Protein AF-A0A8I0VIB4-F1 (afdb_monomer_lite)

Secondary structure (DSSP, 8-state):
----PPPPSS---S-EEEPPPS-----TTGGG--SSSPPTT-EEEEEEEEEEESS-B---------PPPP---SS---HHHHHHEE---TT-TTS-EE-SEEE---EEPTTS----EEPPPB--PPP-TT-HHHHB---EETTEE-STT-----TTSTT--B--EEEPPP--GGG--PPPPPTTGGG-GGG-B--EEBPTT-EEEEEEEEEEE-HHHHHHHHHHHHGGG-TT--EE-STTGGGT--EEEEEEES-TGGGEEESSTTPPP--HHHHHHHHHHHHHHHHHHHTTT--GGGSHHHHHHHHHH-SGGGTT---SPPPB-SSS-BHHHHHHHTTB-PPPSS-PPS-PPPPP----------PPP--S-HHHHHHHHHHHHHHT--HHHHHTSHHHHHHHHT---HHHHHHHHHHHHHHHHHTTTTT---HHHHHHHHHHHHTT--

Structure (mmCIF, N/CA/C/O backbone):
data_AF-A0A8I0VIB4-F1
#
_entry.id   AF-A0A8I0VIB4-F1
#
loop_
_atom_site.group_PDB
_atom_site.id
_atom_site.type_symbol
_atom_site.label_atom_id
_atom_site.label_alt_id
_atom_site.label_comp_id
_atom_site.label_asym_id
_atom_site.label_entity_id
_atom_site.label_seq_id
_atom_site.pdbx_PDB_ins_code
_atom_site.Cartn_x
_atom_site.Cartn_y
_atom_site.Cartn_z
_atom_site.occupancy
_atom_site.B_iso_or_equiv
_atom_site.auth_seq_id
_atom_site.auth_comp_id
_atom_site.auth_asym_id
_atom_site.auth_atom_id
_atom_site.pdbx_PDB_model_num
ATOM 1 N N . MET A 1 1 ? -30.398 -7.391 37.364 1.00 33.38 1 MET A N 1
ATOM 2 C CA . MET A 1 1 ? -28.971 -7.755 37.509 1.00 33.38 1 MET A CA 1
ATOM 3 C C . MET A 1 1 ? -28.220 -7.235 36.292 1.00 33.38 1 MET A C 1
ATOM 5 O O . MET A 1 1 ? -28.491 -7.693 35.190 1.00 33.38 1 MET A O 1
ATOM 9 N N . SER A 1 2 ? -27.365 -6.222 36.459 1.00 37.34 2 SER A N 1
ATOM 10 C CA . SER A 1 2 ? -26.494 -5.730 35.382 1.00 37.34 2 SER A CA 1
ATOM 11 C C . SER A 1 2 ? -25.593 -6.884 34.934 1.00 37.34 2 SER A C 1
ATOM 13 O O . SER A 1 2 ? -24.843 -7.414 35.754 1.00 37.34 2 SER A O 1
ATOM 15 N N . LYS A 1 3 ? -25.709 -7.330 33.674 1.00 40.62 3 LYS A N 1
ATOM 16 C CA . LYS A 1 3 ? -24.750 -8.272 33.083 1.00 40.62 3 LYS A CA 1
ATOM 17 C C . LYS A 1 3 ? -23.389 -7.571 33.098 1.00 40.62 3 LYS A C 1
ATOM 19 O O . LYS A 1 3 ? -23.114 -6.751 32.225 1.00 40.62 3 LYS A O 1
ATOM 24 N N . LYS A 1 4 ? -22.560 -7.853 34.107 1.00 49.59 4 LYS A N 1
ATOM 25 C CA . LYS A 1 4 ? -21.144 -7.481 34.087 1.00 49.59 4 LYS A CA 1
ATOM 26 C C . LYS A 1 4 ? -20.537 -8.191 32.882 1.00 49.59 4 LYS A C 1
ATOM 28 O O . LYS A 1 4 ? -20.433 -9.415 32.875 1.00 49.59 4 LYS A O 1
ATOM 33 N N . TYR A 1 5 ? -20.224 -7.433 31.837 1.00 52.75 5 TYR A N 1
ATOM 34 C CA . TYR A 1 5 ? -19.443 -7.951 30.723 1.00 52.75 5 TYR A CA 1
ATOM 35 C C . TYR A 1 5 ? -18.086 -8.409 31.273 1.00 52.75 5 TYR A C 1
ATOM 37 O O . TYR A 1 5 ? -17.533 -7.709 32.128 1.00 52.75 5 TYR A O 1
ATOM 45 N N . PRO A 1 6 ? -17.558 -9.566 30.838 1.00 58.06 6 PRO A N 1
ATOM 46 C CA . PRO A 1 6 ? -16.219 -9.966 31.236 1.00 58.06 6 PRO A CA 1
ATOM 47 C C . PRO A 1 6 ? -15.231 -8.870 30.805 1.00 58.06 6 PRO A C 1
ATOM 49 O O . PRO A 1 6 ? -15.381 -8.321 29.707 1.00 58.06 6 PRO A O 1
ATOM 52 N N . PRO A 1 7 ? -14.266 -8.505 31.666 1.00 62.28 7 PRO A N 1
ATOM 53 C CA . PRO A 1 7 ? -13.259 -7.517 31.312 1.00 62.28 7 PRO A CA 1
ATOM 54 C C . PRO A 1 7 ? -12.485 -7.989 30.072 1.00 62.28 7 PRO A C 1
ATOM 56 O O . PRO A 1 7 ? -12.289 -9.197 29.903 1.00 62.28 7 PRO A O 1
ATOM 59 N N . PRO A 1 8 ? -12.043 -7.070 29.197 1.00 68.38 8 PRO A N 1
ATOM 60 C CA . PRO A 1 8 ? -11.201 -7.440 28.069 1.00 68.38 8 PRO A CA 1
ATOM 61 C C . PRO A 1 8 ? -9.933 -8.135 28.578 1.00 68.38 8 PRO A C 1
ATOM 63 O O . PRO A 1 8 ? -9.273 -7.640 29.487 1.00 68.38 8 PRO A O 1
ATOM 66 N N . THR A 1 9 ? -9.601 -9.283 27.991 1.00 71.81 9 THR A N 1
ATOM 67 C CA . THR A 1 9 ? -8.377 -10.044 28.296 1.00 71.81 9 THR A CA 1
ATOM 68 C C . THR A 1 9 ? -7.190 -9.616 27.434 1.00 71.81 9 THR A C 1
ATOM 70 O O . THR A 1 9 ? -6.055 -9.972 27.731 1.00 71.81 9 THR A O 1
ATOM 73 N N . VAL A 1 10 ? -7.444 -8.843 26.372 1.00 79.75 10 VAL A N 1
ATOM 74 C CA . VAL A 1 10 ? -6.427 -8.265 25.493 1.00 79.75 10 VAL A CA 1
ATOM 75 C C . VAL A 1 10 ? -6.884 -6.896 24.997 1.00 79.75 10 VAL A C 1
ATOM 77 O O . VAL A 1 10 ? -8.081 -6.654 24.815 1.00 79.75 10 VAL A O 1
ATOM 80 N N . VAL A 1 11 ? -5.933 -5.999 24.742 1.00 84.44 11 VAL A N 1
ATOM 81 C CA . VAL A 1 11 ? -6.221 -4.723 24.079 1.00 84.44 11 VAL A CA 1
ATOM 82 C C . VAL A 1 11 ? -6.463 -4.975 22.601 1.00 84.44 11 VAL A C 1
ATOM 84 O O . VAL A 1 11 ? -5.653 -5.611 21.927 1.00 84.44 11 VAL A O 1
ATOM 87 N N . HIS A 1 12 ? -7.553 -4.425 22.079 1.00 87.19 12 HIS A N 1
ATOM 88 C CA . HIS A 1 12 ? -7.884 -4.523 20.669 1.00 87.19 12 HIS A CA 1
ATOM 89 C C . HIS A 1 12 ? -8.217 -3.160 20.060 1.00 87.19 12 HIS A C 1
ATOM 91 O O . HIS A 1 12 ? -8.719 -2.249 20.722 1.00 87.19 12 HIS A O 1
ATOM 97 N N . ALA A 1 13 ? -7.930 -3.015 18.772 1.00 89.88 13 ALA A N 1
ATOM 98 C CA . ALA A 1 13 ? -8.198 -1.813 17.996 1.00 89.88 13 ALA A CA 1
ATOM 99 C C . ALA A 1 13 ? -8.506 -2.209 16.545 1.00 89.88 13 ALA A C 1
ATOM 101 O O . ALA A 1 13 ? -8.029 -3.243 16.079 1.00 89.88 13 ALA A O 1
ATOM 102 N N . PRO A 1 14 ? -9.251 -1.390 15.780 1.00 91.62 14 PRO A N 1
ATOM 103 C CA . PRO A 1 14 ? -9.485 -1.676 14.365 1.00 91.62 14 PRO A CA 1
ATOM 104 C C . PRO A 1 14 ? -8.246 -1.429 13.492 1.00 91.62 14 PRO A C 1
ATOM 106 O O . PRO A 1 14 ? -8.306 -1.666 12.289 1.00 91.62 14 PRO A O 1
ATOM 109 N N . TYR A 1 15 ? -7.158 -0.928 14.082 1.00 93.25 15 TYR A N 1
ATOM 110 C CA . TYR A 1 15 ? -5.905 -0.568 13.435 1.00 93.25 15 TYR A CA 1
ATOM 111 C C . TYR A 1 15 ? -4.708 -1.163 14.182 1.00 93.25 15 TYR A C 1
ATOM 113 O O . TYR A 1 15 ? -4.798 -1.467 15.371 1.00 93.25 15 TYR A O 1
ATOM 121 N N . ASN A 1 16 ? -3.576 -1.249 13.492 1.00 94.19 16 ASN A N 1
ATOM 122 C CA . ASN A 1 16 ? -2.260 -1.467 14.082 1.00 94.19 16 ASN A CA 1
ATOM 123 C C . ASN A 1 16 ? -1.239 -0.543 13.387 1.00 94.19 16 ASN A C 1
ATOM 125 O O . ASN A 1 16 ? -1.635 0.422 12.727 1.00 94.19 16 ASN A O 1
ATOM 129 N N . PHE A 1 17 ? 0.057 -0.780 13.571 1.00 94.00 17 PHE A N 1
ATOM 130 C CA . PHE A 1 17 ? 1.110 0.135 13.144 1.00 94.00 17 PHE A CA 1
ATOM 131 C C . PHE A 1 17 ? 2.182 -0.590 12.336 1.00 94.00 17 PHE A C 1
ATOM 133 O O . PHE A 1 17 ? 2.683 -1.627 12.761 1.00 94.00 17 PHE A O 1
ATOM 140 N N . VAL A 1 18 ? 2.545 -0.026 11.182 1.00 94.50 18 VAL A N 1
ATOM 141 C CA . VAL A 1 18 ? 3.801 -0.379 10.507 1.00 94.50 18 VAL A CA 1
ATOM 142 C C . VAL A 1 18 ? 4.901 0.412 11.210 1.00 94.50 18 VAL A C 1
ATOM 144 O O . VAL A 1 18 ? 4.776 1.639 11.231 1.00 94.50 18 VAL A O 1
ATOM 147 N N . PRO A 1 19 ? 5.943 -0.224 11.774 1.00 91.69 19 PRO A N 1
ATOM 148 C CA . PRO A 1 19 ? 7.031 0.492 12.438 1.00 91.69 19 PRO A CA 1
ATOM 149 C C . PRO A 1 19 ? 7.601 1.611 11.561 1.00 91.69 19 PRO A C 1
ATOM 151 O O . PRO A 1 19 ? 7.641 1.480 10.335 1.00 91.69 19 PRO A O 1
ATOM 154 N N . LEU A 1 20 ? 8.040 2.716 12.167 1.00 88.88 20 LEU A N 1
ATOM 155 C CA . LEU A 1 20 ? 8.757 3.738 11.404 1.00 88.88 20 LEU A CA 1
ATOM 156 C C . LEU A 1 20 ? 10.084 3.158 10.898 1.00 88.88 20 LEU A C 1
ATOM 158 O O . LEU A 1 20 ? 10.697 2.305 11.544 1.00 88.88 20 LEU A O 1
ATOM 162 N N . SER A 1 21 ? 10.508 3.595 9.717 1.00 85.19 21 SER A N 1
ATOM 163 C CA . SER A 1 21 ? 11.868 3.342 9.249 1.00 85.19 21 SER A CA 1
ATOM 164 C C . SER A 1 21 ? 12.744 4.499 9.701 1.00 85.19 21 SER A C 1
ATOM 166 O O . SER A 1 21 ? 12.405 5.651 9.448 1.00 85.19 21 SER A O 1
ATOM 168 N N . GLU A 1 22 ? 13.864 4.199 10.351 1.00 82.31 22 GLU A N 1
ATOM 169 C CA . GLU A 1 22 ? 14.889 5.207 10.665 1.00 82.31 22 GLU A CA 1
ATOM 170 C C . GLU A 1 22 ? 15.719 5.568 9.425 1.00 82.31 22 GLU A C 1
ATOM 172 O O . GLU A 1 22 ? 16.381 6.600 9.384 1.00 82.31 22 GLU A O 1
ATOM 177 N N . TRP A 1 23 ? 15.648 4.727 8.391 1.00 87.38 23 TRP A N 1
ATOM 178 C CA . TRP A 1 23 ? 16.268 4.953 7.097 1.00 87.38 23 TRP A CA 1
ATOM 179 C C . TRP A 1 23 ? 15.210 5.274 6.043 1.00 87.38 23 TRP A C 1
ATOM 181 O O . TRP A 1 23 ? 14.293 4.482 5.802 1.00 87.38 23 TRP A O 1
ATOM 191 N N . ILE A 1 24 ? 15.359 6.423 5.392 1.00 85.75 24 ILE A N 1
ATOM 192 C CA . ILE A 1 24 ? 14.575 6.806 4.221 1.00 85.75 24 ILE A CA 1
ATOM 193 C C . ILE A 1 24 ? 15.465 6.615 3.001 1.00 85.75 24 ILE A C 1
ATOM 195 O O . ILE A 1 24 ? 16.625 7.028 2.987 1.00 85.75 24 ILE A O 1
ATOM 199 N N . PHE A 1 25 ? 14.927 5.948 1.985 1.00 85.31 25 PHE A N 1
ATOM 200 C CA . PHE A 1 25 ? 15.676 5.714 0.768 1.00 85.31 25 PHE A CA 1
ATOM 201 C C . PHE A 1 25 ? 15.739 6.982 -0.089 1.00 85.31 25 PHE A C 1
ATOM 203 O O . PHE A 1 25 ? 14.728 7.465 -0.603 1.00 85.31 25 PHE A O 1
ATOM 210 N N . GLU A 1 26 ? 16.957 7.483 -0.259 1.00 84.19 26 GLU A N 1
ATOM 211 C CA . GLU A 1 26 ? 17.291 8.649 -1.068 1.00 84.19 26 GLU A CA 1
ATOM 212 C C . GLU A 1 26 ? 18.069 8.169 -2.302 1.00 84.19 26 GLU A C 1
ATOM 214 O O . GLU A 1 26 ? 19.207 7.703 -2.166 1.00 84.19 26 GLU A O 1
ATOM 219 N N . PRO A 1 27 ? 17.494 8.239 -3.517 1.00 82.75 27 PRO A N 1
ATOM 220 C CA . PRO A 1 27 ? 18.221 7.843 -4.715 1.00 82.75 27 PRO A CA 1
ATOM 221 C C . PRO A 1 27 ? 19.482 8.705 -4.893 1.00 82.75 27 PRO A C 1
ATOM 223 O O . PRO A 1 27 ? 19.385 9.928 -4.817 1.00 82.75 27 PRO A O 1
ATOM 226 N N . PRO A 1 28 ? 20.662 8.131 -5.199 1.00 79.00 28 PRO A N 1
ATOM 227 C CA . PRO A 1 28 ? 21.919 8.894 -5.284 1.00 79.00 28 PRO A CA 1
ATOM 228 C C . PRO A 1 28 ? 21.917 9.948 -6.403 1.00 79.00 28 PRO A C 1
ATOM 230 O O . PRO A 1 28 ? 22.722 10.876 -6.412 1.00 79.00 28 PRO A O 1
ATOM 233 N N . TYR A 1 29 ? 21.000 9.803 -7.356 1.00 77.31 29 TYR A N 1
ATOM 234 C CA . TYR A 1 29 ? 20.781 10.713 -8.471 1.00 77.31 29 TYR A CA 1
ATOM 235 C C . TYR A 1 29 ? 19.651 11.723 -8.208 1.00 77.31 29 TYR A C 1
ATOM 237 O O . TYR A 1 29 ? 19.304 12.468 -9.118 1.00 77.31 29 TYR A O 1
ATOM 245 N N . SER A 1 30 ? 19.053 11.765 -7.010 1.00 73.19 30 SER A N 1
ATOM 246 C CA . SER A 1 30 ? 17.894 12.618 -6.693 1.00 73.19 30 SER A CA 1
ATOM 247 C C . SER A 1 30 ? 18.133 14.098 -7.014 1.00 73.19 30 SER A C 1
ATOM 249 O O . SER A 1 30 ? 17.276 14.734 -7.622 1.00 73.19 30 SER A O 1
ATOM 251 N N . GLY A 1 31 ? 19.330 14.618 -6.716 1.00 66.81 31 GLY A N 1
ATOM 252 C CA . GLY A 1 31 ? 19.753 15.982 -7.065 1.00 66.81 31 GLY A CA 1
ATOM 253 C C . GLY A 1 31 ? 20.152 16.189 -8.534 1.00 66.81 31 GLY A C 1
ATOM 254 O O . GLY A 1 31 ? 20.415 17.313 -8.945 1.00 66.81 31 GLY A O 1
ATOM 255 N N . GLN A 1 32 ? 20.213 15.118 -9.329 1.00 62.09 32 GLN A N 1
ATOM 256 C CA . GLN A 1 32 ? 20.617 15.128 -10.741 1.00 62.09 32 GLN A CA 1
ATOM 257 C C . GLN A 1 32 ? 19.437 14.916 -11.696 1.00 62.09 32 GLN A C 1
ATOM 259 O O . GLN A 1 32 ? 19.607 15.046 -12.910 1.00 62.09 32 GLN A O 1
ATOM 264 N N . VAL A 1 33 ? 18.243 14.585 -11.184 1.00 62.91 33 VAL A N 1
ATOM 265 C CA . VAL A 1 33 ? 17.044 14.454 -12.019 1.00 62.91 33 VAL A CA 1
ATOM 266 C C . VAL A 1 33 ? 16.642 15.838 -12.505 1.00 62.91 33 VAL A C 1
ATOM 268 O O . VAL A 1 33 ? 15.868 16.550 -11.862 1.00 62.91 33 VAL A O 1
ATOM 271 N N . SER A 1 34 ? 17.145 16.219 -13.677 1.00 61.88 34 SER A N 1
ATOM 272 C CA . SER A 1 34 ? 16.534 17.313 -14.407 1.00 61.88 34 SER A CA 1
ATOM 273 C C . SER A 1 34 ? 15.120 16.899 -14.790 1.00 61.88 34 SER A C 1
ATOM 275 O O . SER A 1 34 ? 14.888 15.869 -15.424 1.00 61.88 34 SER A O 1
ATOM 277 N N . ARG A 1 35 ? 14.163 17.727 -14.384 1.00 64.88 35 ARG A N 1
ATOM 278 C CA . ARG A 1 35 ? 12.757 17.577 -14.761 1.00 64.88 35 ARG A CA 1
ATOM 279 C C . ARG A 1 35 ? 12.493 18.061 -16.191 1.00 64.88 35 ARG A C 1
ATOM 281 O O . ARG A 1 35 ? 11.428 17.766 -16.725 1.00 64.88 35 ARG A O 1
ATOM 288 N N . ASP A 1 36 ? 13.487 18.710 -16.801 1.00 65.75 36 ASP A N 1
ATOM 289 C CA . ASP A 1 36 ? 13.435 19.297 -18.141 1.00 65.75 36 ASP A CA 1
ATOM 290 C C . ASP A 1 36 ? 14.223 18.479 -19.180 1.00 65.75 36 ASP A C 1
ATOM 292 O O . ASP A 1 36 ? 13.887 18.505 -20.364 1.00 65.75 36 ASP A O 1
ATOM 296 N N . TYR A 1 37 ? 15.236 17.705 -18.759 1.00 75.62 37 TYR A N 1
ATOM 297 C CA . TYR A 1 37 ? 16.030 16.859 -19.656 1.00 75.62 37 TYR A CA 1
ATOM 298 C C . TYR A 1 37 ? 15.585 15.385 -19.619 1.00 75.62 37 TYR A C 1
ATOM 300 O O . TYR A 1 37 ? 15.509 14.777 -18.546 1.00 75.62 37 TYR A O 1
ATOM 308 N N . PRO A 1 38 ? 15.333 14.758 -20.786 1.00 80.00 38 PRO A N 1
ATOM 309 C CA . PRO A 1 38 ? 15.089 13.323 -20.863 1.00 80.00 38 PRO A CA 1
ATOM 310 C C . PRO A 1 38 ? 16.303 12.527 -20.367 1.00 80.00 38 PRO A C 1
ATOM 312 O O . PRO A 1 38 ? 17.417 12.719 -20.850 1.00 80.00 38 PRO A O 1
ATOM 315 N N . LEU A 1 39 ? 16.080 11.597 -19.439 1.00 84.81 39 LEU A N 1
ATOM 316 C CA . LEU A 1 39 ? 17.085 10.624 -19.015 1.00 84.81 39 LEU A CA 1
ATOM 317 C C . LEU A 1 39 ? 17.321 9.623 -20.150 1.00 84.81 39 LEU A C 1
ATOM 319 O O . LEU A 1 39 ? 16.362 9.208 -20.807 1.00 84.81 39 LEU A O 1
ATOM 323 N N . GLY A 1 40 ? 18.569 9.202 -20.370 1.00 85.25 40 GLY A N 1
ATOM 324 C CA . GLY A 1 40 ? 18.895 8.245 -21.435 1.00 85.25 40 GLY A CA 1
ATOM 325 C C . GLY A 1 40 ? 18.171 6.909 -21.249 1.00 85.25 40 GLY A C 1
ATOM 326 O O . GLY A 1 40 ? 17.614 6.354 -22.189 1.00 85.25 40 GLY A O 1
ATOM 327 N N . GLU A 1 41 ? 18.111 6.435 -20.013 1.00 87.31 41 GLU A N 1
ATOM 328 C CA . GLU A 1 41 ? 17.389 5.243 -19.568 1.00 87.31 41 GLU A CA 1
ATOM 329 C C . GLU A 1 41 ? 15.911 5.505 -19.227 1.00 87.31 41 GLU A C 1
ATOM 331 O O . GLU A 1 41 ? 15.203 4.597 -18.798 1.00 87.31 41 GLU A O 1
ATOM 336 N N . GLY A 1 42 ? 15.437 6.744 -19.378 1.00 90.94 42 GLY A N 1
ATOM 337 C CA . GLY A 1 42 ? 14.090 7.139 -18.982 1.00 90.94 42 GLY A CA 1
ATOM 338 C C . GLY A 1 42 ? 13.002 6.514 -19.856 1.00 90.94 42 GLY A C 1
ATOM 339 O O . GLY A 1 42 ? 13.173 6.311 -21.056 1.00 90.94 42 GLY A O 1
ATOM 340 N N . ILE A 1 43 ? 11.846 6.260 -19.254 1.00 94.62 43 ILE A N 1
ATOM 341 C CA . ILE A 1 43 ? 10.666 5.663 -19.877 1.00 94.62 43 ILE A CA 1
ATOM 342 C C . ILE A 1 43 ? 9.469 6.570 -19.597 1.00 94.62 43 ILE A C 1
ATOM 344 O O . ILE A 1 43 ? 9.277 7.077 -18.489 1.00 94.62 43 ILE A O 1
ATOM 348 N N . ARG A 1 44 ? 8.638 6.788 -20.613 1.00 95.50 44 ARG A N 1
ATOM 349 C CA . ARG A 1 44 ? 7.323 7.424 -20.476 1.00 95.50 44 ARG A CA 1
ATOM 350 C C . ARG A 1 44 ? 6.238 6.449 -20.906 1.00 95.50 44 ARG A C 1
ATOM 352 O O . ARG A 1 44 ? 6.486 5.587 -21.744 1.00 95.50 44 ARG A O 1
ATOM 359 N N . GLY A 1 45 ? 5.035 6.602 -20.378 1.00 96.12 45 GLY A N 1
ATOM 360 C CA . GLY A 1 45 ? 3.962 5.679 -20.710 1.00 96.12 45 GLY A CA 1
ATOM 361 C C . GLY A 1 45 ? 2.644 5.992 -20.031 1.00 96.12 45 GLY A C 1
ATOM 362 O O . GLY A 1 45 ? 2.502 6.959 -19.274 1.00 96.12 45 GLY A O 1
ATOM 363 N N . VAL A 1 46 ? 1.663 5.153 -20.345 1.00 97.56 46 VAL A N 1
ATOM 364 C CA . VAL A 1 46 ? 0.324 5.198 -19.762 1.00 97.56 46 VAL A CA 1
ATOM 365 C C . VAL A 1 46 ? -0.088 3.776 -19.416 1.00 97.56 46 VAL A C 1
ATOM 367 O O . VAL A 1 46 ? -0.377 2.998 -20.312 1.00 97.56 46 VAL A O 1
ATOM 370 N N . LEU A 1 47 ? -0.130 3.427 -18.132 1.00 97.44 47 LEU A N 1
ATOM 371 C CA . LEU A 1 47 ? -0.637 2.118 -17.718 1.00 97.44 47 LEU A CA 1
ATOM 372 C C . LEU A 1 47 ? -2.155 2.183 -17.602 1.00 97.44 47 LEU A C 1
ATOM 374 O O . LEU A 1 47 ? -2.672 3.061 -16.906 1.00 97.44 47 LEU A O 1
ATOM 378 N N . GLU A 1 48 ? -2.857 1.254 -18.247 1.00 97.31 48 GLU A N 1
ATOM 379 C CA . GLU A 1 48 ? -4.267 0.996 -17.959 1.00 97.31 48 GLU A CA 1
ATOM 380 C C . GLU A 1 48 ? -4.358 0.171 -16.672 1.00 97.31 48 GLU A C 1
ATOM 382 O O . GLU A 1 48 ? -3.663 -0.833 -16.496 1.00 97.31 48 GLU A O 1
ATOM 387 N N . LEU A 1 49 ? -5.195 0.626 -15.745 1.00 97.75 49 LEU A N 1
ATOM 388 C CA . LEU A 1 49 ? -5.355 0.027 -14.429 1.00 97.75 49 LEU A CA 1
ATOM 389 C C . LEU A 1 49 ? -6.800 -0.404 -14.229 1.00 97.75 49 LEU A C 1
ATOM 391 O O . LEU A 1 49 ? -7.717 0.392 -14.429 1.00 97.75 49 LEU A O 1
ATOM 395 N N . GLU A 1 50 ? -6.993 -1.626 -13.748 1.00 97.25 50 GLU A N 1
ATOM 396 C CA . GLU A 1 50 ? -8.278 -2.109 -13.257 1.00 97.25 50 GLU A CA 1
ATOM 397 C C . GLU A 1 50 ? -8.247 -2.201 -11.729 1.00 97.25 50 GLU A C 1
ATOM 399 O O . GLU A 1 50 ? -7.448 -2.934 -11.145 1.00 97.25 50 GLU A O 1
ATOM 404 N N . LEU A 1 51 ? -9.126 -1.446 -11.075 1.00 96.56 51 LEU A N 1
ATOM 405 C CA . LEU A 1 51 ? -9.362 -1.496 -9.638 1.00 96.56 51 LEU A CA 1
ATOM 406 C C . LEU A 1 51 ? -10.597 -2.356 -9.370 1.00 96.56 51 LEU A C 1
ATOM 408 O O . LEU A 1 51 ? -11.661 -2.102 -9.927 1.00 96.56 51 LEU A O 1
ATOM 412 N N . THR A 1 52 ? -10.471 -3.350 -8.493 1.00 96.25 52 THR A N 1
ATOM 413 C CA . THR A 1 52 ? -11.577 -4.229 -8.076 1.00 96.25 52 THR A CA 1
ATOM 414 C C . THR A 1 52 ? -11.818 -4.101 -6.579 1.00 96.25 52 THR A C 1
ATOM 416 O O . THR A 1 52 ? -10.877 -4.232 -5.794 1.00 96.25 52 THR A O 1
ATOM 419 N N . ALA A 1 53 ? -13.068 -3.866 -6.181 1.00 95.62 53 ALA A N 1
ATOM 420 C CA . ALA A 1 53 ? -13.493 -3.864 -4.787 1.00 95.62 53 ALA A CA 1
ATOM 421 C C . ALA A 1 53 ? -13.714 -5.296 -4.271 1.00 95.62 53 ALA A C 1
ATOM 423 O O . ALA A 1 53 ? -14.471 -6.061 -4.858 1.00 95.62 53 ALA A O 1
ATOM 424 N N . HIS A 1 54 ? -13.081 -5.635 -3.148 1.00 96.38 54 HIS A N 1
ATOM 425 C CA . HIS A 1 54 ? -13.212 -6.911 -2.420 1.00 96.38 54 HIS A CA 1
ATOM 426 C C . HIS A 1 54 ? -14.030 -6.773 -1.132 1.00 96.38 54 HIS A C 1
ATOM 428 O O . HIS A 1 54 ? -14.218 -7.729 -0.391 1.00 96.38 54 HIS A O 1
ATOM 434 N N . SER A 1 55 ? -14.497 -5.564 -0.840 1.00 95.88 55 SER A N 1
ATOM 435 C CA . SER A 1 55 ? -15.453 -5.271 0.221 1.00 95.88 55 SER A CA 1
ATOM 436 C C . SER A 1 55 ? -16.252 -4.020 -0.159 1.00 95.88 55 SER A C 1
ATOM 438 O O . SER A 1 55 ? -15.879 -3.350 -1.130 1.00 95.88 55 SER A O 1
ATOM 440 N N . PRO A 1 56 ? -17.341 -3.683 0.562 1.00 94.94 56 PRO A N 1
ATOM 441 C CA . PRO A 1 56 ? -18.136 -2.502 0.256 1.00 94.94 56 PRO A CA 1
ATOM 442 C C . PRO A 1 56 ? -17.262 -1.250 0.160 1.00 94.94 56 PRO A C 1
ATOM 444 O O . PRO A 1 56 ? -16.466 -0.965 1.058 1.00 94.94 56 PRO A O 1
ATOM 447 N N . LEU A 1 57 ? -17.375 -0.521 -0.945 1.00 93.19 57 LEU A N 1
ATOM 448 C CA . LEU A 1 57 ? -16.517 0.610 -1.275 1.00 93.19 57 LEU A CA 1
ATOM 449 C C . LEU A 1 57 ? -17.304 1.911 -1.165 1.00 93.19 57 LEU A C 1
ATOM 451 O O . LEU A 1 57 ? -18.320 2.089 -1.830 1.00 93.19 57 LEU A O 1
ATOM 455 N N . LEU A 1 58 ? -16.798 2.851 -0.370 1.00 89.12 58 LEU A N 1
ATOM 456 C CA . LEU A 1 58 ? -17.327 4.209 -0.363 1.00 89.12 58 LEU A CA 1
ATOM 457 C C . LEU A 1 58 ? -16.705 4.991 -1.516 1.00 89.12 58 LEU A C 1
ATOM 459 O O . LEU A 1 58 ? -15.492 5.207 -1.535 1.00 89.12 58 LEU A O 1
ATOM 463 N N . VAL A 1 59 ? -17.539 5.446 -2.441 1.00 74.00 59 VAL A N 1
ATOM 464 C CA . VAL A 1 59 ? -17.182 6.483 -3.410 1.00 74.00 59 VAL A CA 1
ATOM 465 C C . VAL A 1 59 ? -17.648 7.809 -2.817 1.00 74.00 59 VAL A C 1
ATOM 467 O O . VAL A 1 59 ? -18.817 7.968 -2.490 1.00 74.00 59 VAL A O 1
ATOM 470 N N . GLY A 1 60 ? -16.699 8.690 -2.495 1.00 65.94 60 GLY A N 1
ATOM 471 C CA . GLY A 1 60 ? -16.958 9.865 -1.657 1.00 65.94 60 GLY A CA 1
ATOM 472 C C . GLY A 1 60 ? -17.908 10.899 -2.276 1.00 65.94 60 GLY A C 1
ATOM 473 O O . GLY A 1 60 ? -18.118 10.915 -3.485 1.00 65.94 60 GLY A O 1
ATOM 474 N N . GLY A 1 61 ? -18.419 11.790 -1.419 1.00 57.31 61 GLY A N 1
ATOM 475 C CA . GLY A 1 61 ? -18.943 13.115 -1.782 1.00 57.31 61 GLY A CA 1
ATOM 476 C C . GLY A 1 61 ? -17.871 14.207 -1.631 1.00 57.31 61 GLY A C 1
ATOM 477 O O . GLY A 1 61 ? -16.705 13.891 -1.384 1.00 57.31 61 GLY A O 1
ATOM 478 N N . GLU A 1 62 ? -18.248 15.482 -1.776 1.00 47.25 62 GLU A N 1
ATOM 479 C CA . GLU A 1 62 ? -17.326 16.623 -1.647 1.00 47.25 62 GLU A CA 1
ATOM 480 C C . GLU A 1 62 ? -16.568 16.607 -0.308 1.00 47.25 62 GLU A C 1
ATOM 482 O O . GLU A 1 62 ? -17.152 16.411 0.759 1.00 47.25 62 GLU A O 1
ATOM 487 N N . GLN A 1 63 ? -15.251 16.814 -0.363 1.00 50.44 63 GLN A N 1
ATOM 488 C CA . GLN A 1 63 ? -14.390 16.898 0.817 1.00 50.44 63 GLN A CA 1
ATOM 489 C C . GLN A 1 63 ? -13.699 18.260 0.865 1.00 50.44 63 GLN A C 1
ATOM 491 O O . GLN A 1 63 ? -13.178 18.739 -0.143 1.00 50.44 63 GLN A O 1
ATOM 496 N N . GLY A 1 64 ? -13.658 18.861 2.056 1.00 38.69 64 GLY A N 1
ATOM 497 C CA . GLY A 1 64 ? -12.782 19.995 2.339 1.00 38.69 64 GLY A CA 1
ATOM 498 C C . GLY A 1 64 ? -11.315 19.560 2.316 1.00 38.69 64 GLY A C 1
ATOM 499 O O . GLY A 1 64 ? -10.980 18.446 2.718 1.00 38.69 64 GLY A O 1
ATOM 500 N N . ARG A 1 65 ? -10.429 20.429 1.820 1.00 37.78 65 ARG A N 1
ATOM 501 C CA . ARG A 1 65 ? -8.982 20.187 1.844 1.00 37.78 65 ARG A CA 1
ATOM 502 C C . ARG A 1 65 ? -8.460 20.352 3.271 1.00 37.78 65 ARG A C 1
ATOM 504 O O . ARG A 1 65 ? -8.409 21.470 3.766 1.00 37.78 65 ARG A O 1
ATOM 511 N N . GLU A 1 66 ? -8.004 19.267 3.885 1.00 38.12 66 GLU A N 1
ATOM 512 C CA . GLU A 1 66 ? -7.081 19.331 5.022 1.00 38.12 66 GLU A CA 1
ATOM 513 C C . GLU A 1 66 ? -5.689 18.930 4.524 1.00 38.12 66 GLU A C 1
ATOM 515 O O . GLU A 1 66 ? -5.433 17.767 4.209 1.00 38.12 66 GLU A O 1
ATOM 520 N N . ALA A 1 67 ? -4.800 19.915 4.392 1.00 37.59 67 ALA A N 1
ATOM 521 C CA . ALA A 1 67 ? -3.383 19.681 4.152 1.00 37.59 67 ALA A CA 1
ATOM 522 C C . ALA A 1 67 ? -2.683 19.568 5.512 1.00 37.59 67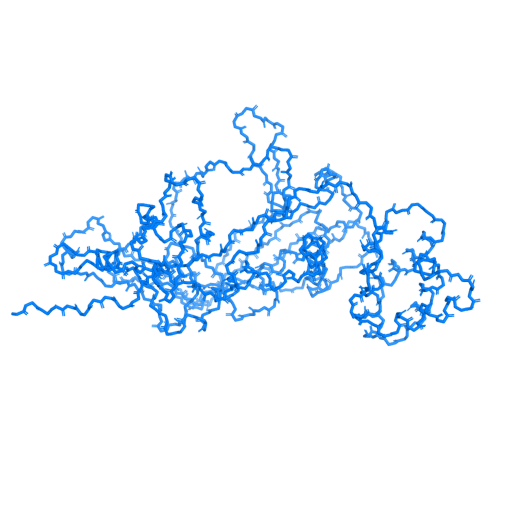 ALA A C 1
ATOM 524 O O . ALA A 1 67 ? -2.722 20.503 6.311 1.00 37.59 67 ALA A O 1
ATOM 525 N N . GLY A 1 68 ? -2.080 18.412 5.792 1.00 37.16 68 GLY A N 1
ATOM 526 C CA . GLY A 1 68 ? -1.180 18.264 6.934 1.00 37.16 68 GLY A CA 1
ATOM 527 C C . GLY A 1 68 ? 0.093 19.084 6.725 1.00 37.16 68 GLY A C 1
ATOM 528 O O . GLY A 1 68 ? 0.561 19.222 5.594 1.00 37.16 68 GLY A O 1
ATOM 529 N N . THR A 1 69 ? 0.637 19.630 7.809 1.00 37.50 69 THR A N 1
ATOM 530 C CA . THR A 1 69 ? 1.918 20.340 7.815 1.00 37.50 69 THR A CA 1
ATOM 531 C C . THR A 1 69 ? 3.108 19.388 7.954 1.00 37.50 69 THR A C 1
ATOM 533 O O . THR A 1 69 ? 2.971 18.201 8.243 1.00 37.50 69 THR A O 1
ATOM 536 N N . ASP A 1 70 ? 4.272 19.951 7.656 1.00 44.62 70 ASP A N 1
ATOM 537 C CA . ASP A 1 70 ? 5.469 19.324 7.116 1.00 44.62 70 ASP A CA 1
ATOM 538 C C . ASP A 1 70 ? 6.296 18.462 8.103 1.00 44.62 70 ASP A C 1
ATOM 540 O O . ASP A 1 70 ? 6.512 18.835 9.254 1.00 44.62 70 ASP A O 1
ATOM 544 N N . HIS A 1 71 ? 6.821 17.327 7.624 1.00 45.81 71 HIS A N 1
ATOM 545 C CA . HIS A 1 71 ? 7.884 16.534 8.273 1.00 45.81 71 HIS A CA 1
ATOM 546 C C . HIS A 1 71 ? 9.120 16.368 7.360 1.00 45.81 71 HIS A C 1
ATOM 548 O O . HIS A 1 71 ? 9.954 15.493 7.592 1.00 45.81 71 HIS A O 1
ATOM 554 N N . ARG A 1 72 ? 9.229 17.158 6.286 1.00 53.34 72 ARG A N 1
ATOM 555 C CA . ARG A 1 72 ? 10.220 16.996 5.216 1.00 53.34 72 ARG A CA 1
ATOM 556 C C . ARG A 1 72 ? 11.467 17.833 5.488 1.00 53.34 72 ARG A C 1
ATOM 558 O O . ARG A 1 72 ? 11.395 18.948 5.994 1.00 53.34 72 ARG A O 1
ATOM 565 N N . SER A 1 73 ? 12.628 17.317 5.090 1.00 53.28 73 SER A N 1
ATOM 566 C CA . SER A 1 73 ? 13.847 18.126 5.008 1.00 53.28 73 SER A CA 1
ATOM 567 C C . SER A 1 73 ? 13.836 18.965 3.725 1.00 53.28 73 SER A C 1
ATOM 569 O O . SER A 1 73 ? 13.492 18.455 2.657 1.00 53.28 73 SER A O 1
ATOM 571 N N . ALA A 1 74 ? 14.241 20.234 3.797 1.00 56.72 74 ALA A N 1
ATOM 572 C CA . ALA A 1 74 ? 14.401 21.097 2.619 1.00 56.72 74 ALA A CA 1
ATOM 573 C C . ALA A 1 74 ? 15.499 20.605 1.656 1.00 56.72 74 ALA A C 1
ATOM 575 O O . ALA A 1 74 ? 15.383 20.752 0.447 1.00 56.72 74 ALA A O 1
ATOM 576 N N . GLU A 1 75 ? 16.539 19.956 2.182 1.00 60.66 75 GLU A N 1
ATOM 577 C CA . GLU A 1 75 ? 17.773 19.696 1.430 1.00 60.66 75 GLU A CA 1
ATOM 578 C C . GLU A 1 75 ? 17.768 18.401 0.605 1.00 60.66 75 GLU A C 1
ATOM 580 O O . GLU A 1 75 ? 18.634 18.212 -0.250 1.00 60.66 75 GLU A O 1
ATOM 585 N N . LYS A 1 76 ? 16.829 17.483 0.860 1.00 67.06 76 LYS A N 1
ATOM 586 C CA . LYS A 1 76 ? 16.859 16.131 0.290 1.00 67.06 76 LYS A CA 1
ATOM 587 C C . LYS A 1 76 ? 15.504 15.711 -0.252 1.00 67.06 76 LYS A C 1
ATOM 589 O O . LYS A 1 76 ? 14.485 15.948 0.388 1.00 67.06 76 LYS A O 1
ATOM 594 N N . VAL A 1 77 ? 15.532 15.064 -1.419 1.00 77.50 77 VAL A N 1
ATOM 595 C CA . VAL A 1 77 ? 14.343 14.588 -2.134 1.00 77.50 77 VAL A CA 1
ATOM 596 C C . VAL A 1 77 ? 14.301 13.066 -2.095 1.00 77.50 77 VAL A C 1
ATOM 598 O O . VAL A 1 77 ? 15.200 12.402 -2.624 1.00 77.50 77 VAL A O 1
ATOM 601 N N . ASP A 1 78 ? 13.256 12.516 -1.482 1.00 84.50 78 ASP A N 1
ATOM 602 C CA . ASP A 1 78 ? 13.034 11.070 -1.443 1.00 84.50 78 ASP A CA 1
ATOM 603 C C . ASP A 1 78 ? 12.416 10.534 -2.753 1.00 84.50 78 ASP A C 1
ATOM 605 O O . ASP A 1 78 ? 12.016 11.282 -3.651 1.00 84.50 78 ASP A O 1
ATOM 609 N N . LEU A 1 79 ? 12.344 9.205 -2.892 1.00 87.62 79 LEU A N 1
ATOM 610 C CA . LEU A 1 79 ? 11.790 8.559 -4.090 1.00 87.62 79 LEU A CA 1
ATOM 611 C C . LEU A 1 79 ? 10.320 8.939 -4.366 1.00 87.62 79 LEU A C 1
ATOM 613 O O . LEU A 1 79 ? 9.923 9.057 -5.525 1.00 87.62 79 LEU A O 1
ATOM 617 N N . VAL A 1 80 ? 9.504 9.136 -3.329 1.00 88.56 80 VAL A N 1
ATOM 618 C CA . VAL A 1 80 ? 8.082 9.483 -3.468 1.00 88.56 80 VAL A CA 1
ATOM 619 C C . VAL A 1 80 ? 7.943 10.918 -3.973 1.00 88.56 80 VAL A C 1
ATOM 621 O O . VAL A 1 80 ? 7.200 11.158 -4.927 1.00 88.56 80 VAL A O 1
ATOM 624 N N . GLU A 1 81 ? 8.705 11.856 -3.415 1.00 85.62 81 GLU A N 1
ATOM 625 C CA . GLU A 1 81 ? 8.758 13.250 -3.869 1.00 85.62 81 GLU A CA 1
ATOM 626 C C . GLU A 1 81 ? 9.319 13.384 -5.295 1.00 85.62 81 GLU A C 1
ATOM 628 O O . GLU A 1 81 ? 8.872 14.232 -6.078 1.00 85.62 81 GLU A O 1
ATOM 633 N N . LEU A 1 82 ? 10.272 12.527 -5.678 1.00 86.62 82 LEU A N 1
ATOM 634 C CA . LEU A 1 82 ? 10.789 12.451 -7.050 1.00 86.62 82 LEU A CA 1
ATOM 635 C C . LEU A 1 82 ? 9.732 11.987 -8.061 1.00 86.62 82 LEU A C 1
ATOM 637 O O . LEU A 1 82 ? 9.792 12.382 -9.233 1.00 86.62 82 LEU A O 1
ATOM 641 N N . LEU A 1 83 ? 8.798 11.133 -7.637 1.00 91.06 83 LEU A N 1
ATOM 642 C CA . LEU A 1 83 ? 7.748 10.565 -8.482 1.00 91.06 83 LEU A CA 1
ATOM 643 C C . LEU A 1 83 ? 6.516 11.466 -8.563 1.00 91.06 83 LEU A C 1
ATOM 645 O O . LEU A 1 83 ? 6.047 11.763 -9.661 1.00 91.06 83 LEU A O 1
ATOM 649 N N . PHE A 1 84 ? 5.997 11.916 -7.423 1.00 90.75 84 PHE A N 1
ATOM 650 C CA . PHE A 1 84 ? 4.711 12.619 -7.337 1.00 90.75 84 PHE A CA 1
ATOM 651 C C . PHE A 1 84 ? 4.842 14.135 -7.189 1.00 90.75 84 PHE A C 1
ATOM 653 O O . PHE A 1 84 ? 3.860 14.859 -7.351 1.00 90.75 84 PHE A O 1
ATOM 660 N N . GLY A 1 85 ? 6.066 14.627 -7.011 1.00 87.75 85 GLY A N 1
ATOM 661 C CA . GLY A 1 85 ? 6.353 16.044 -6.873 1.00 87.75 85 GLY A CA 1
ATOM 662 C C . GLY A 1 85 ? 6.294 16.512 -5.426 1.00 87.75 85 GLY A C 1
ATOM 663 O O . GLY A 1 85 ? 6.032 15.738 -4.507 1.00 87.75 85 GLY A O 1
ATOM 664 N N . ARG A 1 86 ? 6.564 17.802 -5.237 1.00 81.62 86 ARG A N 1
ATOM 665 C CA . ARG A 1 86 ? 6.644 18.450 -3.928 1.00 81.62 86 ARG A CA 1
ATOM 666 C C . ARG A 1 86 ? 5.974 19.812 -4.004 1.00 81.62 86 ARG A C 1
ATOM 668 O O . ARG A 1 86 ? 6.123 20.529 -4.991 1.00 81.62 86 ARG A O 1
ATOM 675 N N . ILE A 1 87 ? 5.258 20.158 -2.942 1.00 77.31 87 ILE A N 1
ATOM 676 C CA . ILE A 1 87 ? 4.828 21.529 -2.665 1.00 77.31 87 ILE A CA 1
ATOM 677 C C . ILE A 1 87 ? 5.746 22.046 -1.556 1.00 77.31 87 ILE A C 1
ATOM 679 O O . ILE A 1 87 ? 5.774 21.451 -0.474 1.00 77.31 87 ILE A O 1
ATOM 683 N N . GLY A 1 88 ? 6.542 23.065 -1.867 1.00 67.88 88 GLY A N 1
ATOM 684 C CA . GLY A 1 88 ? 7.387 23.792 -0.920 1.00 67.88 88 GLY A CA 1
ATOM 685 C C . GLY A 1 88 ? 6.566 24.715 -0.018 1.00 67.88 88 GLY A C 1
ATOM 686 O O . GLY A 1 88 ? 5.353 24.844 -0.189 1.00 67.88 88 GLY A O 1
ATOM 687 N N . GLU A 1 89 ? 7.219 25.337 0.958 1.00 67.19 89 GLU A N 1
ATOM 688 C CA . GLU A 1 89 ? 6.555 26.259 1.884 1.00 67.19 89 GLU A CA 1
ATOM 689 C C . GLU A 1 89 ? 6.030 27.515 1.167 1.00 67.19 89 GLU A C 1
ATOM 691 O O . GLU A 1 89 ? 6.581 27.951 0.147 1.00 67.19 89 GLU A O 1
ATOM 696 N N . GLU A 1 90 ? 4.968 28.121 1.712 1.00 54.31 90 GLU A N 1
ATOM 697 C CA . GLU A 1 90 ? 4.529 29.460 1.306 1.00 54.31 90 GLU A CA 1
ATOM 698 C C . GLU A 1 90 ? 5.728 30.411 1.459 1.00 54.31 90 GLU A C 1
ATOM 700 O O . GLU A 1 90 ? 6.191 30.641 2.571 1.00 54.31 90 GLU A O 1
ATOM 705 N N . ASN A 1 91 ? 6.234 30.937 0.334 1.00 53.97 91 ASN A N 1
ATOM 706 C CA . ASN A 1 91 ? 7.414 31.812 0.159 1.00 53.97 91 ASN A CA 1
ATOM 707 C C . ASN A 1 91 ? 8.734 31.150 -0.295 1.00 53.97 91 ASN A C 1
ATOM 709 O O . ASN A 1 91 ? 9.663 31.876 -0.650 1.00 53.97 91 ASN A O 1
ATOM 713 N N . ALA A 1 92 ? 8.812 29.822 -0.427 1.00 57.47 92 ALA A N 1
ATOM 714 C CA . ALA A 1 92 ? 9.947 29.131 -1.054 1.00 57.47 92 ALA A CA 1
ATOM 715 C C . ALA A 1 92 ? 9.596 28.688 -2.488 1.00 57.47 92 ALA A C 1
ATOM 717 O O . ALA A 1 92 ? 9.452 27.502 -2.787 1.00 57.47 92 ALA A O 1
ATOM 718 N N . ALA A 1 93 ? 9.437 29.651 -3.408 1.00 50.41 93 ALA A N 1
ATOM 719 C CA . ALA A 1 93 ? 9.017 29.388 -4.795 1.00 50.41 93 ALA A CA 1
ATOM 720 C C . ALA A 1 93 ? 9.926 28.395 -5.556 1.00 50.41 93 ALA A C 1
ATOM 722 O O . ALA A 1 93 ? 9.482 27.773 -6.519 1.00 50.41 93 ALA A O 1
ATOM 723 N N . HIS A 1 94 ? 11.174 28.214 -5.112 1.00 56.47 94 HIS A N 1
ATOM 724 C CA . HIS A 1 94 ? 12.143 27.289 -5.706 1.00 56.47 94 HIS A CA 1
ATOM 725 C C . HIS A 1 94 ? 12.066 25.842 -5.171 1.00 56.47 94 HIS A C 1
ATOM 727 O O . HIS A 1 94 ? 12.701 24.966 -5.752 1.00 56.47 94 HIS A O 1
ATOM 733 N N . ASP A 1 95 ? 11.242 25.568 -4.150 1.00 69.88 95 ASP A N 1
ATOM 734 C CA . ASP A 1 95 ? 11.105 24.242 -3.512 1.00 69.88 95 ASP A CA 1
ATOM 735 C C . ASP A 1 95 ? 9.856 23.457 -3.955 1.00 69.88 95 ASP A C 1
ATOM 737 O O . ASP A 1 95 ? 9.582 22.357 -3.464 1.00 69.88 95 ASP A O 1
ATOM 741 N N . SER A 1 96 ? 9.070 24.013 -4.882 1.00 77.81 96 SER A N 1
ATOM 742 C CA . SER A 1 96 ? 7.894 23.346 -5.452 1.00 77.81 96 SER A CA 1
ATOM 743 C C . SER A 1 96 ? 8.178 22.825 -6.854 1.00 77.81 96 SER A C 1
ATOM 745 O O . SER A 1 96 ? 8.665 23.555 -7.714 1.00 77.81 96 SER A O 1
ATOM 747 N N . TRP A 1 97 ? 7.799 21.579 -7.136 1.00 78.44 97 TRP A N 1
ATOM 748 C CA . TRP A 1 97 ? 7.935 20.999 -8.471 1.00 78.44 97 TRP A CA 1
ATOM 749 C C . TRP A 1 97 ? 6.863 19.957 -8.777 1.00 78.44 97 TRP A C 1
ATOM 751 O O . TRP A 1 97 ? 6.370 19.232 -7.909 1.00 78.44 97 TRP A O 1
ATOM 761 N N . LYS A 1 98 ? 6.538 19.844 -10.067 1.00 84.19 98 LYS A N 1
ATOM 762 C CA . LYS A 1 98 ? 5.556 18.888 -10.582 1.00 84.19 98 LYS A CA 1
ATOM 763 C C . LYS A 1 98 ? 6.071 17.448 -10.478 1.00 84.19 98 LYS A C 1
ATOM 765 O O . LYS A 1 98 ? 7.251 17.174 -10.702 1.00 84.19 98 LYS A O 1
ATOM 770 N N . GLY A 1 99 ? 5.159 16.524 -10.185 1.00 89.25 99 GLY A N 1
ATOM 771 C CA . GLY A 1 99 ? 5.411 15.090 -10.273 1.00 89.25 99 GLY A CA 1
ATOM 772 C C . GLY A 1 99 ? 5.615 14.594 -11.704 1.00 89.25 99 GLY A C 1
ATOM 773 O O . GLY A 1 99 ? 5.136 15.185 -12.675 1.00 89.25 99 GLY A O 1
ATOM 774 N N . ARG A 1 100 ? 6.308 13.464 -11.817 1.00 92.12 100 ARG A N 1
ATOM 775 C CA . ARG A 1 100 ? 6.529 12.708 -13.054 1.00 92.12 100 ARG A CA 1
ATOM 776 C C . ARG A 1 100 ? 5.509 11.590 -13.263 1.00 92.12 100 ARG A C 1
ATOM 778 O O . ARG A 1 100 ? 5.437 11.068 -14.369 1.00 92.12 100 ARG A O 1
ATOM 785 N N . ALA A 1 101 ? 4.718 11.244 -12.248 1.00 94.94 101 ALA A N 1
ATOM 786 C CA . ALA A 1 101 ? 3.648 10.253 -12.311 1.00 94.94 101 ALA A CA 1
ATOM 787 C C . ALA A 1 101 ? 2.336 10.809 -11.732 1.00 94.94 101 ALA A C 1
ATOM 789 O O . ALA A 1 101 ? 2.346 11.572 -10.766 1.00 94.94 101 ALA A O 1
ATOM 790 N N . GLY A 1 102 ? 1.197 10.423 -12.312 1.00 95.56 102 GLY A N 1
ATOM 791 C CA . GLY A 1 102 ? -0.120 10.853 -11.845 1.00 95.56 102 GLY A CA 1
ATOM 792 C C . GLY A 1 102 ? -1.262 9.958 -12.322 1.00 95.56 102 GLY A C 1
ATOM 793 O O . GLY A 1 102 ? -1.272 9.482 -13.461 1.00 95.56 102 GLY A O 1
ATOM 794 N N . PHE A 1 103 ? -2.239 9.745 -11.441 1.00 95.44 103 PHE A N 1
ATOM 795 C CA . PHE A 1 103 ? -3.451 8.988 -11.743 1.00 95.44 103 PHE A CA 1
ATOM 796 C C . PHE A 1 103 ? -4.499 9.877 -12.417 1.00 95.44 103 PHE A C 1
ATOM 798 O O . PHE A 1 103 ? -4.741 11.007 -11.995 1.00 95.44 103 PHE A O 1
ATOM 805 N N . GLY A 1 104 ? -5.129 9.350 -13.463 1.00 93.88 104 GLY A N 1
ATOM 806 C CA . GLY A 1 104 ? -6.349 9.906 -14.036 1.00 93.88 104 GLY A CA 1
ATOM 807 C C . GLY A 1 104 ? -7.598 9.425 -13.299 1.00 93.88 104 GLY A C 1
ATOM 808 O O . GLY A 1 104 ? -7.531 8.654 -12.341 1.00 93.88 104 GLY A O 1
ATOM 809 N N . HIS A 1 105 ? -8.760 9.855 -13.788 1.00 93.00 105 HIS A N 1
ATOM 810 C CA . HIS A 1 105 ? -10.038 9.385 -13.266 1.00 93.00 105 HIS A CA 1
ATOM 811 C C . HIS A 1 105 ? -10.227 7.887 -13.510 1.00 93.00 105 HIS A C 1
ATOM 813 O O . HIS A 1 105 ? -9.896 7.364 -14.577 1.00 93.00 105 HIS A O 1
ATOM 819 N N . PHE A 1 106 ? -10.797 7.222 -12.510 1.00 93.44 106 PHE A N 1
ATOM 820 C CA . PHE A 1 106 ? -11.271 5.853 -12.610 1.00 93.44 106 PHE A CA 1
ATOM 821 C C . PHE A 1 106 ? -12.772 5.879 -12.875 1.00 93.44 106 PHE A C 1
ATOM 823 O O . PHE A 1 106 ? -13.531 6.525 -12.155 1.00 93.44 106 PHE A O 1
ATOM 830 N N . THR A 1 107 ? -13.191 5.177 -13.917 1.00 92.94 107 THR A N 1
ATOM 831 C CA . THR A 1 107 ? -14.588 5.070 -14.342 1.00 92.94 107 THR A CA 1
ATOM 832 C C . THR A 1 107 ? -15.071 3.649 -14.116 1.00 92.94 107 THR A C 1
ATOM 834 O O . THR A 1 107 ? -14.305 2.699 -14.273 1.00 92.94 107 THR A O 1
ATOM 837 N N . ARG A 1 108 ? -16.323 3.487 -13.687 1.00 90.38 108 ARG A N 1
ATOM 838 C CA . ARG A 1 108 ? -16.894 2.162 -13.424 1.00 90.38 108 ARG A CA 1
ATOM 839 C C . ARG A 1 108 ? -16.948 1.349 -14.721 1.00 90.38 108 ARG A C 1
ATOM 841 O O . ARG A 1 108 ? -17.334 1.873 -15.761 1.00 90.38 108 ARG A O 1
ATOM 848 N N . VAL A 1 109 ? -16.586 0.072 -14.651 1.00 89.88 109 VAL A N 1
ATOM 849 C CA . VAL A 1 109 ? -16.673 -0.851 -15.790 1.00 89.88 109 VAL A CA 1
ATOM 850 C C . VAL A 1 109 ? -18.128 -1.287 -15.984 1.00 89.88 109 VAL A C 1
ATOM 852 O O . VAL A 1 109 ? -18.776 -1.729 -15.035 1.00 89.88 109 VAL A O 1
ATOM 855 N N . THR A 1 110 ? -18.643 -1.189 -17.211 1.00 77.31 110 THR A N 1
ATOM 856 C CA . THR A 1 110 ? -20.007 -1.616 -17.567 1.00 77.31 110 THR A CA 1
ATOM 857 C C . THR A 1 110 ? -20.264 -3.072 -17.162 1.00 77.31 110 THR A C 1
ATOM 859 O O . THR A 1 110 ? -19.414 -3.940 -17.362 1.00 77.31 110 THR A O 1
ATOM 862 N N . GLY A 1 111 ? -21.437 -3.347 -16.580 1.00 70.44 111 GLY A N 1
ATOM 863 C CA . GLY A 1 111 ? -21.825 -4.687 -16.123 1.00 70.44 111 GLY A CA 1
ATOM 864 C C . GLY A 1 111 ? -21.295 -5.086 -14.739 1.00 70.44 111 GLY A C 1
ATOM 865 O O . GLY A 1 111 ? -21.537 -6.206 -14.298 1.00 70.44 111 GLY A O 1
ATOM 866 N N . SER A 1 112 ? -20.583 -4.204 -14.028 1.00 71.06 112 SER A N 1
ATOM 867 C CA . SER A 1 112 ? -20.341 -4.385 -12.589 1.00 71.06 112 SER A CA 1
ATOM 868 C C . SER A 1 112 ? -21.598 -4.056 -11.774 1.00 71.06 112 SER A C 1
ATOM 870 O O . SER A 1 112 ? -22.400 -3.241 -12.217 1.00 71.06 112 SER A O 1
ATOM 872 N N . ASN A 1 113 ? -21.744 -4.634 -10.580 1.00 66.50 113 ASN A N 1
ATOM 873 C CA . ASN A 1 113 ? -22.905 -4.413 -9.713 1.00 66.50 113 ASN A CA 1
ATOM 874 C C . ASN A 1 113 ? -23.105 -2.913 -9.393 1.00 66.50 113 ASN A C 1
ATOM 876 O O . ASN A 1 113 ? -22.175 -2.230 -8.966 1.00 66.50 113 ASN A O 1
ATOM 880 N N . GLU A 1 114 ? -24.309 -2.398 -9.651 1.00 67.00 114 GLU A N 1
ATOM 881 C CA . GLU A 1 114 ? -24.601 -0.956 -9.642 1.00 67.00 114 GLU A CA 1
ATOM 882 C C . GLU A 1 114 ? -25.396 -0.498 -8.419 1.00 67.00 114 GLU A C 1
ATOM 884 O O . GLU A 1 114 ? -25.505 0.704 -8.175 1.00 67.00 114 GLU A O 1
ATOM 889 N N . LEU A 1 115 ? -25.965 -1.438 -7.662 1.00 79.69 115 LEU A N 1
ATOM 890 C CA . LEU A 1 115 ? -26.898 -1.115 -6.593 1.00 79.69 115 LEU A CA 1
ATOM 891 C C . LEU A 1 115 ? -26.141 -0.663 -5.349 1.00 79.69 115 LEU A C 1
ATOM 893 O O . LEU A 1 115 ? -25.505 -1.464 -4.665 1.00 79.69 115 LEU A O 1
ATOM 897 N N . LEU A 1 116 ? -26.239 0.634 -5.064 1.00 85.94 116 LEU A N 1
ATOM 898 C CA . LEU A 1 116 ? -25.759 1.209 -3.817 1.00 85.94 116 LEU A CA 1
ATOM 899 C C . LEU A 1 116 ? -26.515 0.594 -2.639 1.00 85.94 116 LEU A C 1
ATOM 901 O O . LEU A 1 116 ? -27.736 0.424 -2.668 1.00 85.94 116 LEU A O 1
ATOM 905 N N . THR A 1 117 ? -25.769 0.279 -1.588 1.00 87.56 117 THR A N 1
ATOM 906 C CA . THR A 1 117 ? -26.303 -0.268 -0.345 1.00 87.56 117 THR A CA 1
ATOM 907 C C . THR A 1 117 ? -25.970 0.636 0.823 1.00 87.56 117 THR A C 1
ATOM 909 O O . THR A 1 117 ? -24.829 1.082 0.980 1.00 87.56 117 THR A O 1
ATOM 912 N N . TRP A 1 118 ? -26.975 0.864 1.661 1.00 90.44 118 TRP A N 1
ATOM 913 C CA . TRP A 1 118 ? -26.853 1.616 2.899 1.00 90.44 118 TRP A CA 1
ATOM 914 C C . TRP A 1 118 ? -26.611 0.663 4.060 1.00 90.44 118 TRP A C 1
ATOM 916 O O . TRP A 1 118 ? -27.265 -0.375 4.181 1.00 90.44 118 TRP A O 1
ATOM 926 N N . THR A 1 119 ? -25.673 1.010 4.932 1.00 91.94 119 THR A N 1
ATOM 927 C CA . THR A 1 119 ? -25.475 0.266 6.177 1.00 91.94 119 THR A CA 1
ATOM 928 C C . THR A 1 119 ? -26.586 0.568 7.181 1.00 91.94 119 THR A C 1
ATOM 930 O O . THR A 1 119 ? -27.360 1.503 7.025 1.00 91.94 119 THR A O 1
ATOM 933 N N . GLN A 1 120 ? -26.622 -0.172 8.286 1.00 91.75 120 GLN A N 1
ATOM 934 C CA . GLN A 1 120 ? -27.261 0.333 9.504 1.00 91.75 120 GLN A CA 1
ATOM 935 C C . GLN A 1 120 ? -26.509 1.560 10.052 1.00 91.75 120 GLN A C 1
ATOM 937 O O . GLN A 1 120 ? -25.341 1.787 9.708 1.00 91.75 120 GLN A O 1
ATOM 942 N N . ASN A 1 121 ? -27.160 2.323 10.935 1.00 91.50 121 ASN A N 1
ATOM 943 C CA . ASN A 1 121 ? -26.508 3.429 11.631 1.00 91.50 121 ASN A CA 1
ATOM 944 C C . ASN A 1 121 ? -25.335 2.923 12.466 1.00 91.50 121 ASN A C 1
ATOM 946 O O . ASN A 1 121 ? -25.424 1.920 13.176 1.00 91.50 121 ASN A O 1
ATOM 950 N N . THR A 1 122 ? -24.240 3.665 12.402 1.00 91.94 122 THR A N 1
ATOM 951 C CA . THR A 1 122 ? -23.011 3.384 13.136 1.00 91.94 122 THR A CA 1
ATOM 952 C C . THR A 1 122 ? -22.325 4.690 13.540 1.00 91.94 122 THR A C 1
ATOM 954 O O . THR A 1 122 ? -22.839 5.776 13.277 1.00 91.94 122 THR A O 1
ATOM 957 N N . ILE A 1 123 ? -21.168 4.605 14.196 1.00 88.31 123 ILE A N 1
ATOM 958 C CA . ILE A 1 123 ? -20.351 5.761 14.578 1.00 88.31 123 ILE A CA 1
ATOM 959 C C . ILE A 1 123 ? -18.965 5.610 13.954 1.00 88.31 123 ILE A C 1
ATOM 961 O O . ILE A 1 123 ? -18.239 4.655 14.243 1.00 88.31 123 ILE A O 1
ATOM 965 N N . LEU A 1 124 ? -18.569 6.587 13.136 1.00 84.12 124 LEU A N 1
ATOM 966 C CA . LEU A 1 124 ? -17.193 6.715 12.659 1.00 84.12 124 LEU A CA 1
ATOM 967 C C . LEU A 1 124 ? -16.343 7.371 13.750 1.00 84.12 124 LEU A C 1
ATOM 969 O O . LEU A 1 124 ? -16.349 8.586 13.933 1.00 84.12 124 LEU A O 1
ATOM 973 N N . ASN A 1 125 ? -15.599 6.557 14.494 1.00 75.62 125 ASN A N 1
ATOM 974 C CA . ASN A 1 125 ? -14.653 7.069 15.477 1.00 75.62 125 ASN A CA 1
ATOM 975 C C . ASN A 1 125 ? -13.352 7.529 14.805 1.00 75.62 125 ASN A C 1
ATOM 977 O O . ASN A 1 125 ? -12.722 6.794 14.044 1.00 75.62 125 ASN A O 1
ATOM 981 N N . GLY A 1 126 ? -12.918 8.742 15.144 1.00 69.88 126 GLY A N 1
ATOM 982 C CA . GLY A 1 126 ? -11.608 9.261 14.761 1.00 69.88 126 GLY A CA 1
ATOM 983 C C . GLY A 1 126 ? -10.460 8.682 15.603 1.00 69.88 126 GLY A C 1
ATOM 984 O O . GLY A 1 126 ? -10.695 8.066 16.650 1.00 69.88 126 GLY A O 1
ATOM 985 N N . PRO A 1 127 ? -9.196 8.884 15.180 1.00 67.06 127 PRO A N 1
ATOM 986 C CA . PRO A 1 127 ? -8.043 8.634 16.040 1.00 67.06 127 PRO A CA 1
ATOM 987 C C . PRO A 1 127 ? -8.182 9.400 17.364 1.00 67.06 127 PRO A C 1
ATOM 989 O O . PRO A 1 127 ? -8.704 10.513 17.402 1.00 67.06 127 PRO A O 1
ATOM 992 N N . LYS A 1 128 ? -7.710 8.798 18.458 1.00 77.19 128 LYS A N 1
ATOM 993 C CA . LYS A 1 128 ? -7.719 9.405 19.795 1.00 77.19 128 LYS A CA 1
ATOM 994 C C . LYS A 1 128 ? -6.276 9.515 20.291 1.00 77.19 128 LYS A C 1
ATOM 996 O O . LYS A 1 128 ? -5.821 8.594 20.964 1.00 77.19 128 LYS A O 1
ATOM 1001 N N . PRO A 1 129 ? -5.550 10.601 19.959 1.00 70.62 129 PRO A N 1
ATOM 1002 C CA . PRO A 1 129 ? -4.150 10.781 20.361 1.00 70.62 129 PRO A CA 1
ATOM 1003 C C . PRO A 1 129 ? -3.944 10.724 21.876 1.00 70.62 129 PRO A C 1
ATOM 1005 O O . PRO A 1 129 ? -2.918 10.250 22.343 1.00 70.62 129 PRO A O 1
ATOM 1008 N N . THR A 1 130 ? -4.958 11.112 22.655 1.00 73.62 130 THR A N 1
ATOM 1009 C CA . THR A 1 130 ? -4.964 10.992 24.121 1.00 73.62 130 THR A CA 1
ATOM 1010 C C . THR A 1 130 ? -4.842 9.549 24.615 1.00 73.62 130 THR A C 1
ATOM 1012 O O . THR A 1 130 ? -4.480 9.331 25.770 1.00 73.62 130 THR A O 1
ATOM 1015 N N . TYR A 1 131 ? -5.078 8.554 23.753 1.00 80.00 131 TYR A N 1
ATOM 1016 C CA . TYR A 1 131 ? -4.792 7.152 24.033 1.00 80.00 131 TYR A CA 1
ATOM 1017 C C . TYR A 1 131 ? -3.352 6.775 23.664 1.00 80.00 131 TYR A C 1
ATOM 1019 O O . TYR A 1 131 ? -3.097 5.811 22.941 1.00 80.00 131 TYR A O 1
ATOM 1027 N N . PHE A 1 132 ? -2.405 7.547 24.194 1.00 84.06 132 PHE A N 1
ATOM 1028 C CA . PHE A 1 132 ? -0.974 7.433 23.929 1.00 84.06 132 PHE A CA 1
ATOM 1029 C C . PHE A 1 132 ? -0.374 6.016 24.082 1.00 84.06 132 PHE A C 1
ATOM 1031 O O . PHE A 1 132 ? 0.515 5.718 23.286 1.00 84.06 132 PHE A O 1
ATOM 1038 N N . PRO A 1 133 ? -0.867 5.090 24.950 1.00 86.44 133 PRO A N 1
ATOM 1039 C CA . PRO A 1 133 ? -0.316 3.731 25.020 1.00 86.44 133 PRO A CA 1
ATOM 1040 C C . PRO A 1 133 ? -0.362 2.951 23.704 1.00 86.44 133 PRO A C 1
ATOM 1042 O O . PRO A 1 133 ? 0.455 2.065 23.479 1.00 86.44 133 PRO A O 1
ATOM 1045 N N . ASN A 1 134 ? -1.316 3.266 22.821 1.00 88.00 134 ASN A N 1
ATOM 1046 C CA . ASN A 1 134 ? -1.387 2.629 21.509 1.00 88.00 134 ASN A CA 1
ATOM 1047 C C . ASN A 1 134 ? -0.457 3.277 20.484 1.00 88.00 134 ASN A C 1
ATOM 1049 O O . ASN A 1 134 ? -0.071 2.603 19.534 1.00 88.00 134 ASN A O 1
ATOM 1053 N N . TYR A 1 135 ? -0.163 4.568 20.633 1.00 88.88 135 TYR A N 1
ATOM 1054 C CA . TYR A 1 135 ? 0.555 5.370 19.639 1.00 88.88 135 TYR A CA 1
ATOM 1055 C C . TYR A 1 135 ? 2.051 5.484 19.929 1.00 88.88 135 TYR A C 1
ATOM 1057 O O . TYR A 1 135 ? 2.820 5.754 19.008 1.00 88.88 135 TYR A O 1
ATOM 1065 N N . LEU A 1 136 ? 2.458 5.261 21.177 1.00 90.12 136 LEU A N 1
ATOM 1066 C CA . LEU A 1 136 ? 3.849 5.210 21.601 1.00 90.12 136 LEU A CA 1
ATOM 1067 C C . LEU A 1 136 ? 4.273 3.763 21.834 1.00 90.12 136 LEU A C 1
ATOM 1069 O O . LEU A 1 136 ? 3.481 2.947 22.310 1.00 90.12 136 LEU A O 1
ATOM 1073 N N . GLU A 1 137 ? 5.524 3.453 21.520 1.00 90.56 137 GLU A N 1
ATOM 1074 C CA . GLU A 1 137 ? 6.146 2.205 21.948 1.00 90.56 137 GLU A CA 1
ATOM 1075 C C . GLU A 1 137 ? 6.130 2.114 23.479 1.00 90.56 137 GLU A C 1
ATOM 1077 O O . GLU A 1 137 ? 6.338 3.104 24.179 1.00 90.56 137 GLU A O 1
ATOM 1082 N N . GLN A 1 138 ? 5.843 0.922 23.994 1.00 89.88 138 GLN A N 1
ATOM 1083 C CA . GLN A 1 138 ? 5.781 0.643 25.425 1.00 89.88 138 GLN A CA 1
ATOM 1084 C C . GLN A 1 138 ? 6.792 -0.451 25.753 1.00 89.88 138 GLN A C 1
ATOM 1086 O O . GLN A 1 138 ? 7.056 -1.325 24.927 1.00 89.88 138 GLN A O 1
ATOM 1091 N N . ASN A 1 139 ? 7.323 -0.442 26.972 1.00 87.12 139 ASN A N 1
ATOM 1092 C CA . ASN A 1 139 ? 8.138 -1.547 27.458 1.00 87.12 139 ASN A CA 1
ATOM 1093 C C . ASN A 1 139 ? 7.219 -2.694 27.906 1.00 87.12 139 ASN A C 1
ATOM 1095 O O . ASN A 1 139 ? 6.551 -2.570 28.932 1.00 87.12 139 ASN A O 1
ATOM 1099 N N . VAL A 1 140 ? 7.149 -3.77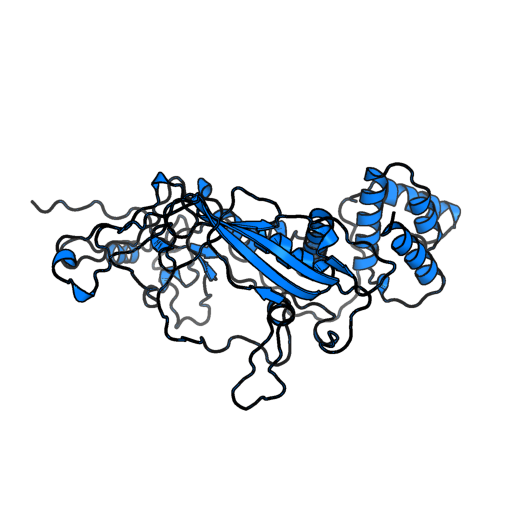8 27.129 1.00 84.81 140 VAL A N 1
ATOM 1100 C CA . VAL A 1 140 ? 6.145 -4.844 27.297 1.00 84.81 140 VAL A CA 1
ATOM 1101 C C . VAL A 1 140 ? 6.797 -6.203 27.557 1.00 84.81 140 VAL A C 1
ATOM 1103 O O . VAL A 1 140 ? 7.743 -6.584 26.877 1.00 84.81 140 VAL A O 1
ATOM 1106 N N . ALA A 1 141 ? 6.228 -6.969 28.488 1.00 80.50 141 ALA A N 1
ATOM 1107 C CA . ALA A 1 141 ? 6.449 -8.398 28.676 1.00 80.50 141 ALA A CA 1
ATOM 1108 C C . ALA A 1 141 ? 5.086 -9.112 28.736 1.00 80.50 141 ALA A C 1
ATOM 1110 O O . ALA A 1 141 ? 4.203 -8.708 29.489 1.00 80.50 141 ALA A O 1
ATOM 1111 N N . ASN A 1 142 ? 4.893 -10.167 27.935 1.00 77.62 142 ASN A N 1
ATOM 1112 C CA . ASN A 1 142 ? 3.649 -10.958 27.892 1.00 77.62 142 ASN A CA 1
ATOM 1113 C C . ASN A 1 142 ? 2.363 -10.122 27.680 1.00 77.62 142 ASN A C 1
ATOM 1115 O O . ASN A 1 142 ? 1.331 -10.384 28.291 1.00 77.62 142 ASN A O 1
ATOM 1119 N N . GLY A 1 143 ? 2.421 -9.088 26.829 1.00 77.19 143 GLY A N 1
ATOM 1120 C CA . GLY A 1 143 ? 1.269 -8.222 26.523 1.00 77.19 143 GLY A CA 1
ATOM 1121 C C . GLY A 1 143 ? 0.928 -7.177 27.597 1.00 77.19 143 GLY A C 1
ATOM 1122 O O . GLY A 1 143 ? -0.064 -6.458 27.457 1.00 77.19 143 GLY A O 1
ATOM 1123 N N . GLN A 1 144 ? 1.750 -7.063 28.643 1.00 84.19 144 GLN A N 1
ATOM 1124 C CA . GLN A 1 144 ? 1.607 -6.094 29.730 1.00 84.19 144 GLN A CA 1
ATOM 1125 C C . GLN A 1 144 ? 2.894 -5.296 29.939 1.00 84.19 144 GLN A C 1
ATOM 1127 O O . GLN A 1 144 ? 3.964 -5.712 29.504 1.00 84.19 144 GLN A O 1
ATOM 1132 N N . LEU A 1 145 ? 2.810 -4.149 30.609 1.00 86.94 145 LEU A N 1
ATOM 1133 C CA . LEU A 1 145 ? 3.988 -3.354 30.947 1.00 86.94 145 LEU A CA 1
ATOM 1134 C C . LEU A 1 145 ? 5.006 -4.174 31.759 1.00 86.94 145 LEU A C 1
ATOM 1136 O O . LEU A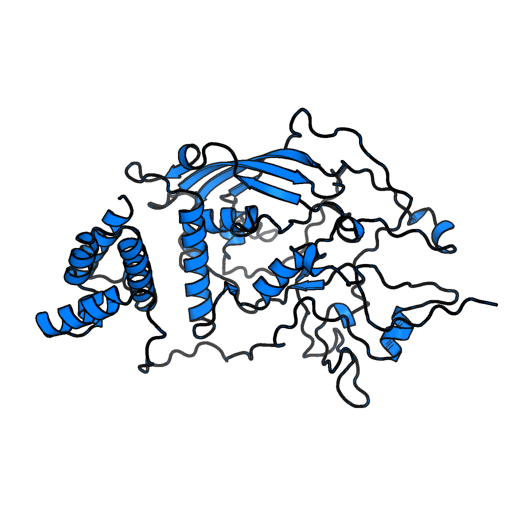 1 145 ? 4.674 -4.798 32.768 1.00 86.94 145 LEU A O 1
ATOM 1140 N N . ALA A 1 146 ? 6.263 -4.160 31.322 1.00 85.38 146 ALA A N 1
ATOM 1141 C CA . ALA A 1 146 ? 7.334 -4.917 31.955 1.00 85.38 146 ALA A CA 1
ATOM 1142 C C . ALA A 1 146 ? 7.825 -4.234 33.244 1.00 85.38 146 ALA A C 1
ATOM 1144 O O . ALA A 1 146 ? 8.128 -3.042 33.254 1.00 85.38 146 ALA A O 1
ATOM 1145 N N . GLY A 1 147 ? 7.975 -5.011 34.321 1.00 80.12 147 GLY A N 1
ATOM 1146 C CA . GLY A 1 147 ? 8.541 -4.559 35.599 1.00 80.12 147 GLY A CA 1
ATOM 1147 C C . GLY A 1 147 ? 7.502 -4.164 36.658 1.00 80.12 147 GLY A C 1
ATOM 1148 O O . GLY A 1 147 ? 6.346 -3.879 36.356 1.00 80.12 147 GLY A O 1
ATOM 1149 N N . LYS A 1 148 ? 7.919 -4.166 37.933 1.00 70.38 148 LYS A N 1
ATOM 1150 C CA . LYS A 1 148 ? 7.076 -3.741 39.066 1.00 70.38 148 LYS A CA 1
ATOM 1151 C C . LYS A 1 148 ? 6.910 -2.216 39.046 1.00 70.38 148 LYS A C 1
ATOM 1153 O O . LYS A 1 148 ? 7.902 -1.509 38.912 1.00 70.38 148 LYS A O 1
ATOM 1158 N N . ASN A 1 149 ? 5.681 -1.723 39.229 1.00 75.50 149 ASN A N 1
ATOM 1159 C CA . ASN A 1 149 ? 5.323 -0.292 39.192 1.00 75.50 149 ASN A CA 1
ATOM 1160 C C . ASN A 1 149 ? 5.654 0.415 37.864 1.00 75.50 149 ASN A C 1
ATOM 1162 O O . ASN A 1 149 ? 5.887 1.624 37.842 1.00 75.50 149 ASN A O 1
ATOM 1166 N N . SER A 1 150 ? 5.678 -0.333 36.762 1.00 81.31 150 SER A N 1
ATOM 1167 C CA . SER A 1 150 ? 5.865 0.223 35.428 1.00 81.31 150 SER A CA 1
ATOM 1168 C C . SER A 1 150 ? 4.721 1.175 35.066 1.00 81.31 150 SER A C 1
ATOM 1170 O O . SER A 1 150 ? 3.549 0.929 35.357 1.00 81.31 150 SER A O 1
ATOM 1172 N N . GLN A 1 151 ? 5.076 2.302 34.455 1.00 87.38 151 GLN A N 1
ATOM 1173 C CA . GLN A 1 151 ? 4.128 3.282 33.936 1.00 87.38 151 GLN A CA 1
ATOM 1174 C C . GLN A 1 151 ? 4.181 3.268 32.412 1.00 87.38 151 GLN A C 1
ATOM 1176 O O . GLN A 1 151 ? 5.198 2.906 31.820 1.00 87.38 151 GLN A O 1
ATOM 1181 N N . TYR A 1 152 ? 3.072 3.648 31.781 1.00 88.56 152 TYR A N 1
ATOM 1182 C CA . TYR A 1 152 ? 3.046 3.819 30.334 1.00 88.56 152 TYR A CA 1
ATOM 1183 C C . TYR A 1 152 ? 3.945 4.981 29.928 1.00 88.56 152 TYR A C 1
ATOM 1185 O O . TYR A 1 152 ? 3.882 6.041 30.551 1.00 88.56 152 TYR A O 1
ATOM 1193 N N . SER A 1 153 ? 4.683 4.808 28.835 1.00 89.69 153 SER A N 1
ATOM 1194 C CA . SER A 1 153 ? 5.415 5.901 28.212 1.00 89.69 153 SER A CA 1
ATOM 1195 C C . SER A 1 153 ? 4.448 6.945 27.671 1.00 89.69 153 SER A C 1
ATOM 1197 O O . SER A 1 153 ? 3.505 6.584 26.964 1.00 89.69 153 SER A O 1
ATOM 1199 N N . THR A 1 154 ? 4.674 8.217 27.990 1.00 90.62 154 THR A N 1
ATOM 1200 C CA . THR A 1 154 ? 3.835 9.361 27.604 1.00 90.62 154 THR A CA 1
ATOM 1201 C C . THR A 1 154 ? 4.534 10.252 26.578 1.00 90.62 154 THR A C 1
ATOM 1203 O O . THR A 1 154 ? 5.736 10.142 26.370 1.00 90.62 154 THR A O 1
ATOM 1206 N N . PHE A 1 155 ? 3.806 11.183 25.951 1.00 87.19 155 PHE A N 1
ATOM 1207 C CA . PHE A 1 155 ? 4.416 12.161 25.034 1.00 87.19 155 PHE A C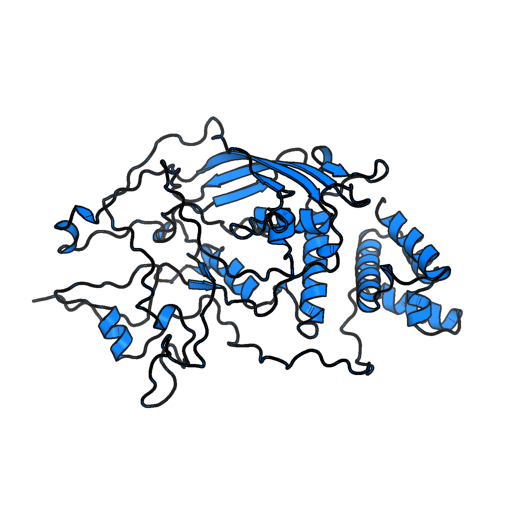A 1
ATOM 1208 C C . PHE A 1 155 ? 5.398 13.123 25.716 1.00 87.19 155 PHE A C 1
ATOM 1210 O O . PHE A 1 155 ? 6.138 13.809 25.022 1.00 87.19 155 PHE A O 1
ATOM 1217 N N . MET A 1 156 ? 5.382 13.195 27.050 1.00 89.19 156 MET A N 1
ATOM 1218 C CA . MET A 1 156 ? 6.278 14.058 27.820 1.00 89.19 156 MET A CA 1
ATOM 1219 C C . MET A 1 156 ? 7.593 13.354 28.170 1.00 89.19 156 MET A C 1
ATOM 1221 O O . MET A 1 156 ? 8.490 13.986 28.723 1.00 89.19 156 MET A O 1
ATOM 1225 N N . ASP A 1 157 ? 7.718 12.060 27.870 1.00 89.31 157 ASP A N 1
ATOM 1226 C CA . ASP A 1 157 ? 8.922 11.306 28.185 1.00 89.31 157 ASP A CA 1
ATOM 1227 C C . ASP A 1 157 ? 9.978 11.546 27.103 1.00 89.31 157 ASP A C 1
ATOM 1229 O O . ASP A 1 157 ? 9.724 11.350 25.915 1.00 89.31 157 ASP A O 1
ATOM 1233 N N . GLU A 1 158 ? 11.203 11.879 27.509 1.00 88.62 158 GLU A N 1
ATOM 1234 C CA . GLU A 1 158 ? 12.306 12.195 26.584 1.00 88.62 158 GLU A CA 1
ATOM 1235 C C . GLU A 1 158 ? 12.638 11.057 25.607 1.00 88.62 158 GLU A C 1
ATOM 1237 O O . GLU A 1 158 ? 13.133 11.291 24.507 1.00 88.62 158 GLU A O 1
ATOM 1242 N N . LYS A 1 159 ? 12.377 9.809 26.010 1.00 86.88 159 LYS A N 1
ATOM 1243 C CA . LYS A 1 159 ? 12.658 8.601 25.220 1.00 86.88 159 LYS A CA 1
ATOM 1244 C C . LYS A 1 159 ? 11.418 8.038 24.524 1.00 86.88 159 LYS A C 1
ATOM 1246 O O . LYS A 1 159 ? 11.463 6.907 24.040 1.00 86.88 159 LYS A O 1
ATOM 1251 N N . ALA A 1 160 ? 10.307 8.775 24.500 1.00 88.94 160 ALA A N 1
ATOM 1252 C CA . ALA A 1 160 ? 9.088 8.331 23.839 1.00 88.94 160 ALA A CA 1
ATOM 1253 C C . ALA A 1 160 ? 9.319 8.158 22.333 1.00 88.94 160 ALA A C 1
ATOM 1255 O O . ALA A 1 160 ? 9.727 9.087 21.637 1.00 88.94 160 ALA A O 1
ATOM 1256 N N . ARG A 1 161 ? 9.017 6.965 21.814 1.00 90.00 161 ARG A N 1
ATOM 1257 C CA . ARG A 1 161 ? 9.089 6.662 20.379 1.00 90.00 161 ARG A CA 1
ATOM 1258 C C . ARG A 1 161 ? 7.693 6.431 19.831 1.00 90.00 161 ARG A C 1
ATOM 1260 O O . ARG A 1 161 ? 6.890 5.717 20.431 1.00 90.00 161 ARG A O 1
ATOM 1267 N N . ILE A 1 162 ? 7.401 7.036 18.684 1.00 90.94 162 ILE A N 1
ATOM 1268 C CA . ILE A 1 162 ? 6.151 6.796 17.963 1.00 90.94 162 ILE A CA 1
ATOM 1269 C C . ILE A 1 162 ? 6.171 5.366 17.429 1.00 90.94 162 ILE A C 1
ATOM 1271 O O . ILE A 1 162 ? 7.141 4.932 16.816 1.00 90.94 162 ILE A O 1
ATOM 1275 N N . ARG A 1 163 ? 5.066 4.648 17.625 1.00 89.62 163 ARG A N 1
ATOM 1276 C CA . ARG A 1 163 ? 4.957 3.226 17.296 1.00 89.62 163 ARG A CA 1
ATOM 1277 C C . ARG A 1 163 ? 5.029 2.925 15.799 1.00 89.62 163 ARG A C 1
ATOM 1279 O O . ARG A 1 163 ? 5.407 1.822 15.413 1.00 89.62 163 ARG A O 1
ATOM 1286 N N . GLY A 1 164 ? 4.603 3.856 14.948 1.00 92.06 164 GLY A N 1
ATOM 1287 C CA . GLY A 1 164 ? 4.555 3.608 13.514 1.00 92.06 164 GLY A CA 1
ATOM 1288 C C . GLY A 1 164 ? 3.511 4.397 12.743 1.00 92.06 164 GLY A C 1
ATOM 1289 O O . GLY A 1 164 ? 2.757 5.208 13.285 1.00 92.06 164 GLY A O 1
ATOM 1290 N N . TRP A 1 165 ? 3.409 4.064 11.462 1.00 91.75 165 TRP A N 1
ATOM 1291 C CA . TRP A 1 165 ? 2.318 4.474 10.593 1.00 91.75 165 TRP A CA 1
ATOM 1292 C C . TRP A 1 165 ? 1.068 3.659 10.906 1.00 91.75 165 TRP A C 1
ATOM 1294 O O . TRP A 1 165 ? 1.020 2.447 10.675 1.00 91.75 165 TRP A O 1
ATOM 1304 N N . LYS A 1 166 ? 0.033 4.330 11.415 1.00 93.25 166 LYS A N 1
ATOM 1305 C CA . LYS A 1 166 ? -1.269 3.712 11.679 1.00 93.25 166 LYS A CA 1
ATOM 1306 C C . LYS A 1 166 ? -1.870 3.167 10.377 1.00 93.25 166 LYS A C 1
ATOM 1308 O O . LYS A 1 166 ? -2.141 3.928 9.449 1.00 93.25 166 LYS A O 1
ATOM 1313 N N . ARG A 1 167 ? -2.170 1.869 10.342 1.00 94.25 167 ARG A N 1
ATOM 1314 C CA . ARG A 1 167 ? -2.878 1.196 9.246 1.00 94.25 167 ARG A CA 1
ATOM 1315 C C . ARG A 1 167 ? -4.038 0.358 9.766 1.00 94.25 167 ARG A C 1
ATOM 1317 O O . ARG A 1 167 ? -4.009 -0.152 10.881 1.00 94.25 167 ARG A O 1
ATOM 1324 N N . TYR A 1 168 ? -5.076 0.235 8.950 1.00 95.12 168 TYR A N 1
ATOM 1325 C CA . TYR A 1 168 ? -6.203 -0.656 9.211 1.00 95.12 168 TYR A CA 1
ATOM 1326 C C . TYR A 1 168 ? -5.924 -1.982 8.503 1.00 95.12 168 TYR A C 1
ATOM 1328 O O . TYR A 1 168 ? -5.792 -1.949 7.279 1.00 95.12 168 TYR A O 1
ATOM 1336 N N . PRO A 1 169 ? -5.808 -3.107 9.230 1.00 97.00 169 PRO A N 1
ATOM 1337 C CA . PRO A 1 169 ? -5.600 -4.396 8.594 1.00 97.00 169 PRO A CA 1
ATOM 1338 C C . PRO A 1 169 ? -6.757 -4.762 7.662 1.00 97.00 169 PRO A C 1
ATOM 1340 O O . PRO A 1 169 ? -7.925 -4.504 7.987 1.00 97.00 169 PRO A O 1
ATOM 1343 N N . ALA A 1 170 ? -6.417 -5.379 6.534 1.00 97.50 170 ALA A N 1
ATOM 1344 C CA . ALA A 1 170 ? -7.347 -6.068 5.658 1.00 97.50 170 ALA A CA 1
ATOM 1345 C C . ALA A 1 170 ? -8.105 -7.147 6.445 1.00 97.50 170 ALA A C 1
ATOM 1347 O O . ALA A 1 170 ? -7.628 -7.652 7.463 1.00 97.50 170 ALA A O 1
ATOM 1348 N N . ARG A 1 171 ? -9.334 -7.447 6.024 1.00 96.44 171 ARG A N 1
ATOM 1349 C CA . ARG A 1 171 ? -10.255 -8.308 6.769 1.00 96.44 171 ARG A CA 1
ATOM 1350 C C . ARG A 1 171 ? -10.888 -9.348 5.858 1.00 96.44 171 ARG A C 1
ATOM 1352 O O . ARG A 1 171 ? -11.342 -8.969 4.775 1.00 96.44 171 ARG A O 1
ATOM 1359 N N . PRO A 1 172 ? -11.012 -10.605 6.312 1.00 96.12 172 PRO A N 1
ATOM 1360 C CA . PRO A 1 172 ? -11.871 -11.588 5.676 1.00 96.12 172 PRO A CA 1
ATOM 1361 C C . PRO A 1 172 ? -13.303 -11.066 5.606 1.00 96.12 172 PRO A C 1
ATOM 1363 O O . PRO A 1 172 ? -13.717 -10.257 6.444 1.00 96.12 172 PRO A O 1
ATOM 1366 N N . ARG A 1 173 ? -14.066 -11.540 4.622 1.00 93.94 173 ARG A N 1
ATOM 1367 C CA . ARG A 1 173 ? -15.428 -11.068 4.339 1.00 93.94 173 ARG A CA 1
ATOM 1368 C C . ARG A 1 173 ? -16.346 -11.157 5.562 1.00 93.94 173 ARG A C 1
ATOM 1370 O O . ARG A 1 173 ? -17.131 -10.251 5.806 1.00 93.94 173 ARG A O 1
ATOM 1377 N N . GLU A 1 174 ? -16.200 -12.201 6.367 1.00 94.00 174 GLU A N 1
ATOM 1378 C CA . GLU A 1 174 ? -16.949 -12.439 7.601 1.00 94.00 174 GLU A CA 1
ATOM 1379 C C . GLU A 1 174 ? -16.676 -11.413 8.717 1.00 94.00 174 GLU A C 1
ATOM 1381 O O . GLU A 1 174 ? -17.466 -11.288 9.648 1.00 94.00 174 GLU A O 1
ATOM 1386 N N . MET A 1 175 ? -15.579 -10.654 8.630 1.00 94.12 175 MET A N 1
ATOM 1387 C CA . MET A 1 175 ? -15.209 -9.599 9.583 1.00 94.12 175 MET A CA 1
ATOM 1388 C C . MET A 1 175 ? -15.536 -8.184 9.072 1.00 94.12 175 MET A C 1
ATOM 1390 O O . MET A 1 175 ? -15.207 -7.190 9.737 1.00 94.12 175 MET A O 1
ATOM 1394 N N . VAL A 1 176 ? -16.129 -8.077 7.880 1.00 94.81 176 VAL A N 1
ATOM 1395 C CA . VAL A 1 176 ? -16.498 -6.813 7.240 1.00 94.81 176 VAL A CA 1
ATOM 1396 C C . VAL A 1 176 ? -17.905 -6.421 7.677 1.00 94.81 176 VAL A C 1
ATOM 1398 O O . VAL A 1 176 ? -18.903 -6.869 7.121 1.00 94.81 176 VAL A O 1
ATOM 1401 N N . GLU A 1 177 ? -17.988 -5.554 8.681 1.00 92.06 177 GLU A N 1
ATOM 1402 C CA . GLU A 1 177 ? -19.258 -5.062 9.210 1.00 92.06 177 GLU A CA 1
ATOM 1403 C C . GLU A 1 177 ? -19.087 -3.733 9.953 1.00 92.06 177 GLU A C 1
ATOM 1405 O O . GLU A 1 177 ? -18.051 -3.457 10.574 1.00 92.06 177 GLU A O 1
ATOM 1410 N N . VAL A 1 178 ? -20.136 -2.908 9.921 1.00 92.19 178 VAL A N 1
ATOM 1411 C CA . VAL A 1 178 ? -20.213 -1.720 10.775 1.00 92.19 178 VAL A CA 1
ATOM 1412 C C . VAL A 1 178 ? -20.515 -2.117 12.217 1.00 92.19 178 VAL A C 1
ATOM 1414 O O . VAL A 1 178 ? -21.253 -3.065 12.478 1.00 92.19 178 VAL A O 1
ATOM 1417 N N . GLN A 1 179 ? -19.966 -1.368 13.173 1.00 87.00 179 GLN A N 1
ATOM 1418 C CA . GLN A 1 179 ? -20.238 -1.613 14.589 1.00 87.00 179 GLN A CA 1
ATOM 1419 C C . GLN A 1 179 ? -21.671 -1.173 14.931 1.00 87.00 179 GLN A C 1
ATOM 1421 O O . GLN A 1 179 ? -22.027 -0.028 14.630 1.00 87.00 179 GLN A O 1
ATOM 1426 N N . PRO A 1 180 ? -22.485 -2.038 15.564 1.00 86.31 180 PRO A N 1
ATOM 1427 C CA . PRO A 1 180 ? -23.822 -1.659 15.995 1.00 86.31 180 PRO A CA 1
ATOM 1428 C C . PRO A 1 180 ? -23.752 -0.630 17.127 1.00 86.31 180 PRO A C 1
ATOM 1430 O O . PRO A 1 180 ? -22.810 -0.616 17.923 1.00 86.31 180 PRO A O 1
ATOM 1433 N N . LEU A 1 181 ? -24.776 0.217 17.213 1.00 87.25 181 LEU A N 1
ATOM 1434 C CA . LEU A 1 181 ? -24.896 1.215 18.273 1.00 87.25 181 LEU A CA 1
ATOM 1435 C C . LEU A 1 181 ? -25.225 0.561 19.618 1.00 87.25 181 LEU A C 1
ATOM 1437 O O . LEU A 1 181 ? -26.126 -0.276 19.716 1.00 87.25 181 LEU A O 1
ATOM 1441 N N . LEU A 1 182 ? -24.547 1.012 20.670 1.00 84.06 182 LEU A N 1
ATOM 1442 C CA . LEU A 1 182 ? -24.922 0.721 22.053 1.00 84.06 182 LEU A CA 1
ATOM 1443 C C . LEU A 1 182 ? -26.197 1.489 22.448 1.00 84.06 182 LEU A C 1
ATOM 1445 O O . LEU A 1 182 ? -26.542 2.500 21.835 1.00 84.06 182 LEU A O 1
ATOM 1449 N N . GLU A 1 183 ? -26.900 1.037 23.489 1.00 82.12 183 GLU A N 1
ATOM 1450 C CA . GLU A 1 183 ? -28.169 1.652 23.924 1.00 82.12 183 GLU A CA 1
ATOM 1451 C C . GLU A 1 183 ? -28.046 3.140 24.288 1.00 82.12 183 GLU A C 1
ATOM 1453 O O . GLU A 1 183 ? -28.934 3.939 23.990 1.00 82.12 183 GLU A O 1
ATOM 1458 N N . ASP A 1 184 ? -26.930 3.543 24.895 1.00 80.38 184 ASP A N 1
ATOM 1459 C CA . ASP A 1 184 ? -26.634 4.942 25.210 1.00 80.38 184 ASP A CA 1
ATOM 1460 C C . ASP A 1 184 ? -26.309 5.769 23.954 1.00 80.38 184 ASP A C 1
ATOM 1462 O O . ASP A 1 184 ? -26.662 6.947 23.873 1.00 80.38 184 ASP A O 1
ATOM 1466 N N . GLN A 1 185 ? -25.714 5.144 22.936 1.00 83.44 185 GLN A N 1
ATOM 1467 C CA . GLN A 1 185 ? -25.371 5.775 21.659 1.00 83.44 185 GLN A CA 1
ATOM 1468 C C . GLN A 1 185 ? -26.587 6.001 20.754 1.00 83.44 185 GLN A C 1
ATOM 1470 O O . GLN A 1 185 ? -26.610 6.980 20.003 1.00 83.44 185 GLN A O 1
ATOM 1475 N N . LYS A 1 186 ? -27.624 5.156 20.855 1.00 85.12 186 LYS A N 1
ATOM 1476 C CA . LYS A 1 186 ? -28.865 5.291 20.069 1.00 85.12 186 LYS A CA 1
ATOM 1477 C C . LYS A 1 186 ? -29.545 6.650 20.254 1.00 85.12 186 LYS A C 1
ATOM 1479 O O . LYS A 1 186 ? -30.176 7.140 19.324 1.00 85.12 186 LYS A O 1
ATOM 1484 N N . LYS A 1 187 ? -29.377 7.284 21.421 1.00 85.19 187 LYS A N 1
ATOM 1485 C CA . LYS A 1 187 ? -29.976 8.590 21.746 1.00 85.19 187 LYS A CA 1
ATOM 1486 C C . LYS A 1 187 ? -29.242 9.777 21.114 1.00 85.19 187 LYS A C 1
ATOM 1488 O O . LYS A 1 187 ? -29.848 10.825 20.915 1.00 85.19 187 LYS A O 1
ATOM 1493 N N . ASN A 1 188 ? -27.952 9.641 20.804 1.00 85.75 188 ASN A N 1
ATOM 1494 C CA . ASN A 1 188 ? -27.151 10.734 20.257 1.00 85.75 188 ASN A CA 1
ATOM 1495 C C . ASN A 1 188 ? -27.084 10.654 18.726 1.00 85.75 188 ASN A C 1
ATOM 1497 O O . ASN A 1 188 ? -26.093 10.203 18.159 1.00 85.75 188 ASN A O 1
ATOM 1501 N N . LEU A 1 189 ? -28.142 11.107 18.052 1.00 87.69 189 LEU A N 1
ATOM 1502 C CA . LEU A 1 189 ? -28.243 11.050 16.588 1.00 87.69 189 LEU A CA 1
ATOM 1503 C C . LEU A 1 189 ? -27.152 11.866 15.869 1.00 87.69 189 LEU A C 1
ATOM 1505 O O . LEU A 1 189 ? -26.767 11.515 14.762 1.00 87.69 189 LEU A O 1
ATOM 1509 N N . LYS A 1 190 ? -26.603 12.918 16.501 1.00 87.06 190 LYS A N 1
ATOM 1510 C CA . LYS A 1 190 ? -25.612 13.826 15.883 1.00 87.06 190 LYS A CA 1
ATOM 1511 C C . LYS A 1 190 ? -24.271 13.165 15.563 1.00 87.06 190 LYS A C 1
ATOM 1513 O O . LYS A 1 190 ? -23.528 13.677 14.736 1.00 87.06 190 LYS A O 1
ATOM 1518 N N . VAL A 1 191 ? -23.937 12.078 16.257 1.00 84.25 191 VAL A N 1
ATOM 1519 C CA . VAL A 1 191 ? -22.678 11.341 16.050 1.00 84.25 191 VAL A CA 1
ATOM 1520 C C . VAL A 1 191 ? -22.874 10.078 15.213 1.00 84.25 191 VAL A C 1
ATOM 1522 O O . VAL A 1 191 ? -21.902 9.383 14.920 1.00 84.25 191 VAL A O 1
ATOM 1525 N N . GLN A 1 192 ? -24.124 9.763 14.864 1.00 89.94 192 GLN A N 1
ATOM 1526 C CA . GLN A 1 192 ? -24.460 8.609 14.046 1.00 89.94 192 GLN A CA 1
ATOM 1527 C C . GLN A 1 192 ? -24.305 8.950 12.569 1.00 89.94 192 GLN A C 1
ATOM 1529 O O . GLN A 1 192 ? -24.554 10.070 12.131 1.00 89.94 192 GLN A O 1
ATOM 1534 N N . THR A 1 193 ? -23.906 7.952 11.797 1.00 90.50 193 THR A N 1
ATOM 1535 C CA . THR A 1 193 ? -23.777 8.045 10.351 1.00 90.50 193 THR A CA 1
ATOM 1536 C C . THR A 1 193 ? -24.225 6.741 9.710 1.00 90.50 193 THR A C 1
ATOM 1538 O O . THR A 1 193 ? -24.167 5.670 10.324 1.00 90.50 193 THR A O 1
ATOM 1541 N N . THR A 1 194 ? -24.662 6.845 8.465 1.00 90.94 194 THR A N 1
ATOM 1542 C CA . THR A 1 194 ? -25.028 5.723 7.610 1.00 90.94 194 THR A CA 1
ATOM 1543 C C . THR A 1 194 ? -24.113 5.776 6.401 1.00 90.94 194 THR A C 1
ATOM 1545 O O . THR A 1 194 ? -23.889 6.847 5.839 1.00 90.94 194 THR A O 1
ATOM 1548 N N . LEU A 1 195 ? -23.538 4.638 6.025 1.00 91.00 195 LEU A N 1
ATOM 1549 C CA . LEU A 1 195 ? -22.588 4.581 4.925 1.00 91.00 195 LEU A CA 1
ATOM 1550 C C . LEU A 1 195 ? -23.306 4.106 3.667 1.00 91.00 195 LEU A C 1
ATOM 1552 O O . LEU A 1 195 ? -23.838 2.997 3.650 1.00 91.00 195 LEU A O 1
ATOM 1556 N N . GLU A 1 196 ? -23.284 4.929 2.624 1.00 91.81 196 GLU A N 1
ATOM 1557 C CA . GLU A 1 196 ? -23.653 4.519 1.273 1.00 91.81 196 GLU A CA 1
ATOM 1558 C C . GLU A 1 196 ? -22.436 3.884 0.593 1.00 91.81 196 GLU A C 1
ATOM 1560 O O . GLU A 1 196 ? -21.333 4.440 0.599 1.00 91.81 196 GLU A O 1
ATOM 1565 N N . THR A 1 197 ? -22.612 2.680 0.059 1.00 92.50 197 THR A N 1
ATOM 1566 C CA . THR A 1 197 ? -21.506 1.866 -0.448 1.00 92.50 197 THR A CA 1
ATOM 1567 C C . THR A 1 197 ? -21.845 1.216 -1.772 1.00 92.50 197 THR A C 1
ATOM 1569 O O . THR A 1 197 ? -22.960 0.744 -1.979 1.00 92.50 197 THR A O 1
ATOM 1572 N N . LEU A 1 198 ? -20.844 1.130 -2.642 1.00 92.31 198 LEU A N 1
ATOM 1573 C CA . LEU A 1 198 ? -20.856 0.205 -3.761 1.00 92.31 198 LEU A CA 1
ATOM 1574 C C . LEU A 1 198 ? -20.532 -1.207 -3.260 1.00 92.31 198 LEU A C 1
ATOM 1576 O O . LEU A 1 198 ? -19.671 -1.361 -2.389 1.00 92.31 198 LEU A O 1
ATOM 1580 N N . PRO A 1 199 ? -21.181 -2.237 -3.808 1.00 91.50 199 PRO A N 1
ATOM 1581 C CA . PRO A 1 199 ? -20.999 -3.609 -3.362 1.00 91.50 199 PRO A CA 1
ATOM 1582 C C . PRO A 1 199 ? -19.620 -4.166 -3.735 1.00 91.50 199 PRO A C 1
ATOM 1584 O O . PRO A 1 199 ? -18.931 -3.684 -4.643 1.00 91.50 199 PRO A O 1
ATOM 1587 N N . GLU A 1 200 ? -19.233 -5.234 -3.039 1.00 92.81 200 GLU A N 1
ATOM 1588 C CA . GLU A 1 200 ? -18.110 -6.091 -3.425 1.00 92.81 200 GLU A CA 1
ATOM 1589 C C . GLU A 1 200 ? -18.241 -6.535 -4.896 1.00 92.81 200 GLU A C 1
ATOM 1591 O O . GLU A 1 200 ? -19.341 -6.745 -5.411 1.00 92.81 200 GLU A O 1
ATOM 1596 N N . GLY A 1 201 ? -17.109 -6.655 -5.588 1.00 92.69 201 GLY A N 1
ATOM 1597 C CA . GLY A 1 201 ? -17.041 -7.003 -7.007 1.00 92.69 201 GLY A CA 1
ATOM 1598 C C . GLY A 1 201 ? -17.193 -5.813 -7.957 1.00 92.69 201 GLY A C 1
ATOM 1599 O O . GLY A 1 201 ? -17.043 -5.983 -9.167 1.00 92.69 201 GLY A O 1
ATOM 1600 N N . THR A 1 202 ? -17.448 -4.602 -7.450 1.00 93.75 202 THR A N 1
ATOM 1601 C CA . THR A 1 202 ? -17.451 -3.395 -8.288 1.00 93.75 202 THR A CA 1
ATOM 1602 C C . THR A 1 202 ? -16.061 -3.155 -8.879 1.00 93.75 202 THR A C 1
ATOM 1604 O O . THR A 1 202 ? -15.053 -3.210 -8.168 1.00 93.75 202 THR A O 1
ATOM 1607 N N . ARG A 1 203 ? -16.000 -2.876 -10.186 1.00 95.25 203 ARG A N 1
ATOM 1608 C CA . ARG A 1 203 ? -14.748 -2.672 -10.925 1.00 95.25 203 ARG A CA 1
ATOM 1609 C C . ARG A 1 203 ? -14.686 -1.293 -11.554 1.00 95.25 203 ARG A C 1
ATOM 1611 O O . ARG A 1 203 ? -15.694 -0.782 -12.039 1.00 95.25 203 ARG A O 1
ATOM 1618 N N . PHE A 1 204 ? -13.485 -0.735 -11.606 1.00 95.25 204 PHE A N 1
ATOM 1619 C CA . PHE A 1 204 ? -13.200 0.546 -12.233 1.00 95.25 204 PHE A CA 1
ATOM 1620 C C . PHE A 1 204 ? -11.969 0.449 -13.121 1.00 95.25 204 PHE A C 1
ATOM 1622 O O . PHE A 1 204 ? -11.012 -0.234 -12.768 1.00 95.25 204 PHE A O 1
ATOM 1629 N N . ARG A 1 205 ? -11.964 1.188 -14.228 1.00 96.88 205 ARG A N 1
ATOM 1630 C CA . ARG A 1 205 ? -10.797 1.369 -15.089 1.00 96.88 205 ARG A CA 1
ATOM 1631 C C . ARG A 1 205 ? -10.337 2.811 -15.099 1.00 96.88 205 ARG A C 1
ATOM 1633 O O . ARG A 1 205 ? -11.146 3.733 -15.202 1.00 96.88 205 ARG A O 1
ATOM 1640 N N . GLY A 1 206 ? -9.032 2.991 -14.993 1.00 96.88 206 GLY A N 1
ATOM 1641 C CA . GLY A 1 206 ? -8.371 4.286 -15.006 1.00 96.88 206 GLY A CA 1
ATOM 1642 C C . GLY A 1 206 ? -6.969 4.167 -15.579 1.00 96.88 206 GLY A C 1
ATOM 1643 O O . GLY A 1 206 ? -6.563 3.110 -16.055 1.00 96.88 206 GLY A O 1
ATOM 1644 N N . HIS A 1 207 ? -6.223 5.267 -15.537 1.00 97.56 207 HIS A N 1
ATOM 1645 C CA . HIS A 1 207 ? -4.886 5.317 -16.118 1.00 97.56 207 HIS A CA 1
ATOM 1646 C C . HIS A 1 207 ? -3.879 5.917 -15.144 1.00 97.56 207 HIS A C 1
ATOM 1648 O O . HIS A 1 207 ? -4.175 6.915 -14.486 1.00 97.56 207 HIS A O 1
ATOM 1654 N N . LEU A 1 208 ? -2.670 5.363 -15.116 1.00 97.69 208 LEU A N 1
ATOM 1655 C CA . LEU A 1 208 ? -1.494 5.989 -14.519 1.00 97.69 208 LEU A CA 1
ATOM 1656 C C . LEU A 1 208 ? -0.605 6.512 -15.643 1.00 97.69 208 LEU A C 1
ATOM 1658 O O . LEU A 1 208 ? -0.071 5.738 -16.435 1.00 97.69 208 LEU A O 1
ATOM 1662 N N . ARG A 1 209 ? -0.460 7.834 -15.726 1.00 97.62 209 ARG A N 1
ATOM 1663 C CA . ARG A 1 209 ? 0.402 8.492 -16.712 1.00 97.62 209 ARG A CA 1
ATOM 1664 C C . ARG A 1 209 ? 1.720 8.834 -16.055 1.00 97.62 209 ARG A C 1
ATOM 1666 O O . ARG A 1 209 ? 1.727 9.373 -14.949 1.00 97.62 209 ARG A O 1
ATOM 1673 N N . PHE A 1 210 ? 2.818 8.569 -16.745 1.00 95.88 210 PHE A N 1
ATOM 1674 C CA . PHE A 1 210 ? 4.133 8.922 -16.242 1.00 95.88 210 PHE A CA 1
ATOM 1675 C C . PHE A 1 210 ? 5.091 9.330 -17.353 1.00 95.88 210 PHE A C 1
ATOM 1677 O O . PHE A 1 210 ? 4.935 8.973 -18.524 1.00 95.88 210 PHE A O 1
ATOM 1684 N N . HIS A 1 211 ? 6.093 10.105 -16.969 1.00 93.19 211 HIS A N 1
ATOM 1685 C CA . HIS A 1 211 ? 7.062 10.682 -17.876 1.00 93.19 211 HIS A CA 1
ATOM 1686 C C . HIS A 1 211 ? 8.464 10.602 -17.288 1.00 93.19 211 HIS A C 1
ATOM 1688 O O . HIS A 1 211 ? 8.681 11.008 -16.151 1.00 93.19 211 HIS A O 1
ATOM 1694 N N . ASN A 1 212 ? 9.418 10.160 -18.108 1.00 92.25 212 ASN A N 1
ATOM 1695 C CA . ASN A 1 212 ? 10.841 10.206 -17.785 1.00 92.25 212 ASN A CA 1
ATOM 1696 C C . ASN A 1 212 ? 11.181 9.489 -16.465 1.00 92.25 212 ASN A C 1
ATOM 1698 O O . ASN A 1 212 ? 11.944 10.012 -15.654 1.00 92.25 212 ASN A O 1
ATOM 1702 N N . LEU A 1 213 ? 10.567 8.326 -16.231 1.00 94.06 213 LEU A N 1
ATOM 1703 C CA . LEU A 1 213 ? 10.877 7.464 -15.093 1.00 94.06 213 LEU A CA 1
ATOM 1704 C C . LEU A 1 213 ? 12.019 6.523 -15.442 1.00 94.06 213 LEU A C 1
ATOM 1706 O O . LEU A 1 213 ? 12.047 5.966 -16.536 1.00 94.06 213 LEU A O 1
ATOM 1710 N N . ARG A 1 214 ? 12.929 6.298 -14.504 1.00 93.69 214 ARG A N 1
ATOM 1711 C CA . ARG A 1 214 ? 13.915 5.226 -14.631 1.00 93.69 214 ARG A CA 1
ATOM 1712 C C . ARG A 1 214 ? 13.253 3.842 -14.540 1.00 93.69 214 ARG A C 1
ATOM 1714 O O . ARG A 1 214 ? 12.173 3.725 -13.954 1.00 93.69 214 ARG A O 1
ATOM 1721 N N . PRO A 1 215 ? 13.896 2.777 -15.049 1.00 95.31 215 PRO A N 1
ATOM 1722 C CA . PRO A 1 215 ? 13.373 1.416 -14.945 1.00 95.31 215 PRO A CA 1
ATOM 1723 C C . PRO A 1 215 ? 13.037 0.989 -13.507 1.00 95.31 215 PRO A C 1
ATOM 1725 O O . PRO A 1 215 ? 11.987 0.396 -13.275 1.00 95.31 215 PRO A O 1
ATOM 1728 N N . GLU A 1 216 ? 13.876 1.343 -12.529 1.00 95.44 216 GLU A N 1
ATOM 1729 C CA . GLU A 1 216 ? 13.659 1.012 -11.114 1.00 95.44 216 GLU A CA 1
ATOM 1730 C C . GLU A 1 216 ? 12.497 1.815 -10.502 1.00 95.44 216 GLU A C 1
ATOM 1732 O O . GLU A 1 216 ? 11.763 1.318 -9.651 1.00 95.44 216 GLU A O 1
ATOM 1737 N N . GLU A 1 217 ? 12.285 3.049 -10.965 1.00 95.94 217 GLU A N 1
ATOM 1738 C CA . GLU A 1 217 ? 11.169 3.906 -10.548 1.00 95.94 217 GLU A CA 1
ATOM 1739 C C . GLU A 1 217 ? 9.826 3.374 -11.070 1.00 95.94 217 GLU A C 1
ATOM 1741 O O . GLU A 1 217 ? 8.838 3.331 -10.334 1.00 95.94 217 GLU A O 1
ATOM 1746 N N . LEU A 1 218 ? 9.794 2.918 -12.327 1.00 97.44 218 LEU A N 1
ATOM 1747 C CA . LEU A 1 218 ? 8.640 2.213 -12.887 1.00 97.44 218 LEU A CA 1
ATOM 1748 C C . LEU A 1 218 ? 8.384 0.900 -12.129 1.00 97.44 218 LEU A C 1
ATOM 1750 O O . LEU A 1 218 ? 7.239 0.600 -11.787 1.00 97.44 218 LEU A O 1
ATOM 1754 N N . GLY A 1 219 ? 9.447 0.164 -11.797 1.00 98.00 219 GLY A N 1
ATOM 1755 C CA . GLY A 1 219 ? 9.385 -1.028 -10.956 1.00 98.00 219 GLY A CA 1
ATOM 1756 C C . GLY A 1 219 ? 8.758 -0.779 -9.586 1.00 98.00 219 GLY A C 1
ATOM 1757 O O . GLY A 1 219 ? 7.923 -1.569 -9.150 1.00 98.00 219 GLY A O 1
ATOM 1758 N N . ALA A 1 220 ? 9.086 0.346 -8.942 1.00 97.75 220 ALA A N 1
ATOM 1759 C CA . ALA A 1 220 ? 8.502 0.745 -7.661 1.00 97.75 220 ALA A CA 1
ATOM 1760 C C . ALA A 1 220 ? 6.982 0.940 -7.757 1.00 97.75 220 ALA A C 1
ATOM 1762 O O . ALA A 1 220 ? 6.233 0.464 -6.901 1.00 97.75 220 ALA A O 1
ATOM 1763 N N . LEU A 1 221 ? 6.513 1.601 -8.823 1.00 97.88 221 LEU A N 1
ATOM 1764 C CA . LEU A 1 221 ? 5.084 1.802 -9.076 1.00 97.88 221 LEU A CA 1
ATOM 1765 C C . LEU A 1 221 ? 4.369 0.472 -9.337 1.00 97.88 221 LEU A C 1
ATOM 1767 O O . LEU A 1 221 ? 3.317 0.230 -8.752 1.00 97.88 221 LEU A O 1
ATOM 1771 N N . ILE A 1 222 ? 4.943 -0.402 -10.168 1.00 98.00 222 ILE A N 1
ATOM 1772 C CA . ILE A 1 222 ? 4.384 -1.732 -10.463 1.00 98.00 222 ILE A CA 1
ATOM 1773 C C . ILE A 1 222 ? 4.293 -2.568 -9.184 1.00 98.00 222 ILE A C 1
ATOM 1775 O O . ILE A 1 222 ? 3.235 -3.119 -8.877 1.00 98.00 222 ILE A O 1
ATOM 1779 N N . TRP A 1 223 ? 5.380 -2.615 -8.408 1.00 98.25 223 TRP A N 1
ATOM 1780 C CA . TRP A 1 223 ? 5.426 -3.333 -7.139 1.00 98.25 223 TRP A CA 1
ATOM 1781 C C . TRP A 1 223 ? 4.360 -2.811 -6.172 1.00 98.25 223 TRP A C 1
ATOM 1783 O O . TRP A 1 223 ? 3.634 -3.609 -5.588 1.00 98.25 223 TRP A O 1
ATOM 1793 N N . ALA A 1 224 ? 4.206 -1.489 -6.043 1.00 97.31 224 ALA A N 1
ATOM 1794 C CA . ALA A 1 224 ? 3.215 -0.893 -5.151 1.00 97.31 224 ALA A CA 1
ATOM 1795 C C . ALA A 1 224 ? 1.769 -1.145 -5.611 1.00 97.31 224 ALA A C 1
ATOM 1797 O O . ALA A 1 224 ? 0.901 -1.397 -4.779 1.00 97.31 224 ALA A O 1
ATOM 1798 N N . LEU A 1 225 ? 1.494 -1.098 -6.917 1.00 97.50 225 LEU A N 1
ATOM 1799 C CA . LEU A 1 225 ? 0.157 -1.339 -7.469 1.00 97.50 225 LEU A CA 1
ATOM 1800 C C . LEU A 1 225 ? -0.296 -2.788 -7.248 1.00 97.50 225 LEU A C 1
ATOM 1802 O O . LEU A 1 225 ? -1.407 -3.011 -6.766 1.00 97.50 225 LEU A O 1
ATOM 1806 N N . GLU A 1 226 ? 0.574 -3.753 -7.554 1.00 97.31 226 GLU A N 1
ATOM 1807 C CA . GLU A 1 226 ? 0.257 -5.190 -7.574 1.00 97.31 226 GLU A CA 1
ATOM 1808 C C . GLU A 1 226 ? 0.873 -5.968 -6.391 1.00 97.31 226 GLU A C 1
ATOM 1810 O O . GLU A 1 226 ? 0.970 -7.192 -6.437 1.00 97.31 226 GLU A O 1
ATOM 1815 N N . TRP A 1 227 ? 1.312 -5.273 -5.335 1.00 97.12 227 TRP A N 1
ATOM 1816 C CA . TRP A 1 227 ? 1.941 -5.851 -4.134 1.00 97.12 227 TRP A CA 1
ATOM 1817 C C . TRP A 1 227 ? 3.121 -6.798 -4.406 1.00 97.12 227 TRP A C 1
ATOM 1819 O O . TRP A 1 227 ? 3.311 -7.807 -3.725 1.00 97.12 227 TRP A O 1
ATOM 1829 N N . GLY A 1 228 ? 3.912 -6.505 -5.434 1.00 95.56 228 GLY A N 1
ATOM 1830 C CA . GLY A 1 228 ? 4.992 -7.392 -5.855 1.00 95.56 228 GLY A CA 1
ATOM 1831 C C . GLY A 1 228 ? 4.500 -8.769 -6.321 1.00 95.56 228 GLY A C 1
ATOM 1832 O O . GLY A 1 228 ? 5.133 -9.765 -6.001 1.00 95.56 228 GLY A O 1
ATOM 1833 N N . ASP A 1 229 ? 3.380 -8.811 -7.052 1.00 94.75 229 ASP A N 1
ATOM 1834 C CA . ASP A 1 229 ? 2.670 -10.020 -7.525 1.00 94.75 229 ASP A CA 1
ATOM 1835 C C . ASP A 1 229 ? 1.851 -10.787 -6.479 1.00 94.75 229 ASP A C 1
ATOM 1837 O O . ASP A 1 229 ? 1.388 -11.904 -6.709 1.00 94.75 229 ASP A O 1
ATOM 1841 N N . GLN A 1 230 ? 1.626 -10.202 -5.307 1.00 96.50 230 GLN A N 1
ATOM 1842 C CA . GLN A 1 230 ? 0.883 -10.866 -4.241 1.00 96.50 230 GLN A CA 1
ATOM 1843 C C . GLN A 1 230 ? -0.610 -10.539 -4.332 1.00 96.50 230 GLN A C 1
ATOM 1845 O O . GLN A 1 230 ? -1.151 -9.731 -3.580 1.00 96.50 230 GLN A O 1
ATOM 1850 N N . ALA A 1 231 ? -1.307 -11.212 -5.250 1.00 95.19 231 ALA A N 1
ATOM 1851 C CA . ALA A 1 231 ? -2.719 -10.955 -5.559 1.00 95.19 231 ALA A CA 1
ATOM 1852 C C . ALA A 1 231 ? -3.707 -11.183 -4.390 1.00 95.19 231 ALA A C 1
ATOM 1854 O O . ALA A 1 231 ? -4.864 -10.756 -4.459 1.00 95.19 231 ALA A O 1
ATOM 1855 N N . HIS A 1 232 ? -3.286 -11.860 -3.319 1.00 96.62 232 HIS A N 1
ATOM 1856 C CA . HIS A 1 232 ? -4.087 -12.067 -2.108 1.00 96.62 232 HIS A CA 1
ATOM 1857 C C . HIS A 1 232 ? -4.107 -10.834 -1.185 1.00 96.62 232 HIS A C 1
ATOM 1859 O O . HIS A 1 232 ? -5.021 -10.696 -0.375 1.00 96.62 232 HIS A O 1
ATOM 1865 N N . LEU A 1 233 ? -3.174 -9.895 -1.365 1.00 98.31 233 LEU A N 1
ATOM 1866 C CA . LEU A 1 233 ? -3.085 -8.676 -0.567 1.00 98.31 233 LEU A CA 1
ATOM 1867 C C . LEU A 1 233 ? -4.074 -7.602 -1.035 1.00 98.31 233 LEU A C 1
ATOM 1869 O O . LEU A 1 233 ? -4.563 -7.607 -2.172 1.00 98.31 233 LEU A O 1
ATOM 1873 N N . ARG A 1 234 ? -4.419 -6.682 -0.132 1.00 98.19 234 ARG A N 1
ATOM 1874 C CA . ARG A 1 234 ? -5.433 -5.644 -0.338 1.00 98.19 234 ARG A CA 1
ATOM 1875 C C . ARG A 1 234 ? -4.883 -4.258 -0.027 1.00 98.19 234 ARG A C 1
ATOM 1877 O O . ARG A 1 234 ? -4.290 -4.008 1.018 1.00 98.19 234 ARG A O 1
ATOM 1884 N N . HIS A 1 235 ? -5.157 -3.325 -0.932 1.00 97.50 235 HIS A N 1
ATOM 1885 C CA . HIS A 1 235 ? -5.105 -1.893 -0.647 1.00 97.50 235 HIS A CA 1
ATOM 1886 C C . HIS A 1 235 ? -6.358 -1.471 0.121 1.00 97.50 235 HIS A C 1
ATOM 1888 O O . HIS A 1 235 ? -7.392 -2.133 0.044 1.00 97.50 235 HIS A O 1
ATOM 1894 N N . ALA A 1 236 ? -6.282 -0.351 0.838 1.00 94.06 236 ALA A N 1
ATOM 1895 C CA . ALA A 1 236 ? -7.380 0.157 1.656 1.00 94.06 236 ALA A CA 1
ATOM 1896 C C . ALA A 1 236 ? -7.730 1.605 1.278 1.00 94.06 236 ALA A C 1
ATOM 1898 O O . ALA A 1 236 ? -6.922 2.518 1.464 1.00 94.06 236 ALA A O 1
ATOM 1899 N N . LEU A 1 237 ? -8.955 1.834 0.803 1.00 92.00 237 LEU A N 1
ATOM 1900 C CA . LEU A 1 237 ? -9.437 3.121 0.296 1.00 92.00 237 LEU A CA 1
ATOM 1901 C C . LEU A 1 237 ? -10.699 3.596 1.038 1.00 92.00 237 LEU A C 1
ATOM 1903 O O . LEU A 1 237 ? -11.523 2.803 1.477 1.00 92.00 237 LEU A O 1
ATOM 1907 N N . GLY A 1 238 ? -10.857 4.913 1.183 1.00 89.19 238 GLY A N 1
ATOM 1908 C CA . GLY A 1 238 ? -12.054 5.520 1.776 1.00 89.19 238 GLY A CA 1
ATOM 1909 C C . GLY A 1 238 ? -12.104 5.513 3.310 1.00 89.19 238 GLY A C 1
ATOM 1910 O O . GLY A 1 238 ? -11.198 5.049 4.001 1.00 89.19 238 GLY A O 1
ATOM 1911 N N . MET A 1 239 ? -13.169 6.089 3.870 1.00 87.88 239 MET A N 1
ATOM 1912 C CA . MET A 1 239 ? -13.305 6.300 5.321 1.00 87.88 239 MET A CA 1
ATOM 1913 C C . MET A 1 239 ? -13.772 5.063 6.103 1.00 87.88 239 MET A C 1
ATOM 1915 O O . MET A 1 239 ? -13.546 4.983 7.306 1.00 87.88 239 MET A O 1
ATOM 1919 N N . GLY A 1 240 ? -14.355 4.066 5.431 1.00 91.31 240 GLY A N 1
ATOM 1920 C CA . GLY A 1 240 ? -14.881 2.845 6.056 1.00 91.31 240 GLY A CA 1
ATOM 1921 C C . GLY A 1 240 ? -13.826 1.799 6.457 1.00 91.31 240 GLY A C 1
ATOM 1922 O O . GLY A 1 240 ? -14.178 0.729 6.949 1.00 91.31 240 GLY A O 1
ATOM 1923 N N . ARG A 1 241 ? -12.528 2.094 6.306 1.00 93.38 241 ARG A N 1
ATOM 1924 C CA . ARG A 1 241 ? -11.417 1.196 6.687 1.00 93.38 241 ARG A CA 1
ATOM 1925 C C . ARG A 1 241 ? -11.518 0.600 8.107 1.00 93.38 241 ARG A C 1
ATOM 1927 O O . ARG A 1 241 ? -11.225 -0.586 8.251 1.00 93.38 241 ARG A O 1
ATOM 1934 N N . PRO A 1 242 ? -11.982 1.323 9.154 1.00 92.50 242 PRO A N 1
ATOM 1935 C CA . PRO A 1 242 ? -12.192 0.740 10.486 1.00 92.50 242 PRO A CA 1
ATOM 1936 C C . PRO A 1 242 ? -13.225 -0.398 10.550 1.00 92.50 242 PRO A C 1
ATOM 1938 O O . PRO A 1 242 ? -13.291 -1.093 11.567 1.00 92.50 242 PRO A O 1
ATOM 1941 N N . PHE A 1 243 ? -14.022 -0.586 9.498 1.00 93.88 243 PHE A N 1
ATOM 1942 C CA . PHE A 1 243 ? -15.034 -1.635 9.352 1.00 93.88 243 PHE A CA 1
ATOM 1943 C C . PHE A 1 243 ? -14.630 -2.714 8.334 1.00 93.88 243 PHE A C 1
ATOM 1945 O O . PHE A 1 243 ? -15.402 -3.627 8.072 1.00 93.88 243 PHE A O 1
ATOM 1952 N N . GLY A 1 244 ? -13.424 -2.632 7.757 1.00 94.81 244 GLY A N 1
ATOM 1953 C CA . GLY A 1 244 ? -12.996 -3.516 6.666 1.00 94.81 244 GLY A CA 1
ATOM 1954 C C . GLY A 1 244 ? -13.580 -3.142 5.300 1.00 94.81 244 GLY A C 1
ATOM 1955 O O . GLY A 1 244 ? -13.520 -3.946 4.370 1.00 94.81 244 GLY A O 1
ATOM 1956 N N . PHE A 1 245 ? -14.156 -1.945 5.161 1.00 95.69 245 PHE A N 1
ATOM 1957 C CA . PHE A 1 245 ? -14.674 -1.438 3.887 1.00 95.69 245 PHE A CA 1
ATOM 1958 C C . PHE A 1 245 ? -13.532 -0.867 3.039 1.00 95.69 245 PHE A C 1
ATOM 1960 O O . PHE A 1 245 ? -12.492 -0.463 3.568 1.00 95.69 245 PHE A O 1
ATOM 1967 N N . GLY A 1 246 ? -13.747 -0.818 1.726 1.00 95.75 246 GLY A N 1
ATOM 1968 C CA . GLY A 1 246 ? -12.808 -0.268 0.756 1.00 95.75 246 GLY A CA 1
ATOM 1969 C C . GLY A 1 246 ? -11.527 -1.081 0.595 1.00 95.75 246 GLY A C 1
ATOM 1970 O O . GLY A 1 246 ? -10.474 -0.512 0.314 1.00 95.75 246 GLY A O 1
ATOM 1971 N N . GLN A 1 247 ? -11.602 -2.398 0.782 1.00 97.81 247 GLN A N 1
ATOM 1972 C CA . GLN A 1 247 ? -10.517 -3.307 0.428 1.00 97.81 247 GLN A CA 1
ATOM 1973 C C . GLN A 1 247 ? -10.510 -3.482 -1.087 1.00 97.81 247 GLN A C 1
ATOM 1975 O O . GLN A 1 247 ? -11.515 -3.891 -1.663 1.00 97.81 247 GLN A O 1
ATOM 1980 N N . VAL A 1 248 ? -9.401 -3.153 -1.744 1.00 97.44 248 VAL A N 1
ATOM 1981 C CA . VAL A 1 248 ? -9.312 -3.154 -3.209 1.00 97.44 248 VAL A CA 1
ATOM 1982 C C . VAL A 1 248 ? -8.031 -3.824 -3.693 1.00 97.44 248 VAL A C 1
ATOM 1984 O O . VAL A 1 248 ? -7.024 -3.857 -2.988 1.00 97.44 248 VAL A O 1
ATOM 1987 N N . SER A 1 249 ? -8.053 -4.335 -4.918 1.00 97.94 249 SER A N 1
ATOM 1988 C CA . SER A 1 249 ? -6.850 -4.720 -5.661 1.00 97.94 249 SER A CA 1
ATOM 1989 C C . SER A 1 249 ? -6.729 -3.849 -6.902 1.00 97.94 249 SER A C 1
ATOM 1991 O O . SER A 1 249 ? -7.746 -3.581 -7.544 1.00 97.94 249 SER A O 1
ATOM 1993 N N . LEU A 1 250 ? -5.508 -3.465 -7.269 1.00 97.50 250 LEU A N 1
ATOM 1994 C CA . LEU A 1 250 ? -5.219 -2.890 -8.578 1.00 97.50 250 LEU A CA 1
ATOM 1995 C C . LEU A 1 250 ? -4.475 -3.917 -9.426 1.00 97.50 250 LEU A C 1
ATOM 1997 O O . LEU A 1 250 ? -3.634 -4.653 -8.914 1.00 97.50 250 LEU A O 1
ATOM 2001 N N . LYS A 1 251 ? -4.798 -3.957 -10.716 1.00 97.06 251 LYS A N 1
ATOM 2002 C CA . LYS A 1 251 ? -4.071 -4.722 -11.726 1.00 97.06 251 LYS A CA 1
ATOM 2003 C C . LYS A 1 251 ? -3.725 -3.824 -12.896 1.00 97.06 251 LYS A C 1
ATOM 2005 O O . LYS A 1 251 ? -4.555 -3.025 -13.324 1.00 97.06 251 LYS A O 1
ATOM 2010 N N . ILE A 1 252 ? -2.521 -3.982 -13.422 1.00 97.31 252 ILE A N 1
ATOM 2011 C CA . ILE A 1 252 ? -2.127 -3.404 -14.701 1.00 97.31 252 ILE A CA 1
ATOM 2012 C C . ILE A 1 252 ? -2.665 -4.327 -15.791 1.00 97.31 252 ILE A C 1
ATOM 2014 O O . ILE A 1 252 ? -2.310 -5.509 -15.830 1.00 97.31 252 ILE A O 1
ATOM 2018 N N . VAL A 1 253 ? -3.542 -3.789 -16.635 1.00 95.56 253 VAL A N 1
ATOM 2019 C CA . VAL A 1 253 ? -4.253 -4.517 -17.694 1.00 95.56 253 VAL A CA 1
ATOM 2020 C C . VAL A 1 253 ? -3.867 -3.985 -19.077 1.00 95.56 253 VAL A C 1
ATOM 2022 O O . VAL A 1 253 ? -3.221 -2.945 -19.196 1.00 95.56 253 VAL A O 1
ATOM 2025 N N . GLY A 1 254 ? -4.267 -4.710 -20.124 1.00 91.88 254 GLY A N 1
ATOM 2026 C CA . GLY A 1 254 ? -3.932 -4.374 -21.510 1.00 91.88 254 GLY A CA 1
ATOM 2027 C C . GLY A 1 254 ? -2.497 -4.751 -21.895 1.00 91.88 254 GLY A C 1
ATOM 2028 O O . GLY A 1 254 ? -1.812 -5.469 -21.168 1.00 91.88 254 GLY A O 1
ATOM 2029 N N . ASP A 1 255 ? -2.053 -4.270 -23.059 1.00 91.88 255 ASP A N 1
ATOM 2030 C CA . ASP A 1 255 ? -0.699 -4.511 -23.572 1.00 91.88 255 ASP A CA 1
ATOM 2031 C C . ASP A 1 255 ? 0.312 -3.612 -22.844 1.00 91.88 255 ASP A C 1
ATOM 2033 O O . ASP A 1 255 ? 0.503 -2.448 -23.210 1.00 91.88 255 ASP A O 1
ATOM 2037 N N . PHE A 1 256 ? 0.953 -4.135 -21.798 1.00 94.75 256 PHE A N 1
ATOM 2038 C CA . PHE A 1 256 ? 1.890 -3.379 -20.966 1.00 94.75 256 PHE A CA 1
ATOM 2039 C C . PHE A 1 256 ? 3.035 -2.774 -21.791 1.00 94.75 256 PHE A C 1
ATOM 2041 O O . PHE A 1 256 ? 3.227 -1.560 -21.777 1.00 94.75 256 PHE A O 1
ATOM 2048 N N . GLU A 1 257 ? 3.740 -3.589 -22.574 1.00 93.56 257 GLU A N 1
ATOM 2049 C CA . GLU A 1 257 ? 4.946 -3.197 -23.308 1.00 93.56 257 GLU A CA 1
ATOM 2050 C C . GLU A 1 257 ? 4.639 -2.154 -24.389 1.00 93.56 257 GLU A C 1
ATOM 2052 O O . GLU A 1 257 ? 5.390 -1.197 -24.568 1.00 93.56 257 GLU A O 1
ATOM 2057 N N . LYS A 1 258 ? 3.495 -2.277 -25.080 1.00 93.25 258 LYS A N 1
ATOM 2058 C CA . LYS A 1 258 ? 3.082 -1.320 -26.128 1.00 93.25 258 LYS A CA 1
ATOM 2059 C C . LYS A 1 258 ? 2.740 0.060 -25.571 1.00 93.25 258 LYS A C 1
ATOM 2061 O O . LYS A 1 258 ? 2.784 1.053 -26.299 1.00 93.25 258 LYS A O 1
ATOM 2066 N N . ASN A 1 259 ? 2.393 0.121 -24.291 1.00 95.19 259 ASN A N 1
ATOM 2067 C CA . ASN A 1 259 ? 2.077 1.356 -23.590 1.00 95.19 259 ASN A CA 1
ATOM 2068 C C . ASN A 1 259 ? 3.317 2.067 -23.022 1.00 95.19 259 ASN A C 1
ATOM 2070 O O . ASN A 1 259 ? 3.198 3.166 -22.464 1.00 95.19 259 ASN A O 1
ATOM 2074 N N . LEU A 1 260 ? 4.504 1.475 -23.190 1.00 96.50 260 LEU A N 1
ATOM 2075 C CA . LEU A 1 260 ? 5.784 2.044 -22.795 1.00 96.50 260 LEU A CA 1
ATOM 2076 C C . LEU A 1 260 ? 6.521 2.644 -23.991 1.00 96.50 260 LEU A C 1
ATOM 2078 O O . LEU A 1 260 ? 6.536 2.105 -25.095 1.00 96.50 260 LEU A O 1
ATOM 2082 N N . ARG A 1 261 ? 7.177 3.781 -23.755 1.00 95.50 261 ARG A N 1
ATOM 2083 C CA . ARG A 1 261 ? 8.068 4.438 -24.712 1.00 95.50 261 ARG A CA 1
ATOM 2084 C C . ARG A 1 261 ? 9.372 4.821 -24.013 1.00 95.50 261 ARG A C 1
ATOM 2086 O O . ARG A 1 261 ? 9.399 5.826 -23.296 1.00 95.50 261 ARG A O 1
ATOM 2093 N N . PRO A 1 262 ? 10.442 4.032 -24.188 1.00 95.12 262 PRO A N 1
ATOM 2094 C CA . PRO A 1 262 ? 11.778 4.418 -23.764 1.00 95.12 262 PRO A CA 1
ATOM 2095 C C . PRO A 1 262 ? 12.201 5.704 -24.484 1.00 95.12 262 PRO A C 1
ATOM 2097 O O . PRO A 1 262 ? 11.825 5.946 -25.632 1.00 95.12 262 PRO A O 1
ATOM 2100 N N . ASN A 1 263 ? 12.961 6.562 -23.808 1.00 92.06 263 ASN A N 1
ATOM 2101 C CA . ASN A 1 263 ? 13.496 7.787 -24.403 1.00 92.06 263 ASN A CA 1
ATOM 2102 C C . ASN A 1 263 ? 14.538 7.474 -25.485 1.00 92.06 263 ASN A C 1
ATOM 2104 O O . ASN A 1 263 ? 14.715 8.254 -26.420 1.00 92.06 263 ASN A O 1
ATOM 2108 N N . ARG A 1 264 ? 15.213 6.329 -25.357 1.00 91.69 264 ARG A N 1
ATOM 2109 C CA . ARG A 1 264 ? 16.129 5.784 -26.352 1.00 91.69 264 ARG A CA 1
ATOM 2110 C C . ARG A 1 264 ? 15.377 4.914 -27.367 1.00 91.69 264 ARG A C 1
ATOM 2112 O O . ARG A 1 264 ? 14.732 3.955 -26.953 1.00 91.69 264 ARG A O 1
ATOM 2119 N N . PRO A 1 265 ? 15.458 5.215 -28.675 1.00 86.38 265 PRO A N 1
ATOM 2120 C CA . PRO A 1 265 ? 14.688 4.507 -29.701 1.00 86.38 265 PRO A CA 1
ATOM 2121 C C . PRO A 1 265 ? 15.189 3.082 -29.971 1.00 86.38 265 PRO A C 1
ATOM 2123 O O . PRO A 1 265 ? 14.457 2.279 -30.539 1.00 86.38 265 PRO A O 1
ATOM 2126 N N . ASP A 1 266 ? 16.430 2.779 -29.593 1.00 90.56 266 ASP A N 1
ATOM 2127 C CA . ASP A 1 266 ? 17.061 1.468 -29.730 1.00 90.56 266 ASP A CA 1
ATOM 2128 C C . ASP A 1 266 ? 16.674 0.489 -28.611 1.00 90.56 266 ASP A C 1
ATOM 2130 O O . ASP A 1 266 ? 16.835 -0.717 -28.773 1.00 90.56 266 ASP A O 1
ATOM 2134 N N . VAL A 1 267 ? 16.117 0.991 -27.507 1.00 89.38 267 VAL A N 1
ATOM 2135 C CA . VAL A 1 267 ? 15.734 0.180 -26.349 1.00 89.38 267 VAL A CA 1
ATOM 2136 C C . VAL A 1 267 ? 14.304 -0.324 -26.513 1.00 89.38 267 VAL A C 1
ATOM 2138 O O . VAL A 1 267 ? 13.375 0.456 -26.738 1.00 89.38 267 VAL A O 1
ATOM 2141 N N . LYS A 1 268 ? 14.106 -1.634 -26.340 1.00 91.81 268 LYS A N 1
ATOM 2142 C CA . LYS A 1 268 ? 12.772 -2.239 -26.258 1.00 91.81 268 LYS A CA 1
ATOM 2143 C C . LYS A 1 268 ? 12.290 -2.288 -24.801 1.00 91.81 268 LYS A C 1
ATOM 2145 O O . LYS A 1 268 ? 13.094 -2.557 -23.912 1.00 91.81 268 LYS A O 1
ATOM 2150 N N . PRO A 1 269 ? 10.998 -2.034 -24.528 1.00 93.12 269 PRO A N 1
ATOM 2151 C CA . PRO A 1 269 ? 10.444 -2.237 -23.194 1.00 93.12 269 PRO A CA 1
ATOM 2152 C C . PRO A 1 269 ? 10.518 -3.705 -22.760 1.00 93.12 269 PRO A C 1
ATOM 2154 O O . PRO A 1 269 ? 10.213 -4.590 -23.558 1.00 93.12 269 PRO A O 1
ATOM 2157 N N . GLY A 1 270 ? 10.884 -3.941 -21.499 1.00 92.56 270 GLY A N 1
ATOM 2158 C CA . GLY A 1 270 ? 10.755 -5.253 -20.860 1.00 92.56 270 GLY A CA 1
ATOM 2159 C C . GLY A 1 270 ? 9.329 -5.508 -20.358 1.00 92.56 270 GLY A C 1
ATOM 2160 O O . GLY A 1 270 ? 8.480 -4.614 -20.399 1.00 92.56 270 GLY A O 1
ATOM 2161 N N . ASP A 1 271 ? 9.073 -6.712 -19.849 1.00 95.44 271 ASP A N 1
ATOM 2162 C CA . ASP A 1 271 ? 7.794 -7.049 -19.215 1.00 95.44 271 ASP A CA 1
ATOM 2163 C C . ASP A 1 271 ? 7.649 -6.434 -17.802 1.00 95.44 271 ASP A C 1
ATOM 2165 O O . ASP A 1 271 ? 8.561 -5.803 -17.256 1.00 95.44 271 ASP A O 1
ATOM 2169 N N . LYS A 1 272 ? 6.475 -6.601 -17.174 1.00 95.12 272 LYS A N 1
ATOM 2170 C CA . LYS A 1 272 ? 6.219 -6.095 -15.809 1.00 95.12 272 LYS A CA 1
ATOM 2171 C C . LYS A 1 272 ? 7.177 -6.677 -14.765 1.00 95.12 272 LYS A C 1
ATOM 2173 O O . LYS A 1 272 ? 7.564 -5.967 -13.833 1.00 95.12 272 LYS A O 1
ATOM 2178 N N . GLY A 1 273 ? 7.514 -7.960 -14.898 1.00 96.06 273 GLY A N 1
ATOM 2179 C CA . GLY A 1 273 ? 8.381 -8.685 -13.973 1.00 96.06 273 GLY A CA 1
ATOM 2180 C C . GLY A 1 273 ? 9.794 -8.120 -13.992 1.00 96.06 273 GLY A C 1
ATOM 2181 O O . GLY A 1 273 ? 10.340 -7.821 -12.937 1.00 96.06 273 GLY A O 1
ATOM 2182 N N . PHE A 1 274 ? 10.322 -7.837 -15.180 1.00 96.38 274 PHE A N 1
ATOM 2183 C CA . PHE A 1 274 ? 11.622 -7.212 -15.377 1.00 96.38 274 PHE A CA 1
ATOM 2184 C C . PHE A 1 274 ? 11.776 -5.908 -14.578 1.00 96.38 274 PHE A C 1
ATOM 2186 O O . PHE A 1 274 ? 12.710 -5.768 -13.786 1.00 96.38 274 PHE A O 1
ATOM 2193 N N . TYR A 1 275 ? 10.844 -4.959 -14.724 1.00 97.94 275 TYR A N 1
ATOM 2194 C CA . TYR A 1 275 ? 10.919 -3.686 -13.995 1.00 97.94 275 TYR A CA 1
ATOM 2195 C C . TYR A 1 275 ? 10.753 -3.874 -12.485 1.00 97.94 275 TYR A C 1
ATOM 2197 O O . TYR A 1 275 ? 11.470 -3.253 -11.698 1.00 97.94 275 TYR A O 1
ATOM 2205 N N . ARG A 1 276 ? 9.825 -4.742 -12.068 1.00 97.75 276 ARG A N 1
ATOM 2206 C CA . ARG A 1 276 ? 9.612 -5.072 -10.655 1.00 97.75 276 ARG A CA 1
ATOM 2207 C C . ARG A 1 276 ? 10.877 -5.653 -10.018 1.00 97.75 276 ARG A C 1
ATOM 2209 O O . ARG A 1 276 ? 11.256 -5.211 -8.936 1.00 97.75 276 ARG A O 1
ATOM 2216 N N . ASP A 1 277 ? 11.543 -6.585 -10.690 1.00 97.31 277 ASP A N 1
ATOM 2217 C CA . ASP A 1 277 ? 12.759 -7.237 -10.199 1.00 97.31 277 ASP A CA 1
ATOM 2218 C C . ASP A 1 277 ? 13.915 -6.238 -10.075 1.00 97.31 277 ASP A C 1
ATOM 2220 O O . ASP A 1 277 ? 14.650 -6.266 -9.087 1.00 97.31 277 ASP A O 1
ATOM 2224 N N . LEU A 1 278 ? 14.034 -5.291 -11.018 1.00 97.25 278 LEU A N 1
ATOM 2225 C CA . LEU A 1 278 ? 15.002 -4.194 -10.921 1.00 97.25 278 LEU A CA 1
ATOM 2226 C C . LEU A 1 278 ? 14.784 -3.345 -9.664 1.00 97.25 278 LEU A C 1
ATOM 2228 O O . LEU A 1 278 ? 15.748 -3.032 -8.965 1.00 97.25 278 LEU A O 1
ATOM 2232 N N . PHE A 1 279 ? 13.534 -2.993 -9.355 1.00 97.75 279 PHE A N 1
ATOM 2233 C CA . PHE A 1 279 ? 13.212 -2.250 -8.138 1.00 97.75 279 PHE A CA 1
ATOM 2234 C C . PHE A 1 279 ? 13.535 -3.047 -6.870 1.00 97.75 279 PHE A C 1
ATOM 2236 O O . PHE A 1 279 ? 14.176 -2.518 -5.962 1.00 97.75 279 PHE A O 1
ATOM 2243 N N . VAL A 1 280 ? 13.135 -4.321 -6.814 1.00 97.50 280 VAL A N 1
ATOM 2244 C CA . VAL A 1 280 ? 13.414 -5.187 -5.660 1.00 97.50 280 VAL A CA 1
ATOM 2245 C C . VAL A 1 280 ? 14.921 -5.312 -5.447 1.00 97.50 280 VAL A C 1
ATOM 2247 O O . VAL A 1 280 ? 15.395 -5.072 -4.341 1.00 97.50 280 VAL A O 1
ATOM 2250 N N . GLN A 1 281 ? 15.693 -5.598 -6.498 1.00 96.19 281 GLN A N 1
ATOM 2251 C CA . GLN A 1 281 ? 17.153 -5.688 -6.416 1.00 96.19 281 GLN A CA 1
ATOM 2252 C C . GLN A 1 281 ? 17.778 -4.378 -5.919 1.00 96.19 281 GLN A C 1
ATOM 2254 O O . GLN A 1 281 ? 18.705 -4.395 -5.101 1.00 96.19 281 GLN A O 1
ATOM 2259 N N . TRP A 1 282 ? 17.272 -3.243 -6.401 1.00 95.38 282 TRP A N 1
ATOM 2260 C CA . TRP A 1 282 ? 17.760 -1.928 -6.009 1.00 95.38 282 TRP A CA 1
ATOM 2261 C C . TRP A 1 282 ? 17.536 -1.665 -4.518 1.00 95.38 282 TRP A C 1
ATOM 2263 O O . TRP A 1 282 ? 18.469 -1.266 -3.818 1.00 95.38 282 TRP A O 1
ATOM 2273 N N . MET A 1 283 ? 16.340 -1.977 -4.015 1.00 95.81 283 MET A N 1
ATOM 2274 C CA . MET A 1 283 ? 16.011 -1.840 -2.598 1.00 95.81 283 MET A CA 1
ATOM 2275 C C . MET A 1 283 ? 16.768 -2.833 -1.718 1.00 95.81 283 MET A C 1
ATOM 2277 O O . MET A 1 283 ? 17.258 -2.436 -0.666 1.00 95.81 283 MET A O 1
ATOM 2281 N N . GLU A 1 284 ? 16.926 -4.087 -2.143 1.00 96.56 284 GLU A N 1
ATOM 2282 C CA . GLU A 1 284 ? 17.724 -5.094 -1.429 1.00 96.56 284 GLU A CA 1
ATOM 2283 C C . GLU A 1 284 ? 19.182 -4.643 -1.279 1.00 96.56 284 GLU A C 1
ATOM 2285 O O . GLU A 1 284 ? 19.747 -4.673 -0.187 1.00 96.56 284 GLU A O 1
ATOM 2290 N N . THR A 1 285 ? 19.770 -4.125 -2.358 1.00 94.56 285 THR A N 1
ATOM 2291 C CA . THR A 1 285 ? 21.139 -3.593 -2.345 1.00 94.56 285 THR A CA 1
ATOM 2292 C C . THR A 1 285 ? 21.257 -2.381 -1.424 1.00 94.56 285 THR A C 1
ATOM 2294 O O . THR A 1 285 ? 22.155 -2.318 -0.583 1.00 94.56 285 THR A O 1
ATOM 2297 N N . ALA A 1 286 ? 20.353 -1.409 -1.564 1.00 92.75 286 ALA A N 1
ATOM 2298 C CA . ALA A 1 286 ? 20.387 -0.180 -0.779 1.00 92.75 286 ALA A CA 1
ATOM 2299 C C . ALA A 1 286 ? 20.158 -0.446 0.718 1.00 92.75 286 ALA A C 1
ATOM 2301 O O . ALA A 1 286 ? 20.896 0.067 1.561 1.00 92.75 286 ALA A 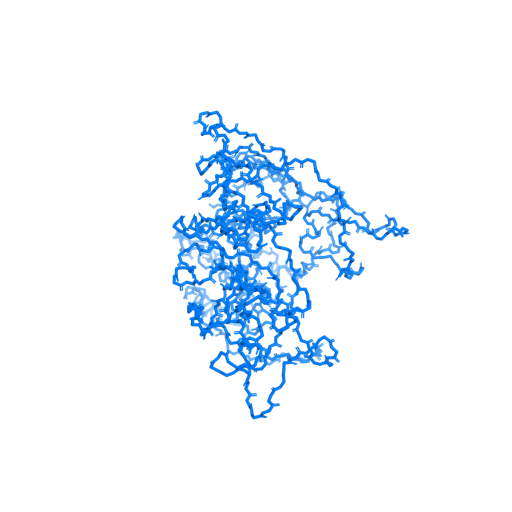O 1
ATOM 2302 N N . TYR A 1 287 ? 19.182 -1.293 1.046 1.00 93.69 287 TYR A N 1
ATOM 2303 C CA . TYR A 1 287 ? 18.875 -1.675 2.418 1.00 93.69 287 TYR A CA 1
ATOM 2304 C C . TYR A 1 287 ? 20.020 -2.478 3.038 1.00 93.69 287 TYR A C 1
ATOM 2306 O O . TYR A 1 287 ? 20.465 -2.142 4.136 1.00 93.69 287 TYR A O 1
ATOM 2314 N N . GLY A 1 288 ? 20.557 -3.470 2.317 1.00 93.44 288 GLY A N 1
ATOM 2315 C CA . GLY A 1 288 ? 21.665 -4.307 2.773 1.00 93.44 288 GLY A CA 1
ATOM 2316 C C . GLY A 1 288 ? 22.941 -3.514 3.060 1.00 93.44 288 GLY A C 1
ATOM 2317 O O . GLY A 1 288 ? 23.611 -3.789 4.055 1.00 93.44 288 GLY A O 1
ATOM 2318 N N . LYS A 1 289 ? 23.247 -2.474 2.273 1.00 91.06 289 LYS A N 1
ATOM 2319 C CA . LYS A 1 289 ? 24.381 -1.568 2.544 1.00 91.06 289 LYS A CA 1
ATOM 2320 C C . LYS A 1 289 ? 24.261 -0.876 3.907 1.00 91.06 289 LYS A C 1
ATOM 2322 O O . LYS A 1 289 ? 25.247 -0.779 4.633 1.00 91.06 289 LYS A O 1
ATOM 2327 N N . VAL A 1 290 ? 23.060 -0.429 4.275 1.00 90.94 290 VAL A N 1
ATOM 2328 C CA . VAL A 1 290 ? 22.811 0.284 5.543 1.00 90.94 290 VAL A CA 1
ATOM 2329 C C . VAL A 1 290 ? 22.608 -0.683 6.717 1.00 90.94 290 VAL A C 1
ATOM 2331 O O . VAL A 1 290 ? 22.995 -0.381 7.843 1.00 90.94 290 VAL A O 1
ATOM 2334 N N . HIS A 1 291 ? 22.074 -1.877 6.455 1.00 89.94 291 HIS A N 1
ATOM 2335 C CA . HIS A 1 291 ? 21.678 -2.858 7.470 1.00 89.94 291 HIS A CA 1
ATOM 2336 C C . HIS A 1 291 ? 22.568 -4.113 7.462 1.00 89.94 291 HIS A C 1
ATOM 2338 O O . HIS A 1 291 ? 22.113 -5.202 7.800 1.00 89.94 291 HIS A O 1
ATOM 2344 N N . ARG A 1 292 ? 23.851 -3.968 7.093 1.00 89.19 292 ARG A N 1
ATOM 2345 C CA . ARG A 1 292 ? 24.892 -5.018 7.179 1.00 89.19 292 ARG A CA 1
ATOM 2346 C C . ARG A 1 292 ? 24.497 -6.349 6.519 1.00 89.19 292 ARG A C 1
ATOM 2348 O O . ARG A 1 292 ? 24.637 -7.413 7.113 1.00 89.19 292 ARG A O 1
ATOM 2355 N N . GLY A 1 293 ? 23.995 -6.279 5.290 1.00 88.31 293 GLY A N 1
ATOM 2356 C CA . GLY A 1 293 ? 23.629 -7.443 4.480 1.00 88.31 293 GLY A CA 1
ATOM 2357 C C . GLY A 1 293 ? 22.240 -8.018 4.761 1.00 88.31 293 GLY A C 1
ATOM 2358 O O . GLY A 1 293 ? 21.880 -9.029 4.165 1.00 88.31 293 GLY A O 1
ATOM 2359 N N . GLN A 1 294 ? 21.441 -7.395 5.634 1.00 92.25 294 GLN A N 1
ATOM 2360 C CA . GLN A 1 294 ? 20.041 -7.787 5.800 1.00 92.25 294 GLN A CA 1
ATOM 2361 C C . GLN A 1 294 ? 19.221 -7.520 4.539 1.00 92.25 294 GLN A C 1
ATOM 2363 O O . GLN A 1 294 ? 19.500 -6.591 3.780 1.00 92.25 294 GLN A O 1
ATOM 2368 N N . ARG A 1 295 ? 18.174 -8.327 4.359 1.00 94.50 295 ARG A N 1
ATOM 2369 C CA . ARG A 1 295 ? 17.269 -8.225 3.219 1.00 94.50 295 ARG A CA 1
ATOM 2370 C C . ARG A 1 295 ? 16.170 -7.202 3.467 1.00 94.50 295 ARG A C 1
ATOM 2372 O O . ARG A 1 295 ? 15.520 -7.233 4.513 1.00 94.50 295 ARG A O 1
ATOM 2379 N N . TRP A 1 296 ? 15.911 -6.350 2.481 1.00 95.25 296 TRP A N 1
ATOM 2380 C CA . TRP A 1 296 ? 14.801 -5.396 2.499 1.00 95.25 296 TRP A CA 1
ATOM 2381 C C . TRP A 1 296 ? 13.456 -6.107 2.673 1.00 95.25 296 TRP A C 1
ATOM 2383 O O . TRP A 1 296 ? 12.624 -5.666 3.475 1.00 95.25 296 TRP A O 1
ATOM 2393 N N . ALA A 1 297 ? 13.277 -7.244 1.990 1.00 93.88 297 ALA A N 1
ATOM 2394 C CA . ALA A 1 297 ? 12.076 -8.064 2.098 1.00 93.88 297 ALA A CA 1
ATOM 2395 C C . ALA A 1 297 ? 11.779 -8.531 3.536 1.00 93.88 297 ALA A C 1
ATOM 2397 O O . ALA A 1 297 ? 10.622 -8.672 3.930 1.00 93.88 297 ALA A O 1
ATOM 2398 N N . GLU A 1 298 ? 12.829 -8.713 4.340 1.00 93.38 298 GLU A N 1
ATOM 2399 C CA . GLU A 1 298 ? 12.741 -9.211 5.712 1.00 93.38 298 GLU A CA 1
ATOM 2400 C C . GLU A 1 298 ? 12.620 -8.099 6.762 1.00 93.38 298 GLU A C 1
ATOM 2402 O O . GLU A 1 298 ? 12.520 -8.391 7.960 1.00 93.38 298 GLU A O 1
ATOM 2407 N N . SER A 1 299 ? 12.607 -6.835 6.324 1.00 94.19 299 SER A N 1
ATOM 2408 C CA . SER A 1 299 ? 12.499 -5.679 7.209 1.00 94.19 299 SER A CA 1
ATOM 2409 C C . SER A 1 299 ? 11.209 -5.722 8.046 1.00 94.19 299 SER A C 1
ATOM 2411 O O . SER A 1 299 ? 10.149 -6.137 7.554 1.00 94.19 299 SER A O 1
ATOM 2413 N N . PRO A 1 300 ? 11.236 -5.248 9.309 1.00 93.00 300 PRO A N 1
ATOM 2414 C CA . PRO A 1 300 ? 10.034 -5.170 10.139 1.00 93.00 300 PRO A CA 1
ATOM 2415 C C . PRO A 1 300 ? 8.906 -4.369 9.480 1.00 93.00 300 PRO A C 1
ATOM 2417 O O . PRO A 1 300 ? 7.728 -4.691 9.653 1.00 93.00 300 PRO A O 1
ATOM 2420 N N . GLN A 1 301 ? 9.267 -3.343 8.707 1.00 94.19 301 GLN A N 1
ATOM 2421 C CA . GLN A 1 301 ? 8.340 -2.490 7.977 1.00 94.19 301 GLN A CA 1
ATOM 2422 C C . GLN A 1 301 ? 7.602 -3.283 6.901 1.00 94.19 301 GLN A C 1
ATOM 2424 O O . GLN A 1 301 ? 6.371 -3.259 6.881 1.00 94.19 301 GLN A O 1
ATOM 2429 N N . LEU A 1 302 ? 8.322 -4.020 6.047 1.00 95.38 302 LEU A N 1
ATOM 2430 C CA . LEU A 1 302 ? 7.686 -4.777 4.972 1.00 95.38 302 LEU A CA 1
ATOM 2431 C C . LEU A 1 302 ? 6.866 -5.948 5.518 1.00 95.38 302 LEU A C 1
ATOM 2433 O O . LEU A 1 302 ? 5.724 -6.128 5.101 1.00 95.38 302 LEU A O 1
ATOM 2437 N N . LYS A 1 303 ? 7.377 -6.664 6.528 1.00 96.12 303 LYS A N 1
ATOM 2438 C CA . LYS A 1 303 ? 6.635 -7.742 7.203 1.00 96.12 303 LYS A CA 1
ATOM 2439 C C . LYS A 1 303 ? 5.304 -7.262 7.771 1.00 96.12 303 LYS A C 1
ATOM 2441 O O . LYS A 1 303 ? 4.269 -7.865 7.501 1.00 96.12 303 LYS A O 1
ATOM 2446 N N . ASN A 1 304 ? 5.304 -6.156 8.519 1.00 96.19 304 ASN A N 1
ATOM 2447 C CA . ASN A 1 304 ? 4.068 -5.603 9.080 1.00 96.19 304 ASN A CA 1
ATOM 2448 C C . ASN A 1 304 ? 3.145 -5.031 7.995 1.00 96.19 304 ASN A C 1
ATOM 2450 O O . ASN A 1 304 ? 1.927 -5.168 8.102 1.00 96.19 304 ASN A O 1
ATOM 2454 N N . LEU A 1 305 ? 3.702 -4.396 6.958 1.00 96.62 305 LEU A N 1
ATOM 2455 C CA . LEU A 1 305 ? 2.928 -3.851 5.845 1.00 96.62 305 LEU A CA 1
ATOM 2456 C C . LEU A 1 305 ? 2.177 -4.952 5.087 1.00 96.62 305 LEU A C 1
ATOM 2458 O O . LEU A 1 305 ? 0.969 -4.821 4.899 1.00 96.62 305 LEU A O 1
ATOM 2462 N N . LEU A 1 306 ? 2.878 -6.014 4.680 1.00 97.44 306 LEU A N 1
ATOM 2463 C CA . LEU A 1 306 ? 2.298 -7.127 3.928 1.00 97.44 306 LEU A CA 1
ATOM 2464 C C . LEU A 1 306 ? 1.327 -7.931 4.796 1.00 97.44 306 LEU A C 1
ATOM 2466 O O . LEU A 1 306 ? 0.214 -8.198 4.356 1.00 97.44 306 LEU A O 1
ATOM 2470 N N . ALA A 1 307 ? 1.677 -8.214 6.055 1.00 97.25 307 ALA A N 1
ATOM 2471 C CA . ALA A 1 307 ? 0.773 -8.918 6.961 1.00 97.25 307 ALA A CA 1
ATOM 2472 C C . ALA A 1 307 ? -0.541 -8.152 7.169 1.00 97.25 307 ALA A C 1
ATOM 2474 O O . ALA A 1 307 ? -1.610 -8.744 7.122 1.00 97.25 307 ALA A O 1
ATOM 2475 N N . MET A 1 308 ? -0.495 -6.828 7.356 1.00 97.50 308 MET A N 1
ATOM 2476 C CA . MET A 1 308 ? -1.721 -6.028 7.476 1.00 97.50 308 MET A CA 1
ATOM 2477 C C . MET A 1 308 ? -2.478 -5.862 6.155 1.00 97.50 308 MET A C 1
ATOM 2479 O O . MET A 1 308 ? -3.635 -5.450 6.185 1.00 97.50 308 MET A O 1
ATOM 2483 N N . ALA A 1 309 ? -1.857 -6.132 5.009 1.00 98.06 309 ALA A N 1
ATOM 2484 C CA . ALA A 1 309 ? -2.535 -6.141 3.718 1.00 98.06 309 ALA A CA 1
ATOM 2485 C C . ALA A 1 309 ? -3.215 -7.490 3.420 1.00 98.06 309 ALA A C 1
ATOM 2487 O O . ALA A 1 309 ? -4.041 -7.544 2.512 1.00 98.06 309 ALA A O 1
ATOM 2488 N N . ASP A 1 310 ? -2.906 -8.551 4.172 1.00 97.94 310 ASP A N 1
ATOM 2489 C CA . ASP A 1 310 ? -3.469 -9.892 4.005 1.00 97.94 310 ASP A CA 1
ATOM 2490 C C . ASP A 1 310 ? -4.737 -10.080 4.863 1.00 97.94 310 ASP A C 1
ATOM 2492 O O . ASP A 1 310 ? -4.653 -10.060 6.096 1.00 97.94 310 ASP A O 1
ATOM 2496 N N . PRO A 1 311 ? -5.921 -10.293 4.255 1.00 97.31 311 PRO A N 1
ATOM 2497 C CA . PRO A 1 311 ? -7.131 -10.643 4.993 1.00 97.31 311 PRO A CA 1
ATOM 2498 C C . PRO A 1 311 ? -6.951 -11.856 5.918 1.00 97.31 311 PRO A C 1
ATOM 2500 O O . PRO A 1 311 ? -7.477 -11.862 7.028 1.00 97.31 311 PRO A O 1
ATOM 2503 N N . GLU A 1 312 ? -6.193 -12.873 5.512 1.00 95.88 312 GLU A N 1
ATOM 2504 C CA . GLU A 1 312 ? -6.064 -14.116 6.279 1.00 95.88 312 GLU A CA 1
ATOM 2505 C C . GLU A 1 312 ? -5.350 -13.898 7.622 1.00 95.88 312 GLU A C 1
ATOM 2507 O O . GLU A 1 312 ? -5.731 -14.494 8.631 1.00 95.88 312 GLU A O 1
ATOM 2512 N N . GLN A 1 313 ? -4.402 -12.957 7.687 1.00 95.38 313 GLN A N 1
ATOM 2513 C CA . GLN A 1 313 ? -3.667 -12.600 8.912 1.00 95.38 313 GLN A CA 1
ATOM 2514 C C . GLN A 1 313 ? -4.537 -11.925 9.986 1.00 95.38 313 GLN A C 1
ATOM 2516 O O . GLN A 1 313 ? -4.150 -11.827 11.160 1.00 95.38 313 GLN A O 1
ATOM 2521 N N . ALA A 1 314 ? -5.728 -11.452 9.609 1.00 94.38 314 ALA A N 1
ATOM 2522 C CA . ALA A 1 314 ? -6.692 -10.890 10.542 1.00 94.38 314 ALA A CA 1
ATOM 2523 C C . ALA A 1 314 ? -7.588 -11.945 11.210 1.00 94.38 314 ALA A C 1
ATOM 2525 O O . ALA A 1 314 ? -8.260 -11.610 12.192 1.00 94.38 314 ALA A O 1
ATOM 2526 N N . LYS A 1 315 ? -7.593 -13.202 10.742 1.00 92.25 315 LYS A N 1
ATOM 2527 C CA . LYS A 1 315 ? -8.396 -14.271 11.352 1.00 92.25 315 LYS A CA 1
ATOM 2528 C C . LYS A 1 315 ? -8.037 -14.457 12.827 1.00 92.25 315 LYS A C 1
ATOM 2530 O O . LYS A 1 315 ? -6.879 -14.399 13.228 1.00 92.25 315 LYS A O 1
ATOM 2535 N N . GLY A 1 316 ? -9.062 -14.628 13.660 1.00 87.00 316 GLY A N 1
ATOM 2536 C CA . GLY A 1 316 ? -8.912 -14.751 15.114 1.00 87.00 316 GLY A CA 1
ATOM 2537 C C . GLY A 1 316 ? -8.614 -13.439 15.854 1.00 87.00 316 GLY A C 1
ATOM 2538 O O . GLY A 1 316 ? -8.606 -13.432 17.084 1.00 87.00 316 GLY A O 1
ATOM 2539 N N . ARG A 1 317 ? -8.418 -12.312 15.153 1.00 90.50 317 ARG A N 1
ATOM 2540 C CA . ARG A 1 317 ? -8.201 -11.003 15.785 1.00 90.50 317 ARG A CA 1
ATOM 2541 C C . ARG A 1 317 ? -9.512 -10.256 15.996 1.00 90.50 317 ARG A C 1
ATOM 2543 O O . ARG A 1 317 ? -10.422 -10.284 15.172 1.00 90.50 317 ARG A O 1
ATOM 2550 N N . VAL A 1 318 ? -9.570 -9.474 17.069 1.00 89.31 318 VAL A N 1
ATOM 2551 C CA . VAL A 1 318 ? -10.670 -8.534 17.310 1.00 89.31 318 VAL A CA 1
ATOM 2552 C C . VAL A 1 318 ? -10.277 -7.172 16.737 1.00 89.31 318 VAL A C 1
ATOM 2554 O O . VAL A 1 318 ? -9.504 -6.440 17.336 1.00 89.31 318 VAL A O 1
ATOM 2557 N N . LEU A 1 319 ? -10.788 -6.805 15.562 1.00 89.94 319 LEU A N 1
ATOM 2558 C CA . LEU A 1 319 ? -10.461 -5.528 14.903 1.00 89.94 319 LEU A CA 1
ATOM 2559 C C . LEU A 1 319 ? -11.573 -4.486 15.093 1.00 89.94 319 LEU A C 1
ATOM 2561 O O . LEU A 1 319 ? -12.154 -3.972 14.137 1.00 89.94 319 LEU A O 1
ATOM 2565 N N . LYS A 1 320 ? -11.899 -4.182 16.352 1.00 87.06 320 LYS A N 1
ATOM 2566 C CA . LYS A 1 320 ? -12.974 -3.249 16.733 1.00 87.06 320 LYS A CA 1
ATOM 2567 C C . LYS A 1 320 ? -12.477 -2.252 17.775 1.00 87.06 320 LYS A C 1
ATOM 2569 O O . LYS A 1 320 ? -11.495 -2.512 18.473 1.00 87.06 320 LYS A O 1
ATOM 2574 N N . HIS A 1 321 ? -13.133 -1.097 17.867 1.00 84.44 321 HIS A N 1
ATOM 2575 C CA . HIS A 1 321 ? -12.839 -0.148 18.940 1.00 84.44 321 HIS A CA 1
ATOM 2576 C C . HIS A 1 321 ? -13.204 -0.762 20.295 1.00 84.44 321 HIS A C 1
ATOM 2578 O O . HIS A 1 321 ? -14.172 -1.513 20.405 1.00 84.44 321 HIS A O 1
ATOM 2584 N N . MET A 1 322 ? -12.424 -0.433 21.323 1.00 81.56 322 MET A N 1
ATOM 2585 C CA . MET A 1 322 ? -12.786 -0.743 22.703 1.00 81.56 322 MET A CA 1
ATOM 2586 C C . MET A 1 322 ? -14.058 0.004 23.108 1.00 81.56 322 MET A C 1
ATOM 2588 O O . MET A 1 322 ? -14.289 1.137 22.675 1.00 81.56 322 MET A O 1
ATOM 2592 N N . VAL A 1 323 ? -14.874 -0.620 23.956 1.00 78.75 323 VAL A N 1
ATOM 2593 C CA . VAL A 1 323 ? -16.125 -0.018 24.420 1.00 78.75 323 VAL A CA 1
ATOM 2594 C C . VAL A 1 323 ? -15.832 1.045 25.481 1.00 78.75 323 VAL A C 1
ATOM 2596 O O . VAL A 1 323 ? -15.213 0.763 26.507 1.00 78.75 323 VAL A O 1
ATOM 2599 N N . MET A 1 324 ? -16.306 2.270 25.245 1.00 69.62 324 MET A N 1
ATOM 2600 C CA . MET A 1 324 ? -16.227 3.400 26.181 1.00 69.62 324 MET A CA 1
ATOM 2601 C C . MET A 1 324 ? -17.640 3.848 26.582 1.00 69.62 324 MET A C 1
ATOM 2603 O O . MET A 1 324 ? -18.111 4.891 26.139 1.00 69.62 324 MET A O 1
ATOM 2607 N N . GLY A 1 325 ? -18.342 3.036 27.375 1.00 64.62 325 GLY A N 1
ATOM 2608 C CA . GLY A 1 325 ? -19.669 3.370 27.900 1.00 64.62 325 GLY A CA 1
ATOM 2609 C C . GLY A 1 325 ? -19.595 4.051 29.270 1.00 64.62 325 GLY A C 1
ATOM 2610 O O . GLY A 1 325 ? -18.749 3.707 30.097 1.00 64.62 325 GLY A O 1
ATOM 2611 N N . MET A 1 326 ? -20.510 4.988 29.542 1.00 52.47 326 MET A N 1
ATOM 2612 C CA . MET A 1 326 ? -20.557 5.726 30.818 1.00 52.47 326 MET A CA 1
ATOM 2613 C C . MET A 1 326 ? -21.123 4.914 31.993 1.00 52.47 326 MET A C 1
ATOM 2615 O O . MET A 1 326 ? -20.890 5.274 33.141 1.00 52.47 326 MET A O 1
ATOM 2619 N N . GLN A 1 327 ? -21.876 3.838 31.734 1.00 52.72 327 GLN A N 1
ATOM 2620 C CA . GLN A 1 327 ? -22.776 3.280 32.751 1.00 52.72 327 GLN A CA 1
ATOM 2621 C C . GLN A 1 327 ? -22.467 1.868 33.252 1.00 52.72 327 GLN A C 1
ATOM 2623 O O . GLN A 1 327 ? -23.184 1.466 34.155 1.00 52.72 327 GLN A O 1
ATOM 2628 N N . ASN A 1 328 ? -21.473 1.127 32.721 1.00 55.41 328 ASN A N 1
ATOM 2629 C CA . ASN A 1 328 ? -20.980 -0.151 33.309 1.00 55.41 328 ASN A CA 1
ATOM 2630 C C . ASN A 1 328 ? -19.868 -0.886 32.518 1.00 55.41 328 ASN A C 1
ATOM 2632 O O . ASN A 1 328 ? -19.449 -1.966 32.935 1.00 55.41 328 ASN A O 1
ATOM 2636 N N . ARG A 1 329 ? -19.389 -0.365 31.378 1.00 67.81 329 ARG A N 1
ATOM 2637 C CA . ARG A 1 329 ? -18.311 -0.998 30.597 1.00 67.81 329 ARG A CA 1
ATOM 2638 C C . ARG A 1 329 ? -17.407 0.056 29.965 1.00 67.81 329 ARG A C 1
ATOM 2640 O O . ARG A 1 329 ? -17.761 0.659 28.954 1.00 67.81 329 ARG A O 1
ATOM 2647 N N . ASN A 1 330 ? -16.248 0.263 30.579 1.00 76.75 330 ASN A N 1
ATOM 2648 C CA . ASN A 1 330 ? -15.183 1.100 30.047 1.00 76.75 330 ASN A CA 1
ATOM 2649 C C . ASN A 1 330 ? -13.922 0.243 29.912 1.00 76.75 330 ASN A C 1
ATOM 2651 O O . ASN A 1 330 ? -13.102 0.164 30.828 1.00 76.75 330 ASN A O 1
ATOM 2655 N N . ASP A 1 331 ? -13.811 -0.415 28.759 1.00 78.62 331 ASP A N 1
ATOM 2656 C CA . ASP A 1 331 ? -12.726 -1.343 28.441 1.00 78.62 331 ASP A CA 1
ATOM 2657 C C . ASP A 1 331 ? -11.361 -0.636 28.551 1.00 78.62 331 ASP A C 1
ATOM 2659 O O . ASP A 1 331 ? -10.388 -1.233 29.002 1.00 78.62 331 ASP A O 1
ATOM 2663 N N . PHE A 1 332 ? -11.301 0.665 28.235 1.00 75.88 332 PHE A N 1
ATOM 2664 C CA . PHE A 1 332 ? -10.086 1.473 28.351 1.00 75.88 332 PHE A CA 1
ATOM 2665 C C . PHE A 1 332 ? -9.600 1.620 29.799 1.00 75.88 332 PHE A C 1
ATOM 2667 O O . PHE A 1 332 ? -8.412 1.429 30.063 1.00 75.88 332 PHE A O 1
ATOM 2674 N N . VAL A 1 333 ? -10.494 1.935 30.743 1.00 78.94 333 VAL A N 1
ATOM 2675 C CA . VAL A 1 333 ? -10.124 2.054 32.165 1.00 78.94 333 VAL A CA 1
ATOM 2676 C C . VAL A 1 333 ? -9.604 0.718 32.684 1.00 78.94 333 VAL A C 1
ATOM 2678 O O . VAL A 1 333 ? -8.557 0.681 33.330 1.00 78.94 333 VAL A O 1
ATOM 2681 N N . THR A 1 334 ? -10.283 -0.378 32.343 1.00 81.44 334 THR A N 1
ATOM 2682 C CA . THR A 1 334 ? -9.864 -1.727 32.729 1.00 81.44 334 THR A CA 1
ATOM 2683 C C . THR A 1 334 ? -8.494 -2.077 32.151 1.00 81.44 334 THR A C 1
ATOM 2685 O O . THR A 1 334 ? -7.608 -2.488 32.895 1.00 81.44 334 THR A O 1
ATOM 2688 N N . VAL A 1 335 ? -8.277 -1.858 30.854 1.00 82.06 335 VAL A N 1
ATOM 2689 C CA . VAL A 1 335 ? -6.987 -2.088 30.182 1.00 82.06 335 VAL A CA 1
ATOM 2690 C C . VAL A 1 335 ? -5.858 -1.292 30.829 1.00 82.06 335 VAL A C 1
ATOM 2692 O O . VAL A 1 335 ? -4.793 -1.841 31.119 1.00 82.06 335 VAL A O 1
ATOM 2695 N N . LYS A 1 336 ? -6.108 -0.012 31.125 1.00 80.31 336 LYS A N 1
ATOM 2696 C CA . LYS A 1 336 ? -5.126 0.867 31.760 1.00 80.31 336 LYS A CA 1
ATOM 2697 C C . LYS A 1 336 ? -4.741 0.372 33.156 1.00 80.31 336 LYS A C 1
ATOM 2699 O O . LYS A 1 336 ? -3.552 0.325 33.452 1.00 80.31 336 LYS A O 1
ATOM 2704 N N . GLN A 1 337 ? -5.716 -0.022 33.980 1.00 82.62 337 GLN A N 1
ATOM 2705 C CA . GLN A 1 337 ? -5.487 -0.540 35.338 1.00 82.62 337 GLN A CA 1
ATOM 2706 C C . GLN A 1 337 ? -4.640 -1.817 35.362 1.00 82.62 337 GLN A C 1
ATOM 2708 O O . GLN A 1 337 ? -3.880 -2.020 36.302 1.00 82.62 337 GLN A O 1
ATOM 2713 N N . HIS A 1 338 ? -4.745 -2.652 34.328 1.00 83.19 338 HIS A N 1
ATOM 2714 C CA . HIS A 1 338 ? -3.988 -3.901 34.213 1.00 83.19 338 HIS A CA 1
ATOM 2715 C C . HIS A 1 338 ? -2.694 -3.751 33.397 1.00 83.19 338 HIS A C 1
ATOM 2717 O O . HIS A 1 338 ? -2.070 -4.755 33.066 1.00 83.19 338 HIS A O 1
ATOM 2723 N N . GLY A 1 339 ? -2.300 -2.525 33.027 1.00 84.69 339 GLY A N 1
ATOM 2724 C CA . GLY A 1 339 ? -1.059 -2.296 32.283 1.00 84.69 339 GLY A CA 1
ATOM 2725 C C . GLY A 1 339 ? -1.012 -2.984 30.912 1.00 84.69 339 GLY A C 1
ATOM 2726 O O . GLY A 1 339 ? 0.077 -3.295 30.443 1.00 84.69 339 GLY A O 1
ATOM 2727 N N . MET A 1 340 ? -2.156 -3.288 30.288 1.00 86.94 340 MET A N 1
ATOM 2728 C CA . MET A 1 340 ? -2.180 -4.017 29.017 1.00 86.94 340 MET A CA 1
ATOM 2729 C C . MET A 1 340 ? -1.860 -3.102 27.826 1.00 86.94 340 MET A C 1
ATOM 2731 O O . MET A 1 340 ? -2.311 -1.958 27.756 1.00 86.94 340 MET A O 1
ATOM 2735 N N . VAL A 1 341 ? -1.140 -3.633 26.837 1.00 87.31 341 VAL A N 1
ATOM 2736 C CA . VAL A 1 341 ? -0.725 -2.892 25.634 1.00 87.31 341 VAL A CA 1
ATOM 2737 C C . VAL A 1 341 ? -1.292 -3.555 24.380 1.00 87.31 341 VAL A C 1
ATOM 2739 O O . VAL A 1 341 ? -1.415 -4.776 24.319 1.00 87.31 341 VAL A O 1
ATOM 2742 N N . LEU A 1 342 ? -1.641 -2.756 23.362 1.00 88.81 342 LEU A N 1
ATOM 2743 C CA . LEU A 1 342 ? -2.054 -3.272 22.052 1.00 88.81 342 LEU A CA 1
ATOM 2744 C C . LEU A 1 342 ? -0.937 -4.143 21.452 1.00 88.81 342 LEU A C 1
ATOM 2746 O O . LEU A 1 342 ? 0.121 -3.586 21.140 1.00 88.81 342 LEU A O 1
ATOM 2750 N N . PRO A 1 343 ? -1.163 -5.451 21.221 1.00 88.62 343 PRO A N 1
ATOM 2751 C CA . PRO A 1 343 ? -0.150 -6.345 20.664 1.00 88.62 343 PRO A CA 1
ATOM 2752 C C . PRO A 1 343 ? 0.353 -5.890 19.291 1.00 88.62 343 PRO A C 1
ATOM 2754 O O . PRO A 1 343 ? -0.364 -5.214 18.540 1.00 88.62 343 PRO A O 1
ATOM 2757 N N . ALA A 1 344 ? 1.593 -6.244 18.954 1.00 88.38 344 ALA A N 1
ATOM 2758 C CA . ALA A 1 344 ? 2.115 -6.053 17.604 1.00 88.38 344 ALA A CA 1
ATOM 2759 C C . ALA A 1 344 ? 1.271 -6.836 16.586 1.00 88.38 344 ALA A C 1
ATOM 2761 O O . ALA A 1 344 ? 0.601 -7.817 16.923 1.00 88.38 344 ALA A O 1
ATOM 2762 N N . TYR A 1 345 ? 1.239 -6.364 15.337 1.00 91.06 345 TYR A N 1
ATOM 2763 C CA . TYR A 1 345 ? 0.537 -7.114 14.300 1.00 91.06 345 TYR A CA 1
ATOM 2764 C C . TYR A 1 345 ? 1.351 -8.345 13.900 1.00 91.06 345 TYR A C 1
ATOM 2766 O O . TYR A 1 345 ? 0.804 -9.441 13.843 1.00 91.06 345 TYR A O 1
ATOM 2774 N N . VAL A 1 346 ? 2.659 -8.173 13.718 1.00 89.94 346 VAL A N 1
ATOM 2775 C CA . VAL A 1 346 ? 3.627 -9.256 13.536 1.00 89.94 346 VAL A CA 1
ATOM 2776 C C . VAL A 1 346 ? 4.617 -9.227 14.695 1.00 89.94 346 VAL A C 1
ATOM 2778 O O . VAL A 1 346 ? 5.085 -8.151 15.071 1.00 89.94 346 VAL A O 1
ATOM 2781 N N . ASP A 1 347 ? 4.965 -10.398 15.226 1.00 75.50 347 ASP A N 1
ATOM 2782 C CA . ASP A 1 347 ? 6.035 -10.544 16.212 1.00 75.50 347 ASP A CA 1
ATOM 2783 C C . ASP A 1 347 ? 7.393 -10.363 15.522 1.00 75.50 347 ASP A C 1
ATOM 2785 O O . ASP A 1 347 ? 8.049 -11.305 15.085 1.00 75.50 347 ASP A O 1
ATOM 2789 N N . THR A 1 348 ? 7.797 -9.108 15.357 1.00 62.56 348 THR A N 1
ATOM 2790 C CA . THR A 1 348 ? 9.141 -8.734 14.912 1.00 62.56 348 THR A CA 1
ATOM 2791 C C . THR A 1 348 ? 9.971 -8.323 16.125 1.00 62.56 348 THR A C 1
ATOM 2793 O O . THR A 1 348 ? 9.421 -7.640 16.994 1.00 62.56 348 THR A O 1
ATOM 2796 N N . PRO A 1 349 ? 11.273 -8.663 16.200 1.00 52.91 349 PRO A N 1
ATOM 2797 C CA . PRO A 1 349 ? 12.142 -8.171 17.265 1.00 52.91 349 PRO A CA 1
ATOM 2798 C C . PRO A 1 349 ? 12.012 -6.650 17.382 1.00 52.91 349 PRO A C 1
ATOM 2800 O O . PRO A 1 349 ? 12.198 -5.927 16.400 1.00 52.91 349 PRO A O 1
ATOM 2803 N N . ALA A 1 350 ? 11.627 -6.173 18.566 1.00 41.97 350 ALA A N 1
ATOM 2804 C CA . ALA A 1 350 ? 11.555 -4.749 18.837 1.00 41.97 350 ALA A CA 1
ATOM 2805 C C . ALA A 1 350 ? 12.970 -4.172 18.724 1.00 41.97 350 ALA A C 1
ATOM 2807 O O . ALA A 1 350 ? 13.886 -4.670 19.375 1.00 41.97 350 ALA A O 1
ATOM 2808 N N . THR A 1 351 ? 13.129 -3.118 17.921 1.00 41.22 351 THR A N 1
ATOM 2809 C CA . THR A 1 351 ? 14.353 -2.305 17.800 1.00 41.22 351 THR A CA 1
ATOM 2810 C C . THR A 1 351 ? 15.619 -3.054 17.370 1.00 41.22 351 THR A C 1
ATOM 2812 O O . THR A 1 351 ? 16.314 -3.676 18.167 1.00 41.22 351 THR A O 1
ATOM 2815 N N . MET A 1 352 ? 16.004 -2.884 16.104 1.00 36.62 352 MET A N 1
ATOM 2816 C CA . MET A 1 352 ? 17.421 -2.972 15.745 1.00 36.62 352 MET A CA 1
ATOM 2817 C C . MET A 1 352 ? 18.156 -1.813 16.445 1.00 36.62 352 MET A C 1
ATOM 2819 O O . MET A 1 352 ? 17.666 -0.685 16.370 1.00 36.62 352 MET A O 1
ATOM 2823 N N . PRO A 1 353 ? 19.277 -2.042 17.153 1.00 31.61 353 PRO A N 1
ATOM 2824 C CA . PRO A 1 353 ? 20.012 -0.958 17.791 1.00 31.61 353 PRO A CA 1
ATOM 2825 C C . PRO A 1 353 ? 20.543 0.026 16.746 1.00 31.61 353 PRO A C 1
ATOM 2827 O O . PRO A 1 353 ? 21.116 -0.389 15.736 1.00 31.61 353 PRO A O 1
ATOM 2830 N N . LEU A 1 354 ? 20.409 1.321 17.035 1.00 32.44 354 LEU A N 1
ATOM 2831 C CA . LEU A 1 354 ? 21.116 2.395 16.342 1.00 32.44 354 LEU A CA 1
ATOM 2832 C C . LEU A 1 354 ? 22.620 2.097 16.320 1.00 32.44 354 LEU A C 1
ATOM 2834 O O . LEU A 1 354 ? 23.220 1.801 17.356 1.00 32.44 354 LEU A O 1
ATOM 2838 N N . LEU A 1 355 ? 23.243 2.246 15.154 1.00 35.69 355 LEU A N 1
ATOM 2839 C CA . LEU A 1 355 ? 24.688 2.416 15.073 1.00 35.69 355 LEU A CA 1
ATOM 2840 C C . LEU A 1 355 ? 24.990 3.911 14.930 1.00 35.69 355 LEU A C 1
ATOM 2842 O O . LEU A 1 355 ? 24.314 4.589 14.153 1.00 35.69 355 LEU A O 1
ATOM 2846 N N . PRO A 1 356 ? 25.977 4.439 15.673 1.00 30.80 356 PRO A N 1
ATOM 2847 C CA . PRO A 1 356 ? 26.357 5.838 15.575 1.00 30.80 356 PRO A CA 1
ATOM 2848 C C . PRO A 1 356 ? 26.841 6.180 14.162 1.00 30.80 356 PRO A C 1
ATOM 2850 O O . PRO A 1 356 ? 27.327 5.318 13.427 1.00 30.80 356 PRO A O 1
ATOM 2853 N N . GLY A 1 357 ? 26.665 7.458 13.814 1.00 31.30 357 GLY A N 1
ATOM 2854 C CA . GLY A 1 357 ? 26.847 8.023 12.482 1.00 31.30 357 GLY A CA 1
ATOM 2855 C C . GLY A 1 357 ? 28.114 7.567 11.767 1.00 31.30 357 GLY A C 1
ATOM 2856 O O . GLY A 1 357 ? 29.161 7.357 12.376 1.00 31.30 357 GLY A O 1
ATOM 2857 N N . VAL A 1 358 ? 27.982 7.436 10.447 1.00 28.56 358 VAL A N 1
ATOM 2858 C CA . VAL A 1 358 ? 29.029 7.051 9.499 1.00 28.56 358 VAL A CA 1
ATOM 2859 C C . VAL A 1 358 ? 30.266 7.936 9.685 1.00 28.56 358 VAL A C 1
ATOM 2861 O O . VAL A 1 358 ? 30.404 8.999 9.083 1.00 28.56 358 VAL A O 1
ATOM 2864 N N . ALA A 1 359 ? 31.192 7.479 10.524 1.00 25.09 359 ALA A N 1
ATOM 2865 C CA . ALA A 1 359 ? 32.559 7.952 10.538 1.00 25.09 359 ALA A CA 1
ATOM 2866 C C . ALA A 1 359 ? 33.302 7.248 9.398 1.00 25.09 359 ALA A C 1
ATOM 2868 O O . ALA A 1 359 ? 33.332 6.020 9.312 1.00 25.09 359 ALA A O 1
ATOM 2869 N N . LYS A 1 360 ? 33.896 8.045 8.506 1.00 32.31 360 LYS A N 1
ATOM 2870 C CA . LYS A 1 360 ? 34.810 7.583 7.455 1.00 32.31 360 LYS A CA 1
ATOM 2871 C C . LYS A 1 360 ? 35.921 6.735 8.088 1.00 32.31 360 LYS A C 1
ATOM 2873 O O . LYS A 1 360 ? 36.738 7.267 8.835 1.00 32.31 360 LYS A O 1
ATOM 2878 N N . GLY A 1 361 ? 35.984 5.441 7.772 1.00 24.95 361 GLY A N 1
ATOM 2879 C CA . GLY A 1 361 ? 37.013 4.564 8.331 1.00 24.95 361 GLY A CA 1
ATOM 2880 C C . GLY A 1 361 ? 37.125 3.195 7.662 1.00 24.95 361 GLY A C 1
ATOM 2881 O O . GLY A 1 361 ? 36.349 2.305 7.965 1.00 24.95 361 GLY A O 1
ATOM 2882 N N . LYS A 1 362 ? 38.138 3.081 6.791 1.00 23.61 362 LYS A N 1
ATOM 2883 C CA . LYS A 1 362 ? 38.936 1.908 6.371 1.00 23.61 362 LYS A CA 1
ATOM 2884 C C . LYS A 1 362 ? 38.246 0.540 6.214 1.00 23.61 362 LYS A C 1
ATOM 2886 O O . LYS A 1 362 ? 37.876 -0.125 7.171 1.00 23.61 362 LYS A O 1
ATOM 2891 N N . THR A 1 363 ? 38.272 0.086 4.964 1.00 25.48 363 THR A N 1
ATOM 2892 C CA . THR A 1 363 ? 38.093 -1.287 4.489 1.00 25.48 363 THR A CA 1
ATOM 2893 C C . THR A 1 363 ? 38.918 -2.305 5.280 1.00 25.48 363 THR A C 1
ATOM 2895 O O . THR A 1 363 ? 40.149 -2.289 5.256 1.00 25.48 363 THR A O 1
ATOM 2898 N N . THR A 1 364 ? 38.230 -3.252 5.910 1.00 23.19 364 THR A N 1
ATOM 2899 C CA . THR A 1 364 ? 38.776 -4.550 6.310 1.00 23.19 364 THR A CA 1
ATOM 2900 C C . THR A 1 364 ? 38.044 -5.644 5.541 1.00 23.19 364 THR A C 1
ATOM 2902 O O . THR A 1 364 ? 36.821 -5.628 5.420 1.00 23.19 364 THR A O 1
ATOM 2905 N N . GLN A 1 365 ? 38.824 -6.562 4.966 1.00 30.88 365 GLN A N 1
ATOM 2906 C CA . GLN A 1 365 ? 38.352 -7.722 4.213 1.00 30.88 365 GLN A CA 1
ATOM 2907 C C . GLN A 1 365 ? 37.479 -8.606 5.112 1.00 30.88 365 GLN A C 1
ATOM 2909 O O . GLN A 1 365 ? 37.972 -9.195 6.072 1.00 30.88 365 GLN A O 1
ATOM 2914 N N . GLY A 1 366 ? 36.186 -8.677 4.800 1.00 28.09 366 GLY A N 1
ATOM 2915 C CA . GLY A 1 366 ? 35.229 -9.612 5.381 1.00 28.09 366 GLY A CA 1
ATOM 2916 C C . GLY A 1 366 ? 34.715 -10.532 4.281 1.00 28.09 366 GLY A C 1
ATOM 2917 O O . GLY A 1 366 ? 34.416 -10.065 3.188 1.00 28.09 366 GLY A O 1
ATOM 2918 N N . GLN A 1 367 ? 34.694 -11.830 4.569 1.00 31.84 367 GLN A N 1
ATOM 2919 C CA . GLN A 1 367 ? 34.310 -12.914 3.665 1.00 31.84 367 GLN A CA 1
ATOM 2920 C C . GLN A 1 367 ? 32.939 -12.666 3.012 1.00 31.84 367 GLN A C 1
ATOM 2922 O O . GLN A 1 367 ? 31.985 -12.288 3.693 1.00 31.84 367 GLN A O 1
ATOM 2927 N N . ASP A 1 368 ? 32.872 -12.875 1.693 1.00 39.31 368 ASP A N 1
ATOM 2928 C CA . ASP A 1 368 ? 31.665 -12.720 0.876 1.00 39.31 368 ASP A CA 1
ATOM 2929 C C . ASP A 1 368 ? 30.542 -13.675 1.343 1.00 39.31 368 ASP A C 1
ATOM 2931 O O . ASP A 1 368 ? 30.806 -14.862 1.553 1.00 39.31 368 ASP A O 1
ATOM 2935 N N . PRO A 1 369 ? 29.288 -13.201 1.490 1.00 43.69 369 PRO A N 1
ATOM 2936 C CA . PRO A 1 369 ? 28.130 -14.069 1.703 1.00 43.69 369 PRO A CA 1
ATOM 2937 C C . PRO A 1 369 ? 27.859 -14.940 0.461 1.00 43.69 369 PRO A C 1
ATOM 2939 O O . PRO A 1 369 ? 28.147 -14.516 -0.659 1.00 43.69 369 PRO A O 1
ATOM 2942 N N . GLU A 1 370 ? 27.315 -16.146 0.680 1.00 56.12 370 GLU A N 1
ATOM 2943 C CA . GLU A 1 370 ? 27.064 -17.192 -0.331 1.00 56.12 370 GLU A CA 1
ATOM 2944 C C . GLU A 1 370 ? 26.590 -16.648 -1.688 1.00 56.12 370 GLU A C 1
ATOM 2946 O O . GLU A 1 370 ? 25.620 -15.893 -1.795 1.00 56.12 370 GLU A O 1
ATOM 2951 N N . SER A 1 371 ? 27.310 -17.051 -2.733 1.00 54.88 371 SER A N 1
ATOM 2952 C CA . SER A 1 371 ? 27.128 -16.596 -4.105 1.00 54.88 371 SER A CA 1
ATOM 2953 C C . SER A 1 371 ? 25.826 -17.089 -4.726 1.00 54.88 371 SER A C 1
ATOM 2955 O O . SER A 1 371 ? 25.509 -18.277 -4.685 1.00 54.88 371 SER A O 1
ATOM 2957 N N . LEU A 1 372 ? 25.112 -16.175 -5.389 1.00 61.47 372 LEU A N 1
ATOM 2958 C CA . LEU A 1 372 ? 23.896 -16.478 -6.149 1.00 61.47 372 LEU A CA 1
ATOM 2959 C C . LEU A 1 372 ? 24.177 -17.256 -7.447 1.00 61.47 372 LEU A C 1
ATOM 2961 O O . LEU A 1 372 ? 23.237 -17.720 -8.085 1.00 61.47 372 LEU A O 1
ATOM 2965 N N . SER A 1 373 ? 25.443 -17.401 -7.863 1.00 78.56 373 SER A N 1
ATOM 2966 C CA . SER A 1 373 ? 25.816 -18.134 -9.076 1.00 78.56 373 SER A CA 1
ATOM 2967 C C . SER A 1 373 ? 27.147 -18.876 -8.903 1.00 78.56 373 SER A C 1
ATOM 2969 O O . SER A 1 373 ? 28.209 -18.253 -9.010 1.00 78.56 373 SER A O 1
ATOM 2971 N N . PRO A 1 374 ? 27.125 -20.214 -8.743 1.00 82.56 374 PRO A N 1
ATOM 2972 C CA . PRO A 1 374 ? 28.341 -21.032 -8.702 1.00 82.56 374 PRO A CA 1
ATOM 2973 C C . PRO A 1 374 ? 29.231 -20.848 -9.940 1.00 82.56 374 PRO A C 1
ATOM 2975 O O . PRO A 1 374 ? 30.456 -20.917 -9.856 1.00 82.56 374 PRO A O 1
ATOM 2978 N N . TRP A 1 375 ? 28.618 -20.548 -11.091 1.00 89.75 375 TRP A N 1
ATOM 2979 C CA . TRP A 1 375 ? 29.332 -20.299 -12.340 1.00 89.75 375 TRP A CA 1
ATOM 2980 C C . TRP A 1 375 ? 30.197 -19.036 -12.280 1.00 89.75 375 TRP A C 1
ATOM 2982 O O . TRP A 1 375 ? 31.311 -19.037 -12.805 1.00 89.75 375 TRP A O 1
ATOM 2992 N N . VAL A 1 376 ? 29.716 -17.959 -11.643 1.00 88.31 376 VAL A N 1
ATOM 2993 C CA . VAL A 1 376 ? 30.471 -16.697 -11.551 1.00 88.31 376 VAL A CA 1
ATOM 2994 C C . VAL A 1 376 ? 31.736 -16.898 -10.725 1.00 88.31 376 VAL A C 1
ATOM 2996 O O . VAL A 1 376 ? 32.801 -16.441 -11.136 1.00 88.31 376 VAL A O 1
ATOM 2999 N N . ASP A 1 377 ? 31.657 -17.630 -9.613 1.00 87.50 377 ASP A N 1
ATOM 3000 C CA . ASP A 1 377 ? 32.838 -17.917 -8.792 1.00 87.50 377 ASP A CA 1
ATOM 3001 C C . ASP A 1 377 ? 33.836 -18.808 -9.508 1.00 87.50 377 ASP A C 1
ATOM 3003 O O . ASP A 1 377 ? 35.020 -18.473 -9.557 1.00 87.50 377 ASP A O 1
ATOM 3007 N N . GLN A 1 378 ? 33.357 -19.897 -10.112 1.00 88.38 378 GLN A N 1
ATOM 3008 C CA . GLN A 1 378 ? 34.210 -20.813 -10.860 1.00 88.38 378 GLN A CA 1
ATOM 3009 C C . GLN A 1 378 ? 34.910 -20.090 -12.018 1.00 88.38 378 GLN A C 1
ATOM 3011 O O . GLN A 1 378 ? 36.123 -20.195 -12.186 1.00 88.38 378 GLN A O 1
ATOM 3016 N N . THR A 1 379 ? 34.173 -19.273 -12.773 1.00 89.81 379 THR A N 1
ATOM 3017 C CA . THR A 1 379 ? 34.727 -18.529 -13.912 1.00 89.81 379 THR A CA 1
ATOM 3018 C C . THR A 1 379 ? 35.722 -17.460 -13.462 1.00 89.81 379 THR A C 1
ATOM 3020 O O . THR A 1 379 ? 36.738 -17.247 -14.125 1.00 89.81 379 THR A O 1
ATOM 3023 N N . ILE A 1 380 ? 35.476 -16.788 -12.331 1.00 89.31 380 ILE A N 1
ATOM 3024 C CA . ILE A 1 380 ? 36.439 -15.838 -11.764 1.00 89.31 380 ILE A CA 1
ATOM 3025 C C . ILE A 1 380 ? 37.714 -16.565 -11.328 1.00 89.31 380 ILE A C 1
ATOM 3027 O O . ILE A 1 380 ? 38.799 -16.080 -11.644 1.00 89.31 380 ILE A O 1
ATOM 3031 N N . GLN A 1 381 ? 37.608 -17.718 -10.662 1.00 89.38 381 GLN A N 1
ATOM 3032 C CA . GLN A 1 381 ? 38.767 -18.518 -10.249 1.00 89.38 381 GLN A CA 1
ATOM 3033 C C . GLN A 1 381 ? 39.597 -18.986 -11.456 1.00 89.38 381 GLN A C 1
ATOM 3035 O O . GLN A 1 381 ? 40.801 -18.733 -11.499 1.00 89.38 381 GLN A O 1
ATOM 3040 N N . GLU A 1 382 ? 38.958 -19.545 -12.489 1.00 89.75 382 GLU A N 1
ATOM 3041 C CA . GLU A 1 382 ? 39.631 -19.959 -13.731 1.00 89.75 382 GLU A CA 1
ATOM 3042 C C . GLU A 1 382 ? 40.367 -18.795 -14.414 1.00 89.75 382 GLU A C 1
ATOM 3044 O O . GLU A 1 382 ? 41.503 -18.925 -14.880 1.00 89.75 382 GLU A O 1
ATOM 3049 N N . LEU A 1 383 ? 39.724 -17.626 -14.494 1.00 89.44 383 LEU A N 1
ATOM 3050 C CA . LEU A 1 383 ? 40.310 -16.443 -15.120 1.00 89.44 383 LEU A CA 1
ATOM 3051 C C . LEU A 1 383 ? 41.434 -15.832 -14.275 1.00 89.44 383 LEU A C 1
ATOM 3053 O O . LEU A 1 383 ? 42.389 -15.308 -14.847 1.00 89.44 383 LEU A O 1
ATOM 3057 N N . VAL A 1 384 ? 41.352 -15.915 -12.945 1.00 91.62 384 VAL A N 1
ATOM 3058 C CA . VAL A 1 384 ? 42.421 -15.505 -12.021 1.00 91.62 384 VAL A CA 1
ATOM 3059 C C . VAL A 1 384 ? 43.680 -16.332 -12.262 1.00 91.62 384 VAL A C 1
ATOM 3061 O O . VAL A 1 384 ? 44.757 -15.755 -12.431 1.00 91.62 384 VAL A O 1
ATOM 3064 N N . GLU A 1 385 ? 43.544 -17.657 -12.357 1.00 88.69 385 GLU A N 1
ATOM 3065 C CA . GLU A 1 385 ? 44.660 -18.567 -12.633 1.00 88.69 385 GLU A CA 1
ATOM 3066 C C . GLU A 1 385 ? 45.249 -18.335 -14.029 1.00 88.69 385 GLU A C 1
ATOM 3068 O O . GLU A 1 385 ? 46.465 -18.194 -14.187 1.00 88.69 385 GLU A O 1
ATOM 3073 N N . LYS A 1 386 ? 44.389 -18.215 -15.048 1.00 89.88 386 LYS A N 1
ATOM 3074 C CA . LYS A 1 386 ? 44.812 -18.036 -16.443 1.00 89.88 386 LYS A CA 1
ATOM 3075 C C . LYS A 1 386 ? 45.493 -16.691 -16.697 1.00 89.88 386 LYS A C 1
ATOM 3077 O O . LYS A 1 386 ? 46.471 -16.628 -17.440 1.00 89.88 386 LYS A O 1
ATOM 3082 N N . LEU A 1 387 ? 44.966 -15.610 -16.122 1.00 87.81 387 LEU A N 1
ATOM 3083 C CA . LEU A 1 387 ? 45.466 -14.247 -16.334 1.00 87.81 387 LEU A CA 1
ATOM 3084 C C . LEU A 1 387 ? 46.502 -13.821 -15.286 1.00 87.81 387 LEU A C 1
ATOM 3086 O O . LEU A 1 387 ? 47.033 -12.716 -15.391 1.00 87.81 387 LEU A O 1
ATOM 3090 N N . LYS A 1 388 ? 46.790 -14.677 -14.292 1.00 87.69 388 LYS A N 1
ATOM 3091 C CA . LYS A 1 388 ? 47.697 -14.406 -13.162 1.00 87.69 388 LYS A CA 1
ATOM 3092 C C . LYS A 1 388 ? 47.411 -13.051 -12.506 1.00 87.69 388 LYS A C 1
ATOM 3094 O O . LYS A 1 388 ? 48.308 -12.230 -12.324 1.00 87.69 388 LYS A O 1
ATOM 3099 N N . THR A 1 389 ? 46.143 -12.801 -12.192 1.00 88.44 389 THR A N 1
ATOM 3100 C CA . THR A 1 389 ? 45.673 -11.511 -11.666 1.00 88.44 389 THR A CA 1
ATOM 3101 C C . THR A 1 389 ? 44.762 -11.687 -10.453 1.00 88.44 389 THR A C 1
ATOM 3103 O O . THR A 1 389 ? 44.454 -12.803 -10.056 1.00 88.44 389 THR A O 1
ATOM 3106 N N . ARG A 1 390 ? 44.335 -10.589 -9.825 1.00 86.00 390 ARG A N 1
ATOM 3107 C CA . ARG A 1 390 ? 43.445 -10.632 -8.653 1.00 86.00 390 ARG A CA 1
ATOM 3108 C C . ARG A 1 390 ? 41.976 -10.792 -9.080 1.00 86.00 390 ARG A C 1
ATOM 3110 O O . ARG A 1 390 ? 41.606 -10.246 -10.121 1.00 86.00 390 ARG A O 1
ATOM 3117 N N . PRO A 1 391 ? 41.107 -11.412 -8.256 1.00 83.25 391 PRO A N 1
ATOM 3118 C CA . PRO A 1 391 ? 39.674 -11.555 -8.549 1.00 83.25 391 PRO A CA 1
ATOM 3119 C C . PRO A 1 391 ? 38.980 -10.238 -8.927 1.00 83.25 391 PRO A C 1
ATOM 3121 O O . PRO A 1 391 ? 38.193 -10.189 -9.868 1.00 83.25 391 PRO A O 1
ATOM 3124 N N . VAL A 1 392 ? 39.342 -9.143 -8.253 1.00 81.25 392 VAL A N 1
ATOM 3125 C CA . VAL A 1 392 ? 38.805 -7.798 -8.522 1.00 81.25 392 VAL A CA 1
ATOM 3126 C C . VAL A 1 392 ? 39.163 -7.300 -9.930 1.00 81.25 392 VAL A C 1
ATOM 3128 O O . VAL A 1 392 ? 38.348 -6.649 -10.578 1.00 81.25 392 VAL A O 1
ATOM 3131 N N . GLU A 1 393 ? 40.347 -7.634 -10.450 1.00 82.50 393 GLU A N 1
ATOM 3132 C CA . GLU A 1 393 ? 40.755 -7.250 -11.811 1.00 82.50 393 GLU A CA 1
ATOM 3133 C C . GLU A 1 393 ? 40.024 -8.078 -12.875 1.00 82.50 393 GLU A C 1
ATOM 3135 O O . GLU A 1 393 ? 39.692 -7.562 -13.941 1.00 82.50 393 GLU A O 1
ATOM 3140 N N . VAL A 1 394 ? 39.725 -9.349 -12.578 1.00 86.88 394 VAL A N 1
ATOM 3141 C CA . VAL A 1 394 ? 38.880 -10.197 -13.434 1.00 86.88 394 VAL A CA 1
ATOM 3142 C C . VAL A 1 394 ? 37.453 -9.660 -13.479 1.00 86.88 394 VAL A C 1
ATOM 3144 O O . VAL A 1 394 ? 36.890 -9.531 -14.565 1.00 86.88 394 VAL A O 1
ATOM 3147 N N . LEU A 1 395 ? 36.899 -9.284 -12.323 1.00 86.25 395 LEU A N 1
ATOM 3148 C CA . LEU A 1 395 ? 35.561 -8.705 -12.213 1.00 86.25 395 LEU A CA 1
ATOM 3149 C C . LEU A 1 395 ? 35.433 -7.405 -13.024 1.00 86.25 395 LEU A C 1
ATOM 3151 O O . LEU A 1 395 ? 34.418 -7.193 -13.680 1.00 86.25 395 LEU A O 1
ATOM 3155 N N . ARG A 1 396 ? 36.479 -6.566 -13.021 1.00 86.25 396 ARG A N 1
ATOM 3156 C CA . ARG A 1 396 ? 36.582 -5.312 -13.796 1.00 86.25 396 ARG A CA 1
ATOM 3157 C C . ARG A 1 396 ? 36.925 -5.529 -15.277 1.00 86.25 396 ARG A C 1
ATOM 3159 O O . ARG A 1 396 ? 36.866 -4.593 -16.080 1.00 86.25 396 ARG A O 1
ATOM 3166 N N . GLY A 1 397 ? 37.349 -6.736 -15.635 1.00 84.81 397 GLY A N 1
ATOM 3167 C CA . GLY A 1 397 ? 37.933 -7.066 -16.925 1.00 84.81 397 GLY A CA 1
ATOM 3168 C C . GLY A 1 397 ? 36.912 -7.496 -17.977 1.00 84.81 397 GLY A C 1
ATOM 3169 O O . GLY A 1 397 ? 35.852 -8.043 -17.685 1.00 84.81 397 GLY A O 1
ATOM 3170 N N . LYS A 1 398 ? 37.278 -7.317 -19.252 1.00 87.44 398 LYS A N 1
ATOM 3171 C CA . LYS A 1 398 ? 36.476 -7.763 -20.406 1.00 87.44 398 LYS A CA 1
ATOM 3172 C C . LYS A 1 398 ? 36.305 -9.293 -20.461 1.00 87.44 398 LYS A C 1
ATOM 3174 O O . LYS A 1 398 ? 35.314 -9.771 -20.998 1.00 87.44 398 LYS A O 1
ATOM 3179 N N . ALA A 1 399 ? 37.253 -10.053 -19.912 1.00 87.69 399 ALA A N 1
ATOM 3180 C CA . ALA A 1 399 ? 37.295 -11.512 -20.035 1.00 87.69 399 ALA A CA 1
ATOM 3181 C C . ALA A 1 399 ? 36.087 -12.215 -19.391 1.00 87.69 399 ALA A C 1
ATOM 3183 O O . ALA A 1 399 ? 35.515 -13.115 -20.002 1.00 87.69 399 ALA A O 1
ATOM 3184 N N . LEU A 1 400 ? 35.661 -11.772 -18.200 1.00 90.31 400 LEU A N 1
ATOM 3185 C CA . LEU A 1 400 ? 34.462 -12.304 -17.544 1.00 90.31 400 LEU A CA 1
ATOM 3186 C C . LEU A 1 400 ? 33.199 -11.972 -18.351 1.00 90.31 400 LEU A C 1
ATOM 3188 O O . LEU A 1 400 ? 32.346 -12.833 -18.550 1.00 90.31 400 LEU A O 1
ATOM 3192 N N . ALA A 1 401 ? 33.128 -10.754 -18.894 1.00 88.62 401 ALA A N 1
ATOM 3193 C CA . ALA A 1 401 ? 31.998 -10.310 -19.704 1.00 88.62 401 ALA A CA 1
ATOM 3194 C C . ALA A 1 401 ? 31.855 -11.114 -21.006 1.00 88.62 401 ALA A C 1
ATOM 3196 O O . ALA A 1 401 ? 30.743 -11.441 -21.405 1.00 88.62 401 ALA A O 1
ATOM 3197 N N . GLN A 1 402 ? 32.971 -11.479 -21.647 1.00 88.94 402 GLN A N 1
ATOM 3198 C CA . GLN A 1 402 ? 32.967 -12.327 -22.846 1.00 88.94 402 GLN A CA 1
ATOM 3199 C C . GLN A 1 402 ? 32.487 -13.750 -22.541 1.00 88.94 402 GLN A C 1
ATOM 3201 O O . GLN A 1 402 ? 31.604 -14.246 -23.231 1.00 88.94 402 GLN A O 1
ATOM 3206 N N . ARG A 1 403 ? 32.992 -14.366 -21.462 1.00 88.88 403 ARG A N 1
ATOM 3207 C CA . ARG A 1 403 ? 32.530 -15.688 -20.998 1.00 88.88 403 ARG A CA 1
ATOM 3208 C C . ARG A 1 403 ? 31.034 -15.695 -20.682 1.00 88.88 403 ARG A C 1
ATOM 3210 O O . ARG A 1 403 ? 30.350 -16.666 -20.975 1.00 88.88 403 ARG A O 1
ATOM 3217 N N . TRP A 1 404 ? 30.527 -14.610 -20.101 1.00 91.31 404 TRP A N 1
ATOM 3218 C CA . TRP A 1 404 ? 29.098 -14.456 -19.842 1.00 91.31 404 TRP A CA 1
ATOM 3219 C C . TRP A 1 404 ? 28.287 -14.303 -21.139 1.00 91.31 404 TRP A C 1
ATOM 3221 O O . TRP A 1 404 ? 27.219 -14.897 -21.278 1.00 91.31 404 TRP A O 1
ATOM 3231 N N . GLN A 1 405 ? 28.797 -13.550 -22.118 1.00 87.44 405 GLN A N 1
ATOM 3232 C CA . GLN A 1 405 ? 28.134 -13.350 -23.408 1.00 87.44 405 GLN A CA 1
ATOM 3233 C C . GLN A 1 405 ? 27.975 -14.660 -24.197 1.00 87.44 405 GLN A C 1
ATOM 3235 O O . GLN A 1 405 ? 26.931 -14.858 -24.820 1.00 87.44 405 GLN A O 1
ATOM 3240 N N . GLU A 1 406 ? 28.975 -15.542 -24.126 1.00 87.69 406 GLU A N 1
ATOM 3241 C CA . GLU A 1 406 ? 29.024 -16.865 -24.771 1.00 87.69 406 GLU A CA 1
ATOM 3242 C C . GLU A 1 406 ? 28.088 -17.908 -24.129 1.00 87.69 406 GLU A C 1
ATOM 3244 O O . GLU A 1 406 ? 27.940 -19.002 -24.662 1.00 87.69 406 GLU A O 1
ATOM 3249 N N . MET A 1 407 ? 27.440 -17.593 -23.003 1.00 85.94 407 MET A N 1
ATOM 3250 C CA . MET A 1 407 ? 26.537 -18.524 -22.326 1.00 85.94 407 MET A CA 1
ATOM 3251 C C . MET A 1 407 ? 25.238 -18.737 -23.119 1.00 85.94 407 MET A C 1
ATOM 3253 O O . MET A 1 407 ? 24.573 -17.764 -23.495 1.00 85.94 407 MET A O 1
ATOM 3257 N N . GLU A 1 408 ? 24.883 -20.007 -23.338 1.00 80.94 408 GLU A N 1
ATOM 3258 C CA . GLU A 1 408 ? 23.707 -20.429 -24.115 1.00 80.94 408 GLU A CA 1
ATOM 3259 C C . GLU A 1 408 ? 22.451 -20.632 -23.254 1.00 80.94 408 GLU A C 1
ATOM 3261 O O . GLU A 1 408 ? 21.357 -20.329 -23.722 1.00 80.94 408 GLU A O 1
ATOM 3266 N N . ASP A 1 409 ? 22.593 -21.095 -22.004 1.00 83.06 409 ASP A N 1
ATOM 3267 C CA . ASP A 1 409 ? 21.467 -21.298 -21.078 1.00 83.06 409 ASP A CA 1
ATOM 3268 C C . ASP A 1 409 ? 20.911 -19.943 -20.585 1.00 83.06 409 ASP A C 1
ATOM 3270 O O . ASP A 1 409 ? 21.613 -19.233 -19.853 1.00 83.06 409 ASP A O 1
ATOM 3274 N N . PRO A 1 410 ? 19.662 -19.569 -20.933 1.00 75.19 410 PRO A N 1
ATOM 3275 C CA . PRO A 1 410 ? 19.078 -18.281 -20.556 1.00 75.19 410 PRO A CA 1
ATOM 3276 C C . PRO A 1 410 ? 18.922 -18.077 -19.041 1.00 75.19 410 PRO A C 1
ATOM 3278 O O . PRO A 1 410 ? 19.149 -16.970 -18.546 1.00 75.19 410 PRO A O 1
ATOM 3281 N N . GLU A 1 411 ? 18.577 -19.124 -18.285 1.00 72.62 411 GLU A N 1
ATOM 3282 C CA . GLU A 1 411 ? 18.349 -19.035 -16.835 1.00 72.62 411 GLU A CA 1
ATOM 3283 C C . GLU A 1 411 ? 19.674 -18.921 -16.078 1.00 72.62 411 GLU A C 1
ATOM 3285 O O . GLU A 1 411 ? 19.832 -18.085 -15.175 1.00 72.62 411 GLU A O 1
ATOM 3290 N N . GLN A 1 412 ? 20.680 -19.693 -16.500 1.00 79.94 412 GLN A N 1
ATOM 3291 C CA . GLN A 1 412 ? 22.031 -19.579 -15.956 1.00 79.94 412 GLN A CA 1
ATOM 3292 C C . GLN A 1 412 ? 22.657 -18.222 -16.314 1.00 79.94 412 GLN A C 1
ATOM 3294 O O . GLN A 1 412 ? 23.302 -17.600 -15.463 1.00 79.94 412 GLN A O 1
ATOM 3299 N N . LYS A 1 413 ? 22.404 -17.710 -17.528 1.00 83.75 413 LYS A N 1
ATOM 3300 C CA . LYS A 1 413 ? 22.899 -16.410 -18.009 1.00 83.75 413 LYS A CA 1
ATOM 3301 C C . LYS A 1 413 ? 22.296 -15.251 -17.236 1.00 83.75 413 LYS A C 1
ATOM 3303 O O . LYS A 1 413 ? 23.035 -14.349 -16.827 1.00 83.75 413 LYS A O 1
ATOM 3308 N N . LYS A 1 414 ? 20.990 -15.304 -16.963 1.00 81.06 414 LYS A N 1
ATOM 3309 C CA . LYS A 1 414 ? 20.286 -14.341 -16.107 1.00 81.06 414 LYS A CA 1
ATOM 3310 C C . LYS A 1 414 ? 20.826 -14.376 -14.677 1.00 81.06 414 LYS A C 1
ATOM 3312 O O . LYS A 1 414 ? 21.190 -13.335 -14.134 1.00 81.06 414 LYS A O 1
ATOM 3317 N N . THR A 1 415 ? 20.959 -15.564 -14.089 1.00 80.94 415 THR A N 1
ATOM 3318 C CA . THR A 1 415 ? 21.487 -15.746 -12.725 1.00 80.94 415 THR A CA 1
ATOM 3319 C C . THR A 1 415 ? 22.927 -15.234 -12.591 1.00 80.94 415 THR A C 1
ATOM 3321 O O . THR A 1 415 ? 23.249 -14.491 -11.662 1.00 80.94 415 THR A O 1
ATOM 3324 N N . ALA A 1 416 ? 23.794 -15.558 -13.556 1.00 85.38 416 ALA A N 1
ATOM 3325 C CA . ALA A 1 416 ? 25.173 -15.074 -13.600 1.00 85.38 416 ALA A CA 1
ATOM 3326 C C . ALA A 1 416 ? 25.251 -13.549 -13.763 1.00 85.38 416 ALA A C 1
ATOM 3328 O O . ALA A 1 416 ? 26.052 -12.899 -13.092 1.00 85.38 416 ALA A O 1
ATOM 3329 N N . PHE A 1 417 ? 24.393 -12.959 -14.601 1.00 86.12 417 PHE A N 1
ATOM 3330 C CA . PHE A 1 417 ? 24.323 -11.508 -14.767 1.00 86.12 417 PHE A CA 1
ATOM 3331 C C . PHE A 1 417 ? 23.931 -10.798 -13.472 1.00 86.12 417 PHE A C 1
ATOM 3333 O O . PHE A 1 417 ? 24.564 -9.812 -13.095 1.00 86.12 417 PHE A O 1
ATOM 3340 N N . LEU A 1 418 ? 22.906 -11.302 -12.779 1.00 78.50 418 LEU A N 1
ATOM 3341 C CA . LEU A 1 418 ? 22.430 -10.724 -11.522 1.00 78.50 418 LEU A CA 1
ATOM 3342 C C . LEU A 1 418 ? 23.530 -10.717 -10.455 1.00 78.50 418 LEU A C 1
ATOM 3344 O O . LEU A 1 418 ? 23.706 -9.706 -9.773 1.00 78.50 418 LEU A O 1
ATOM 3348 N N . GLU A 1 419 ? 24.309 -11.796 -10.360 1.00 85.31 419 GLU A N 1
ATOM 3349 C CA . GLU A 1 419 ? 25.438 -11.885 -9.432 1.00 85.31 419 GLU A CA 1
ATOM 3350 C C . GLU A 1 419 ? 26.601 -10.959 -9.834 1.00 85.31 419 GLU A C 1
ATOM 3352 O O . GLU A 1 419 ? 27.163 -10.266 -8.984 1.00 85.31 419 GLU A O 1
ATOM 3357 N N . ILE A 1 420 ? 26.933 -10.860 -11.127 1.00 87.38 420 ILE A N 1
ATOM 3358 C CA . ILE A 1 420 ? 27.958 -9.922 -11.621 1.00 87.38 420 ILE A CA 1
ATOM 3359 C C . ILE A 1 420 ? 27.550 -8.473 -11.337 1.00 87.38 420 ILE A C 1
ATOM 3361 O O . ILE A 1 420 ? 28.355 -7.700 -10.813 1.00 87.38 420 ILE A O 1
ATOM 3365 N N . LYS A 1 421 ? 26.296 -8.111 -11.635 1.00 81.81 421 LYS A N 1
ATOM 3366 C CA . LYS A 1 421 ? 25.743 -6.779 -11.374 1.00 81.81 421 LYS A CA 1
ATOM 3367 C C . LYS A 1 421 ? 25.806 -6.447 -9.884 1.00 81.81 421 LYS A C 1
ATOM 3369 O O . LYS A 1 421 ? 26.306 -5.380 -9.540 1.00 81.81 421 LYS A O 1
ATOM 3374 N N . ARG A 1 422 ? 25.419 -7.384 -9.007 1.00 81.06 422 ARG A N 1
ATOM 3375 C CA . ARG A 1 422 ? 25.536 -7.242 -7.545 1.00 81.06 422 ARG A CA 1
ATOM 3376 C C . ARG A 1 422 ? 26.972 -6.923 -7.116 1.00 81.06 422 ARG A C 1
ATOM 3378 O O . ARG A 1 422 ? 27.192 -5.985 -6.352 1.00 81.06 422 ARG A O 1
ATOM 3385 N N . ARG A 1 423 ? 27.964 -7.665 -7.624 1.00 85.12 423 ARG A N 1
ATOM 3386 C CA . ARG A 1 423 ? 29.385 -7.426 -7.304 1.00 85.12 423 ARG A CA 1
ATOM 3387 C C . ARG A 1 423 ? 29.888 -6.086 -7.849 1.00 85.12 423 ARG A C 1
ATOM 3389 O O . ARG A 1 423 ? 30.643 -5.397 -7.168 1.00 85.12 423 ARG A O 1
ATOM 3396 N N . TRP A 1 424 ? 29.443 -5.681 -9.038 1.00 85.12 424 TRP A N 1
ATOM 3397 C CA . TRP A 1 424 ? 29.769 -4.373 -9.618 1.00 85.12 424 TRP A CA 1
ATOM 3398 C C . TRP A 1 424 ? 29.141 -3.205 -8.847 1.00 85.12 424 TRP A C 1
ATOM 3400 O O . TRP A 1 424 ? 29.791 -2.173 -8.684 1.00 85.12 424 TRP A O 1
ATOM 3410 N N . ASP A 1 425 ? 27.919 -3.370 -8.339 1.00 72.44 425 ASP A N 1
ATOM 3411 C CA . ASP A 1 425 ? 27.217 -2.383 -7.508 1.00 72.44 425 ASP A CA 1
ATOM 3412 C C . ASP A 1 425 ? 27.844 -2.231 -6.111 1.00 72.44 425 ASP A C 1
ATOM 3414 O O . ASP A 1 425 ? 27.804 -1.143 -5.522 1.00 72.44 425 ASP A O 1
ATOM 3418 N N . ASN A 1 426 ? 28.431 -3.305 -5.571 1.00 72.56 426 ASN A N 1
ATOM 3419 C CA . ASN A 1 426 ? 29.178 -3.278 -4.309 1.00 72.56 426 ASN A CA 1
ATOM 3420 C C . ASN A 1 426 ? 30.503 -2.5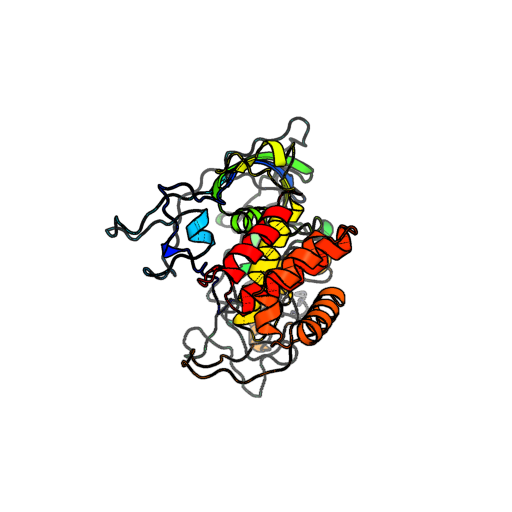17 -4.435 1.00 72.56 426 ASN A C 1
ATOM 3422 O O . ASN A 1 426 ? 30.865 -1.765 -3.537 1.00 72.56 426 ASN A O 1
ATOM 3426 N N . GLU A 1 427 ? 31.198 -2.687 -5.557 1.00 75.19 427 GLU A N 1
ATOM 3427 C CA . GLU A 1 427 ? 32.502 -2.071 -5.841 1.00 75.19 427 GLU A CA 1
ATOM 3428 C C . GLU A 1 427 ? 32.389 -0.713 -6.569 1.00 75.19 427 GLU A C 1
ATOM 3430 O O . GLU A 1 427 ? 33.401 -0.133 -6.965 1.00 75.19 427 GLU A O 1
ATOM 3435 N N . GLU A 1 428 ? 31.165 -0.210 -6.780 1.00 73.62 428 GLU A N 1
ATOM 3436 C CA . GLU A 1 428 ? 30.853 1.034 -7.508 1.00 73.62 428 GLU A CA 1
ATOM 3437 C C . GLU A 1 428 ? 31.486 1.101 -8.912 1.00 73.62 428 GLU A C 1
ATOM 3439 O O . GLU A 1 428 ? 31.929 2.147 -9.389 1.00 73.62 428 GLU A O 1
ATOM 3444 N N . LEU A 1 429 ? 31.541 -0.035 -9.610 1.00 77.56 429 LEU A N 1
ATOM 3445 C CA . LEU A 1 429 ? 32.254 -0.154 -10.885 1.00 77.56 429 LEU A CA 1
ATOM 3446 C C . LEU A 1 429 ? 31.491 0.451 -12.067 1.00 77.56 429 LEU A C 1
ATOM 3448 O O . LEU A 1 429 ? 32.082 0.752 -13.098 1.00 77.56 429 LEU A O 1
ATOM 3452 N N . TRP A 1 430 ? 30.187 0.694 -11.952 1.00 71.19 430 TRP A N 1
ATOM 3453 C CA . TRP A 1 430 ? 29.411 1.261 -13.062 1.00 71.19 430 TRP A CA 1
ATOM 3454 C C . TRP A 1 430 ? 29.801 2.699 -13.419 1.00 71.19 430 TRP A C 1
ATOM 3456 O O . TRP A 1 430 ? 29.629 3.114 -14.570 1.00 71.19 430 TRP A O 1
ATOM 3466 N N . THR A 1 431 ? 30.341 3.447 -12.457 1.00 65.06 431 THR A N 1
ATOM 3467 C CA . THR A 1 431 ? 30.676 4.872 -12.585 1.00 65.06 431 THR A CA 1
ATOM 3468 C C . THR A 1 431 ? 32.179 5.129 -12.696 1.00 65.06 431 THR A C 1
ATOM 3470 O O . THR A 1 431 ? 32.578 6.223 -13.097 1.00 65.06 431 THR A O 1
ATOM 3473 N N . GLN A 1 432 ? 33.028 4.136 -12.409 1.00 74.25 432 GLN A N 1
ATOM 3474 C CA . GLN A 1 432 ? 34.480 4.305 -12.441 1.00 74.25 432 GLN A CA 1
ATOM 3475 C C . GLN A 1 432 ? 35.036 4.427 -13.877 1.00 74.25 432 GLN A C 1
ATOM 3477 O O . GLN A 1 432 ? 34.586 3.741 -14.804 1.00 74.25 432 GLN A O 1
ATOM 3482 N N . PRO A 1 433 ? 36.042 5.294 -14.105 1.00 63.25 433 PRO A N 1
ATOM 3483 C CA . PRO A 1 433 ? 36.712 5.400 -15.395 1.00 63.25 433 PRO A CA 1
ATOM 3484 C C . PRO A 1 433 ? 37.697 4.237 -15.606 1.00 63.25 433 PRO A C 1
ATOM 3486 O O . PRO A 1 433 ? 38.458 3.872 -14.716 1.00 63.25 433 PRO A O 1
ATOM 3489 N N . GLY A 1 434 ? 37.733 3.671 -16.815 1.00 78.19 434 GLY A N 1
ATOM 3490 C CA . GLY A 1 434 ? 38.708 2.636 -17.172 1.00 78.19 434 GLY A CA 1
ATOM 3491 C C . GLY A 1 434 ? 38.428 1.999 -18.530 1.00 78.19 434 GLY A C 1
ATOM 3492 O O . GLY A 1 434 ? 37.281 1.698 -18.856 1.00 78.19 434 GLY A O 1
ATOM 3493 N N . LYS A 1 435 ? 39.470 1.778 -19.346 1.00 75.75 435 LYS A N 1
ATOM 3494 C CA . LYS A 1 435 ? 39.324 1.198 -20.697 1.00 75.75 435 LYS A CA 1
ATOM 3495 C C . LYS A 1 435 ? 38.739 -0.220 -20.652 1.00 75.75 435 LYS A C 1
ATOM 3497 O O . LYS A 1 435 ? 37.812 -0.508 -21.403 1.00 75.75 435 LYS A O 1
ATOM 3502 N N . ALA A 1 436 ? 39.239 -1.067 -19.750 1.00 76.44 436 ALA A N 1
ATOM 3503 C CA . ALA A 1 436 ? 38.746 -2.434 -19.556 1.00 76.44 436 ALA A CA 1
ATOM 3504 C C . ALA A 1 436 ? 37.307 -2.455 -19.012 1.00 76.44 436 ALA A C 1
ATOM 3506 O O . ALA A 1 436 ? 36.451 -3.150 -19.556 1.00 76.44 436 ALA A O 1
ATOM 3507 N N . LEU A 1 437 ? 37.024 -1.598 -18.027 1.00 81.94 437 LEU A N 1
ATOM 3508 C CA . LEU A 1 437 ? 35.704 -1.437 -17.419 1.00 81.94 437 LEU A CA 1
ATOM 3509 C C . LEU A 1 437 ? 34.654 -0.974 -18.437 1.00 81.94 437 LEU A C 1
ATOM 3511 O O . LEU A 1 437 ? 33.552 -1.507 -18.502 1.00 81.94 437 LEU A O 1
ATOM 3515 N N . LYS A 1 438 ? 35.018 -0.010 -19.296 1.00 79.00 438 LYS A N 1
ATOM 3516 C CA . LYS A 1 438 ? 34.162 0.478 -20.384 1.00 79.00 438 LYS A CA 1
ATOM 3517 C C . LYS A 1 438 ? 33.826 -0.640 -21.373 1.00 79.00 438 LYS A C 1
ATOM 3519 O O . LYS A 1 438 ? 32.679 -0.731 -21.789 1.00 79.00 438 LYS A O 1
ATOM 3524 N N . GLN A 1 439 ? 34.794 -1.489 -21.720 1.00 81.44 439 GLN A N 1
ATOM 3525 C CA . GLN A 1 439 ? 34.579 -2.621 -22.627 1.00 81.44 439 GLN A CA 1
ATOM 3526 C C . GLN A 1 439 ? 33.692 -3.707 -22.008 1.00 81.44 439 GLN A C 1
ATOM 3528 O O . GLN A 1 439 ? 32.790 -4.193 -22.682 1.00 81.44 439 GLN A O 1
ATOM 3533 N N . ALA A 1 440 ? 33.919 -4.061 -20.740 1.00 84.06 440 ALA A N 1
ATOM 3534 C CA . ALA A 1 440 ? 33.082 -5.014 -20.015 1.00 84.06 440 ALA A CA 1
ATOM 3535 C C . ALA A 1 440 ? 31.641 -4.495 -19.861 1.00 84.06 440 ALA A C 1
ATOM 3537 O O . ALA A 1 440 ? 30.694 -5.204 -20.188 1.00 84.06 440 ALA A O 1
ATOM 3538 N N . ARG A 1 441 ? 31.476 -3.218 -19.490 1.00 83.25 441 ARG A N 1
ATOM 3539 C CA . ARG A 1 441 ? 30.169 -2.552 -19.412 1.00 83.25 441 ARG A CA 1
ATOM 3540 C C . ARG A 1 441 ? 29.417 -2.600 -20.738 1.00 83.25 441 ARG A C 1
ATOM 3542 O O . ARG A 1 441 ? 28.246 -2.932 -20.726 1.00 83.25 441 ARG A O 1
ATOM 3549 N N . CYS A 1 442 ? 30.067 -2.327 -21.873 1.00 81.31 442 CYS A N 1
ATOM 3550 C CA . CYS A 1 442 ? 29.413 -2.422 -23.185 1.00 81.31 442 CYS A CA 1
ATOM 3551 C C . CYS A 1 442 ? 28.859 -3.826 -23.483 1.00 81.31 442 CYS A C 1
ATOM 3553 O O . CYS A 1 442 ? 27.812 -3.928 -24.108 1.00 81.31 442 CYS A O 1
ATOM 3555 N N . ILE A 1 443 ? 29.532 -4.890 -23.035 1.00 81.38 443 ILE A N 1
ATOM 3556 C CA . ILE A 1 443 ? 29.081 -6.276 -23.244 1.00 81.38 443 ILE A CA 1
ATOM 3557 C C . ILE A 1 443 ? 27.887 -6.600 -22.341 1.00 81.38 443 ILE A C 1
ATOM 3559 O O . ILE A 1 443 ? 26.876 -7.108 -22.816 1.00 81.38 443 ILE A O 1
ATOM 3563 N N . TYR A 1 444 ? 27.969 -6.238 -21.061 1.00 81.50 444 TYR A N 1
ATOM 3564 C CA . TYR A 1 444 ? 26.861 -6.398 -20.118 1.00 81.50 444 TYR A CA 1
ATOM 3565 C C . TYR A 1 444 ? 25.636 -5.555 -20.495 1.00 81.50 444 TYR A C 1
ATOM 3567 O O . TYR A 1 444 ? 24.509 -5.981 -20.275 1.00 81.50 444 TYR A O 1
ATOM 3575 N N . GLN A 1 445 ? 25.851 -4.389 -21.110 1.00 68.50 445 GLN A N 1
ATOM 3576 C CA . GLN A 1 445 ? 24.789 -3.544 -21.652 1.00 68.50 445 GLN A CA 1
ATOM 3577 C C . GLN A 1 445 ? 24.147 -4.155 -22.907 1.00 68.50 445 GLN A C 1
ATOM 3579 O O . GLN A 1 445 ? 22.962 -3.960 -23.120 1.00 68.50 445 GLN A O 1
ATOM 3584 N N . ALA A 1 446 ? 24.905 -4.889 -23.730 1.00 58.91 446 ALA A N 1
ATOM 3585 C CA . ALA A 1 446 ? 24.389 -5.518 -24.950 1.00 58.91 446 ALA A CA 1
ATOM 3586 C C . ALA A 1 446 ? 23.527 -6.759 -24.667 1.00 58.91 446 ALA A C 1
ATOM 3588 O O . ALA A 1 446 ? 22.601 -7.043 -25.416 1.00 58.91 446 ALA A O 1
ATOM 3589 N N . GLY A 1 447 ? 23.789 -7.485 -23.576 1.00 55.50 447 GLY A N 1
ATOM 3590 C CA . GLY A 1 447 ? 22.901 -8.563 -23.123 1.00 55.50 447 GLY A CA 1
ATOM 3591 C C . GLY A 1 447 ? 21.684 -8.077 -22.326 1.00 55.50 447 GLY A C 1
ATOM 3592 O O . GLY A 1 447 ? 20.993 -8.888 -21.728 1.00 55.50 447 GLY A O 1
ATOM 3593 N N . PHE A 1 448 ? 21.442 -6.763 -22.294 1.00 44.09 448 PHE A N 1
ATOM 3594 C CA . PHE A 1 448 ? 20.198 -6.154 -21.815 1.00 44.09 448 PHE A CA 1
ATOM 3595 C C . PHE A 1 448 ? 19.106 -6.164 -22.905 1.00 44.09 448 PHE A C 1
ATOM 3597 O O . PHE A 1 448 ? 17.929 -6.014 -22.587 1.00 44.09 448 PHE A O 1
ATOM 3604 N N . ASP A 1 449 ? 19.506 -6.340 -24.174 1.00 36.50 449 ASP A N 1
ATOM 3605 C CA . ASP A 1 449 ? 18.657 -6.232 -25.371 1.00 36.50 449 ASP A CA 1
ATOM 3606 C C . ASP A 1 449 ? 18.360 -7.590 -26.051 1.00 36.50 449 ASP A C 1
ATOM 3608 O O . ASP A 1 449 ? 17.640 -7.627 -27.055 1.00 36.50 449 ASP A O 1
ATOM 3612 N N . ALA A 1 450 ? 18.924 -8.690 -25.534 1.00 37.31 450 ALA A N 1
ATOM 3613 C CA . ALA A 1 450 ? 18.749 -10.065 -26.016 1.00 37.31 450 ALA A CA 1
ATOM 3614 C C . ALA A 1 450 ? 18.090 -10.917 -24.933 1.00 37.31 450 ALA A C 1
ATOM 3616 O O . ALA A 1 450 ? 17.165 -11.680 -25.291 1.00 37.31 450 ALA A O 1
#

Foldseek 3Di:
DPPQDPFDPADAALKAFQADDPDADAPPCQVVPDPPDFDQQFKWFKFKKKKFWQFWAFDDDDDDDDDDDDPDDQPTAGLVCQAANDDDDDPPPVSGDGHQKDWDDWAWDPPFQDDKDKAPKAFQDDDDVVLVLRQWDACDDPQFHDDDPDAGDDPPDPPTDTGHDMDRFAADHVQQHGDDDDPVRVPVVVRIDMTTTDGGGTMIIIMMTGTNDHLLSLLVVLCVQCVLVPVQFWDADDSSSLRNGRTMHMDRDDDPQVRMDGPHPLDGDDDSNVSNVSNLLVQQLSVCVVVVNDGPCPDSSNVLVRLSRHNVLCPPGDSHDADPDPPNGHSSVVCNVRRGHNDHSDPDPPDDDDDDDDDDDDDDDDDDDDALAPVLVVQLVVCCVVVVHDSVVSLQALSSLVVLLPDDDPVNSVSNLSRSVSVCVVVVLVPDDDPRNVNSVVSSVVVSRD

pLDDT: mean 81.79, std 17.39, range [23.19, 98.31]

Radius of gyration: 26.54 Å; chains: 1; bounding box: 78×53×69 Å

Sequence (450 aa):
MSKKYPPPTVVHAPYNFVPLSEWIFEPPYSGQVSRDYPLGEGIRGVLELELTAHSPLLVGGEQGREAGTDHRSAEKVDLVELLFGRIGEENAAHDSWKGRAGFGHFTRVTGSNELLTWTQNTILNGPKPTYFPNYLEQNVANGQLAGKNSQYSTFMDEKARIRGWKRYPARPREMVEVQPLLEDQKKNLKVQTTLETLPEGTRFRGHLRFHNLRPEELGALIWALEWGDQAHLRHALGMGRPFGFGQVSLKIVGDFEKNLRPNRPDVKPGDKGFYRDLFVQWMETAYGKVHRGQRWAESPQLKNLLAMADPEQAKGRVLKHMVMGMQNRNDFVTVKQHGMVLPAYVDTPATMPLLPGVAKGKTTQGQDPESLSPWVDQTIQELVEKLKTRPVEVLRGKALAQRWQEMEDPEQKKTAFLEIKRRWDNEELWTQPGKALKQARCIYQAGFDA